Protein AF-A0A3D4X837-F1 (afdb_monomer_lite)

Sequence (620 aa):
MGRTDEKHKMKKEKRIKQGTTLCLLLAAAVFFYFAVIRNVFGGTVWDVGIYGLGCVIFAAVLGIWLWQLPLLDMLEKIKTEDVQRDAVQICCFACICLMTLYYYNSGSEYGHSVGTRVMNCAFGIALLCMCKREELQRRLTGYVQLCLAALFIAGTFLESRDSKETVLYVLSGITVWIYCRLLGSRGALIGWREIRRRITPYGWLVFAFFAGLVIFRNTRTWPFSVVIPFGWLYLYRFDTKKMNRLLKNYCYGCILAFWMMAGSGALFRPYYSFEFIRYPGWFSSVATAGLFWMLVIACTVSCILAKVRKGERISVRSIYFEWITLGAAGTYLFMTLSRTAALSVAVFWFLAFVLAELCYYRDSLKGMLAKIFLVVSPVLFVFPAVYTVTRCVPAIVGRPVWITGAEWFSDRIEKREPVDSTKFMNIAQLGETFLEKWVGLDINLTEIAGSVSGPGNAVTEENGETVYQDNVVGTTEIDGQVYSVKDYTFHNPDEGDVSNGRFELFEIYTSHLNMTGHDSMLVEDVDKNITLYHAHNSYIQTAYDHGIPTGILFILVVVAGVAVSGVYYRRNCREVNFAVYPFVVILSFMISGITEWIFHPSIPIGFAFLVALTPLVAAA

Foldseek 3Di:
DPPVVVVVLVVVLVVVLVVVLVVLVVVLVVQLCCCQVVVQLAFFPVQSVLLNLLSVLVSVLVSLVSVLDPVVVVVVCCVDPLVVLLVLLLQLLLLLQVLLLQLQLVPDPLSVLLSLLSNLLSLLSSLVSLADPVLLPDVVLVVVLVVLVVVLVVVPVPDDDDPSVVSSSVSVSSSVNSLSSLVSSCVFADPPVVLVVWFDPLLVLVVVLLVLCVQLVFQHDQSCSQCRSLVSLLRGDDDLVSLLSNLLSNLSSLLVSVCVQLVVLLAAPFQFLPLPNAPLRSGLALLLSLLSLLSNLLSLLLVQQLQCLVDPDPDCSRSSVSLLSLQLSLLSLLSRLDPLSVLSVVLLLVVLVCCLCLVDVDDDPVSSVVSSCSNVVSNVSNNSNSVSSNHQNNLVSQHHDDRPPSQDDDLDRHRPRRSNDLRGHHPQSSVQSNCCSPVVDRDNSCVVSVHDHAPFDFDQDPVRDTDGDQQQVDWDDDPNDTDRDHPSVVCLVPPPDPLSCLVVLLVQLQVQAAASADNAQWDQDPVVRDIDRHSQAQLSSQCRHSNPVSSVSVVCSLVVQLVLLSVQCNVCVPRRSSSNSLNSLSVSCVSSRGRGRQCGCSRSSNVSNSSSCSPRRTHD

pLDDT: mean 80.14, std 16.04, range [26.59, 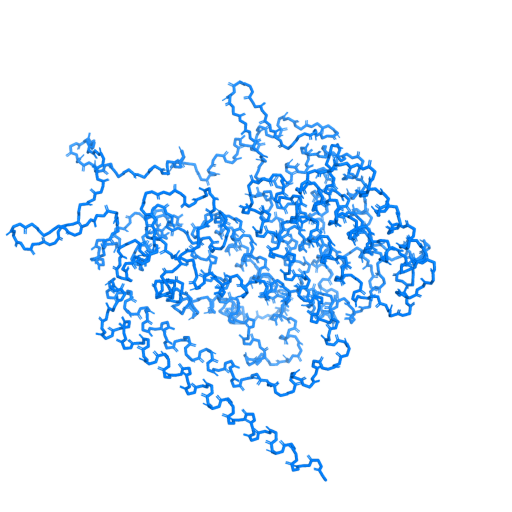97.88]

Secondary structure (DSSP, 8-state):
-HHHHHHHHHHHHHHHHHHHHHHHHHHHHHHHIIIIIS-TT---HHHHHHHHHHHHHHHHHHHHHHHH--HHHHHHHTTSHHHHHHHHHHHHHHHHHHHHHHHHHH-SHHHHHHHHHHHHHHHHHHHHTTS-HHHHT-HHHHHHHHHHHHHHHHHHHHS---HHHHHHHHHHHHHHHHHHHHHH-GGGBPPHHHHHHHB-HHHHHHHHHHHHHHHT-TT--HHHHHHHHHHHHHHB---HHHHHHHHHHHHHHHHHHHHHHHHHHHHH---BSSS--S--TTSSSHHHHHHHHHHHHHHHHHHHHHHHTT-SS--HHHHHHHHHHHHHHHHHHHHT--HHHHHHHHHHHHHHHHHHHHH-TT--HHHHHHHHHHHHHHHHHHHHHHHHHHHHHHHHH----PPTTTT--TT---TT--TT-TTB--HHHHHHHHIIIII-----HHHHHT---SS--EEE-TTS-EEE---EEEEEEETTEEEEEE------S-TT-TTTTHHHHHHHHHHT--SS--S-S-EEETTTTEEE---S-HHHHHHHHHHHHHHHHHHHHHHHHHHHHHHHHHHHTTT-TTTTHHHHHHHHHHHHHHHS---STTSHHHHHHHHHHHHHHB--

Structure (mmCIF, N/CA/C/O backbone):
data_AF-A0A3D4X837-F1
#
_entry.id   AF-A0A3D4X837-F1
#
loop_
_atom_site.group_PDB
_atom_site.id
_atom_site.type_symbol
_atom_site.label_atom_id
_atom_site.label_alt_id
_atom_site.label_comp_id
_atom_site.label_asym_id
_atom_site.label_entity_id
_atom_site.label_seq_id
_atom_site.pdbx_PDB_ins_code
_atom_site.Cartn_x
_atom_site.Cartn_y
_atom_site.Cartn_z
_atom_site.occupancy
_atom_site.B_iso_or_equiv
_atom_site.auth_seq_id
_atom_site.auth_comp_id
_atom_site.auth_asym_id
_atom_site.auth_atom_id
_atom_site.pdbx_PDB_model_num
ATOM 1 N N . MET A 1 1 ? -32.799 -36.020 3.245 1.00 51.03 1 MET A N 1
ATOM 2 C CA . MET A 1 1 ? -32.650 -35.059 2.128 1.00 51.03 1 MET A CA 1
ATOM 3 C C . MET A 1 1 ? -31.263 -34.395 2.047 1.00 51.03 1 MET A C 1
ATOM 5 O O . MET A 1 1 ? -30.768 -34.273 0.942 1.00 51.03 1 MET A O 1
ATOM 9 N N . GLY A 1 2 ? -30.565 -34.063 3.148 1.00 56.75 2 GLY A N 1
ATOM 10 C CA . GLY A 1 2 ? -29.286 -33.312 3.080 1.00 56.75 2 GLY A CA 1
ATOM 11 C C . GLY A 1 2 ? -28.026 -34.024 2.535 1.00 56.75 2 GLY A C 1
ATOM 12 O O . GLY A 1 2 ? -27.125 -33.364 2.033 1.00 56.75 2 GLY A O 1
ATOM 13 N N . ARG A 1 3 ? -27.938 -35.363 2.570 1.00 56.94 3 ARG A N 1
ATOM 14 C CA . ARG A 1 3 ? -26.702 -36.099 2.195 1.00 56.94 3 ARG A CA 1
ATOM 15 C C . ARG A 1 3 ? -26.507 -36.270 0.677 1.00 56.94 3 ARG A C 1
ATOM 17 O O . ARG A 1 3 ? -25.395 -36.516 0.212 1.00 56.94 3 ARG A O 1
ATOM 24 N N . THR A 1 4 ? -27.588 -36.173 -0.094 1.00 61.25 4 THR A N 1
ATOM 25 C CA . THR A 1 4 ? -27.597 -36.246 -1.565 1.00 61.25 4 THR A CA 1
ATOM 26 C C . THR A 1 4 ? -27.205 -34.914 -2.204 1.00 61.25 4 THR A C 1
ATOM 28 O O . THR A 1 4 ? -26.419 -34.917 -3.152 1.00 61.25 4 THR A O 1
ATOM 31 N N . ASP A 1 5 ? -27.647 -33.791 -1.632 1.00 67.75 5 ASP A N 1
ATOM 32 C CA . ASP A 1 5 ? -27.306 -32.445 -2.114 1.00 67.75 5 ASP A CA 1
ATOM 33 C C . ASP A 1 5 ? -25.833 -32.098 -1.877 1.00 67.75 5 ASP A C 1
ATOM 35 O O . ASP A 1 5 ? -25.169 -31.565 -2.766 1.00 67.75 5 ASP A O 1
ATOM 39 N N . GLU A 1 6 ? -25.269 -32.490 -0.733 1.00 71.56 6 GLU A N 1
ATOM 40 C CA . GLU A 1 6 ? -23.853 -32.264 -0.419 1.00 71.56 6 GLU A CA 1
ATOM 41 C C . GLU A 1 6 ? -22.921 -33.046 -1.364 1.00 71.56 6 GLU A C 1
ATOM 43 O O . GLU A 1 6 ? -21.942 -32.510 -1.892 1.00 71.56 6 GLU A O 1
ATOM 48 N N . LYS A 1 7 ? -23.271 -34.301 -1.686 1.00 73.75 7 LYS A N 1
ATOM 49 C CA . LYS A 1 7 ? -22.549 -35.100 -2.692 1.00 73.75 7 LYS A CA 1
ATOM 50 C C . LYS A 1 7 ? -22.654 -34.494 -4.093 1.00 73.75 7 LYS A C 1
ATOM 52 O O . LYS A 1 7 ? -21.671 -34.513 -4.838 1.00 73.75 7 LYS A O 1
ATOM 57 N N . HIS A 1 8 ? -23.819 -33.958 -4.460 1.00 78.81 8 HIS A N 1
ATOM 58 C CA . HIS A 1 8 ? -24.010 -33.291 -5.746 1.00 78.81 8 HIS A CA 1
ATOM 59 C C . HIS A 1 8 ? -23.182 -31.998 -5.837 1.00 78.81 8 HIS A C 1
ATOM 61 O O . HIS A 1 8 ? -22.486 -31.782 -6.833 1.00 78.81 8 HIS A O 1
ATOM 67 N N . LYS A 1 9 ? -23.166 -31.200 -4.761 1.00 80.19 9 LYS A N 1
ATOM 68 C CA . LYS A 1 9 ? -22.358 -29.980 -4.609 1.00 80.19 9 LYS A CA 1
ATOM 69 C C . LYS A 1 9 ? -20.863 -30.273 -4.756 1.00 80.19 9 LYS A C 1
ATOM 71 O O . LYS A 1 9 ? -20.211 -29.679 -5.614 1.00 80.19 9 LYS A O 1
ATOM 76 N N . MET A 1 10 ? -20.342 -31.266 -4.029 1.00 79.69 10 MET A N 1
ATOM 77 C CA . MET A 1 10 ? -18.935 -31.675 -4.139 1.00 79.69 10 MET A CA 1
ATOM 78 C C . MET A 1 10 ? -18.568 -32.169 -5.545 1.00 79.69 10 MET A C 1
ATOM 80 O O . MET A 1 10 ? -17.499 -31.840 -6.064 1.00 79.69 10 MET A O 1
ATOM 84 N N . LYS A 1 11 ? -19.451 -32.937 -6.200 1.00 85.31 11 LYS A N 1
ATOM 85 C CA . LYS A 1 11 ? -19.218 -33.422 -7.571 1.00 85.31 11 LYS A CA 1
ATOM 86 C C . LYS A 1 11 ? -19.198 -32.273 -8.583 1.00 85.31 11 LYS A C 1
ATOM 88 O O . LYS A 1 11 ? -18.360 -32.282 -9.486 1.00 85.31 11 LYS A O 1
ATOM 93 N N . LYS A 1 12 ? -20.086 -31.285 -8.429 1.00 86.94 12 LYS A N 1
ATOM 94 C CA . LYS A 1 12 ? -20.129 -30.075 -9.263 1.00 86.94 12 LYS A CA 1
ATOM 95 C C . LYS A 1 12 ? -18.865 -29.234 -9.087 1.00 86.94 12 LYS A C 1
ATOM 97 O O . LYS A 1 12 ? -18.240 -28.879 -10.081 1.00 86.94 12 LYS A O 1
ATOM 102 N N . GLU A 1 13 ? -18.447 -28.985 -7.848 1.00 87.12 13 GLU A N 1
ATOM 103 C CA . GLU A 1 13 ? -17.225 -28.227 -7.556 1.00 87.12 13 GLU A CA 1
ATOM 104 C C . GLU A 1 13 ? -15.976 -28.913 -8.119 1.00 87.12 13 GLU A C 1
ATOM 106 O O . GLU A 1 13 ? -15.156 -28.265 -8.768 1.00 87.12 13 GLU A O 1
ATOM 111 N N . LYS A 1 14 ? -15.865 -30.239 -7.955 1.00 88.44 14 LYS A N 1
ATOM 112 C CA . LYS A 1 14 ? -14.755 -31.019 -8.517 1.00 88.44 14 LYS A CA 1
ATOM 113 C C . LYS A 1 14 ? -14.687 -30.903 -10.042 1.00 88.44 14 LYS A C 1
ATOM 115 O O . LYS A 1 14 ? -13.598 -30.728 -10.576 1.00 88.44 14 LYS A O 1
ATOM 120 N N . ARG A 1 15 ? -15.830 -30.965 -10.738 1.00 88.88 15 ARG A N 1
ATOM 121 C CA . ARG A 1 15 ? -15.889 -30.807 -12.203 1.00 88.88 15 ARG A CA 1
ATOM 122 C C . ARG A 1 15 ? -15.449 -29.416 -12.654 1.00 88.88 15 ARG A C 1
ATOM 124 O O . ARG A 1 15 ? -14.678 -29.321 -13.601 1.00 88.88 15 ARG A O 1
ATOM 131 N N . ILE A 1 16 ? -15.901 -28.363 -11.966 1.00 88.38 16 ILE A N 1
ATOM 132 C CA . ILE A 1 16 ? -15.486 -26.982 -12.259 1.00 88.38 16 ILE A CA 1
ATOM 133 C C . ILE A 1 16 ? -13.970 -26.856 -12.090 1.00 88.38 16 ILE A C 1
ATOM 135 O O . ILE A 1 16 ? -13.291 -26.434 -13.018 1.00 88.38 16 ILE A O 1
ATOM 139 N N . LYS A 1 17 ? -13.427 -27.312 -10.953 1.00 89.44 17 LYS A N 1
ATOM 140 C CA . LYS A 1 17 ? -11.982 -27.283 -10.681 1.00 89.44 17 LYS A CA 1
ATOM 141 C C . LYS A 1 17 ? -11.179 -28.039 -11.739 1.00 89.44 17 LYS A C 1
ATOM 143 O O . LYS A 1 17 ? -10.210 -27.498 -12.252 1.00 89.44 17 LYS A O 1
ATOM 148 N N . GLN A 1 18 ? -11.607 -29.246 -12.112 1.00 90.44 18 GLN A N 1
ATOM 149 C CA . GLN A 1 18 ? -10.958 -30.033 -13.167 1.00 90.44 18 GLN A CA 1
ATOM 150 C C . GLN A 1 18 ? -10.959 -29.310 -14.518 1.00 90.44 18 GLN A C 1
ATOM 152 O O . GLN A 1 18 ? -9.915 -29.248 -15.162 1.00 90.44 18 GLN A O 1
ATOM 157 N N . GLY A 1 19 ? -12.097 -28.736 -14.922 1.00 90.38 19 GLY A N 1
ATOM 158 C CA . GLY A 1 19 ? -12.202 -27.967 -16.162 1.00 90.38 19 GLY A CA 1
ATOM 159 C C . GLY A 1 19 ? -11.274 -26.752 -16.169 1.00 90.38 19 GLY A C 1
ATOM 160 O O . GLY A 1 19 ? -10.488 -26.585 -17.096 1.00 90.38 19 GLY A O 1
ATOM 161 N N . THR A 1 20 ? -11.292 -25.946 -15.104 1.00 89.06 20 THR A N 1
ATOM 162 C CA . THR A 1 20 ? -10.441 -24.751 -15.002 1.00 89.06 20 THR A CA 1
ATOM 163 C C . THR A 1 20 ? -8.953 -25.104 -14.956 1.00 89.06 20 THR A C 1
ATOM 165 O O . THR A 1 20 ? -8.157 -24.446 -15.621 1.00 89.06 20 THR A O 1
ATOM 168 N N . THR A 1 21 ? -8.557 -26.152 -14.221 1.00 91.38 21 THR A N 1
ATOM 169 C CA . THR A 1 21 ? -7.159 -26.613 -14.195 1.00 91.38 21 THR A CA 1
ATOM 170 C C . THR A 1 21 ? -6.711 -27.139 -15.559 1.00 91.38 21 THR A C 1
ATOM 172 O O . THR A 1 21 ? -5.589 -26.858 -15.963 1.00 91.38 21 THR A O 1
ATOM 175 N N . LEU A 1 22 ? -7.568 -27.851 -16.298 1.00 91.75 22 LEU A N 1
ATOM 176 C CA . LEU A 1 22 ? -7.233 -28.311 -17.647 1.00 91.75 22 LEU A CA 1
ATOM 177 C C . LEU A 1 22 ? -7.016 -27.130 -18.602 1.00 91.75 22 LEU A C 1
ATOM 179 O O . LEU A 1 22 ? -6.011 -27.103 -19.305 1.00 91.75 22 LEU A O 1
ATOM 183 N N . CYS A 1 23 ? -7.903 -26.128 -18.585 1.00 92.00 23 CYS A N 1
ATOM 184 C CA . CYS A 1 23 ? -7.733 -24.913 -19.387 1.00 92.00 23 CYS A CA 1
ATOM 185 C C . CYS A 1 23 ? -6.437 -24.169 -19.040 1.00 92.00 23 CYS A C 1
ATOM 187 O O . CYS A 1 23 ? -5.738 -23.707 -19.938 1.00 92.00 23 CYS A O 1
ATOM 189 N N . LEU A 1 24 ? -6.094 -24.087 -17.751 1.00 93.00 24 LEU A N 1
ATOM 190 C CA . LEU A 1 24 ? -4.838 -23.497 -17.291 1.00 93.00 24 LEU A CA 1
ATOM 191 C C . LEU A 1 24 ? -3.619 -24.254 -17.834 1.00 93.00 24 LEU A C 1
ATOM 193 O O . LEU A 1 24 ? -2.694 -23.628 -18.341 1.00 93.00 24 LEU A O 1
ATOM 197 N N . LEU A 1 25 ? -3.616 -25.586 -17.742 1.00 92.44 25 LEU A N 1
ATOM 198 C CA . LEU A 1 25 ? -2.511 -26.412 -18.235 1.00 92.44 25 LEU A CA 1
ATOM 199 C C . LEU A 1 25 ? -2.366 -26.320 -19.756 1.00 92.44 25 LEU A C 1
ATOM 201 O O . LEU A 1 25 ? -1.246 -26.253 -20.249 1.00 92.44 25 LEU A O 1
ATOM 205 N N . LEU A 1 26 ? -3.479 -26.264 -20.494 1.00 93.25 26 LEU A N 1
ATOM 206 C CA . LEU A 1 26 ? -3.465 -26.049 -21.941 1.00 93.25 26 LEU A CA 1
ATOM 207 C C . LEU A 1 26 ? -2.889 -24.674 -22.296 1.00 93.25 26 LEU A C 1
ATOM 209 O O . LEU A 1 26 ? -2.008 -24.590 -23.146 1.00 93.25 26 LEU A O 1
ATOM 213 N N . ALA A 1 27 ? -3.327 -23.610 -21.618 1.00 91.88 27 ALA A N 1
ATOM 214 C CA . ALA A 1 27 ? -2.790 -22.266 -21.830 1.00 91.88 27 ALA A CA 1
ATOM 215 C C . ALA A 1 27 ? -1.287 -22.194 -21.511 1.00 91.88 27 ALA A C 1
ATOM 217 O O . ALA A 1 27 ? -0.524 -21.612 -22.279 1.00 91.88 27 ALA A O 1
ATOM 218 N N . ALA A 1 28 ? -0.853 -22.834 -20.421 1.00 92.75 28 ALA A N 1
ATOM 219 C CA . ALA A 1 28 ? 0.555 -22.929 -20.055 1.00 92.75 28 ALA A CA 1
ATOM 220 C C . ALA A 1 28 ? 1.365 -23.720 -21.094 1.00 92.75 28 ALA A C 1
ATOM 222 O O . ALA A 1 28 ? 2.423 -23.263 -21.505 1.00 92.75 28 ALA A O 1
ATOM 223 N N . ALA A 1 29 ? 0.860 -24.855 -21.585 1.00 92.94 29 ALA A N 1
ATOM 224 C CA . ALA A 1 29 ? 1.538 -25.647 -22.613 1.00 92.94 29 ALA A CA 1
ATOM 225 C C . ALA A 1 29 ? 1.687 -24.878 -23.936 1.00 92.94 29 ALA A C 1
ATOM 227 O O . ALA A 1 29 ? 2.752 -24.909 -24.552 1.00 92.94 29 ALA A O 1
ATOM 228 N N . VAL A 1 30 ? 0.643 -24.149 -24.348 1.00 93.56 30 VAL A N 1
ATOM 229 C CA . VAL A 1 30 ? 0.687 -23.276 -25.529 1.00 93.56 30 VAL A CA 1
ATOM 230 C C . VAL A 1 30 ? 1.722 -22.170 -25.333 1.00 93.56 30 VAL A C 1
ATOM 232 O O . VAL A 1 30 ? 2.577 -21.979 -26.196 1.00 93.56 30 VAL A O 1
ATOM 235 N N . PHE A 1 31 ? 1.697 -21.481 -24.189 1.00 93.38 31 PHE A N 1
ATOM 236 C CA . PHE A 1 31 ? 2.688 -20.451 -23.879 1.00 93.38 31 PHE A CA 1
ATOM 237 C C . PHE A 1 31 ? 4.111 -21.019 -23.869 1.00 93.38 31 PHE A C 1
ATOM 239 O O . PHE A 1 31 ? 4.991 -20.438 -24.491 1.00 93.38 31 PHE A O 1
ATOM 246 N N . PHE A 1 32 ? 4.335 -22.173 -23.237 1.00 93.69 32 PHE A N 1
ATOM 247 C CA . PHE A 1 32 ? 5.637 -22.838 -23.189 1.00 93.69 32 PHE A CA 1
ATOM 248 C C . PHE A 1 32 ? 6.156 -23.171 -24.591 1.00 93.69 32 PHE A C 1
ATOM 250 O O . PHE A 1 32 ? 7.318 -22.916 -24.894 1.00 93.69 32 PHE A O 1
ATOM 257 N N . TYR A 1 33 ? 5.299 -23.691 -25.475 1.00 93.56 33 TYR A N 1
ATOM 258 C CA . TYR A 1 33 ? 5.679 -23.969 -26.859 1.00 93.56 33 TYR A CA 1
ATOM 259 C C . TYR A 1 33 ? 6.149 -22.700 -27.585 1.00 93.56 33 TYR A C 1
ATOM 261 O O . TYR A 1 33 ? 7.209 -22.700 -28.210 1.00 93.56 33 TYR A O 1
ATOM 269 N N . PHE A 1 34 ? 5.404 -21.598 -27.473 1.00 92.56 34 PHE A N 1
ATOM 270 C CA . PHE A 1 34 ? 5.777 -20.351 -28.144 1.00 92.56 34 PHE A CA 1
ATOM 271 C C . PHE A 1 34 ? 6.991 -19.662 -27.507 1.00 92.56 34 PHE A C 1
ATOM 273 O O . PHE A 1 34 ? 7.869 -19.189 -28.226 1.00 92.56 34 PHE A O 1
ATOM 280 N N . ALA A 1 35 ? 7.068 -19.631 -26.178 1.00 90.81 35 ALA A N 1
ATOM 281 C CA . ALA A 1 35 ? 8.137 -18.955 -25.455 1.00 90.81 35 ALA A CA 1
ATOM 282 C C . ALA A 1 35 ? 9.464 -19.723 -25.503 1.00 90.81 35 ALA A C 1
ATOM 284 O O . ALA A 1 35 ? 10.505 -19.102 -25.664 1.00 90.81 35 ALA A O 1
ATOM 285 N N . VAL A 1 36 ? 9.434 -21.057 -25.385 1.00 91.31 36 VAL A N 1
ATOM 286 C CA . VAL A 1 36 ? 10.645 -21.884 -25.243 1.00 91.31 36 VAL A CA 1
ATOM 287 C C . VAL A 1 36 ? 11.035 -22.566 -26.547 1.00 91.31 36 VAL A C 1
ATOM 289 O O . VAL A 1 36 ? 12.183 -22.480 -26.964 1.00 91.31 36 VAL A O 1
ATOM 292 N N . ILE A 1 37 ? 10.094 -23.243 -27.215 1.00 90.56 37 ILE A N 1
ATOM 293 C CA . ILE A 1 37 ? 10.410 -24.044 -28.413 1.00 90.56 37 ILE A CA 1
ATOM 294 C C . ILE A 1 37 ? 10.543 -23.150 -29.649 1.00 90.56 37 ILE A C 1
ATOM 296 O O . ILE A 1 37 ? 11.426 -23.359 -30.476 1.00 90.56 37 ILE A O 1
ATOM 300 N N . ARG A 1 38 ? 9.660 -22.157 -29.791 1.00 90.31 38 ARG A N 1
ATOM 301 C CA . ARG A 1 38 ? 9.684 -21.207 -30.915 1.00 90.31 38 ARG A CA 1
ATOM 302 C C . ARG A 1 38 ? 10.486 -19.936 -30.630 1.00 90.31 38 ARG A C 1
ATOM 304 O O . ARG A 1 38 ? 10.656 -19.158 -31.559 1.00 90.31 38 ARG A O 1
ATOM 311 N N . ASN A 1 39 ? 10.932 -19.735 -29.388 1.00 88.88 39 ASN A N 1
ATOM 312 C CA . ASN A 1 39 ? 11.662 -18.552 -28.922 1.00 88.88 39 ASN A CA 1
ATOM 313 C C . ASN A 1 39 ? 11.061 -17.214 -29.405 1.00 88.88 39 ASN A C 1
ATOM 315 O O . ASN A 1 39 ? 11.765 -16.331 -29.883 1.00 88.88 39 ASN A O 1
ATOM 319 N N . VAL A 1 40 ? 9.732 -17.073 -29.319 1.00 88.94 40 VAL A N 1
ATOM 320 C CA . VAL A 1 40 ? 9.016 -15.909 -29.878 1.00 88.94 40 VAL A CA 1
ATOM 321 C C . VAL A 1 40 ? 9.375 -14.598 -29.173 1.00 88.94 40 VAL A C 1
ATOM 323 O O . VAL A 1 40 ? 9.282 -13.547 -29.787 1.00 88.94 40 VAL A O 1
ATOM 326 N N . PHE A 1 41 ? 9.766 -14.641 -27.898 1.00 85.88 41 PHE A N 1
ATOM 327 C CA . PHE A 1 41 ? 10.129 -13.442 -27.131 1.00 85.88 41 PHE A CA 1
ATOM 328 C C . PHE A 1 41 ? 11.595 -13.030 -27.293 1.00 85.88 41 PHE A C 1
ATOM 330 O O . PHE A 1 41 ? 11.998 -12.024 -26.706 1.00 85.88 41 PHE A O 1
ATOM 337 N N . GLY A 1 42 ? 12.375 -13.797 -28.062 1.00 83.06 42 GLY A N 1
ATOM 338 C CA . GLY A 1 42 ? 13.812 -13.607 -28.189 1.00 83.06 42 GLY A CA 1
ATOM 339 C C . GLY A 1 42 ? 14.534 -13.698 -26.843 1.00 83.06 42 GLY A C 1
ATOM 340 O O . GLY A 1 42 ? 14.067 -14.329 -25.892 1.00 83.06 42 GLY A O 1
ATOM 341 N N . GLY A 1 43 ? 15.683 -13.033 -26.767 1.00 78.69 43 GLY A N 1
ATOM 342 C CA . GLY A 1 43 ? 16.539 -13.043 -25.586 1.00 78.69 43 GLY A CA 1
ATOM 343 C C . GLY A 1 43 ? 17.514 -14.219 -25.559 1.00 78.69 43 GLY A C 1
ATOM 344 O O . GLY A 1 43 ? 17.652 -14.991 -26.511 1.00 78.69 43 GLY A O 1
ATOM 345 N N . THR A 1 44 ? 18.233 -14.315 -24.450 1.00 82.31 44 THR A N 1
ATOM 346 C CA . THR A 1 44 ? 19.324 -15.275 -24.268 1.00 82.31 44 THR A CA 1
ATOM 347 C C . THR A 1 44 ? 18.810 -16.654 -23.864 1.00 82.31 44 THR A C 1
ATOM 349 O O . THR A 1 44 ? 17.648 -16.842 -23.494 1.00 82.31 44 THR A O 1
ATOM 352 N N . VAL A 1 45 ? 19.710 -17.641 -23.829 1.00 85.62 45 VAL A N 1
ATOM 353 C CA . VAL A 1 45 ? 19.416 -18.966 -23.254 1.00 85.62 45 VAL A CA 1
ATOM 354 C C . VAL A 1 45 ? 18.917 -18.851 -21.805 1.00 85.62 45 VAL A C 1
ATOM 356 O O . VAL A 1 45 ? 18.101 -19.664 -21.363 1.00 85.62 45 VAL A O 1
ATOM 359 N N . TRP A 1 46 ? 19.361 -17.827 -21.066 1.00 87.44 46 TRP A N 1
ATOM 360 C CA . TRP A 1 46 ? 18.936 -17.590 -19.687 1.00 87.44 46 TRP A CA 1
ATOM 361 C C . TRP A 1 46 ? 17.474 -17.136 -19.628 1.00 87.44 46 TRP A C 1
ATOM 363 O O . TRP A 1 46 ? 16.712 -17.648 -18.807 1.00 87.44 46 TRP A O 1
ATOM 373 N N . ASP A 1 47 ? 17.062 -16.244 -20.532 1.00 87.94 47 ASP A N 1
ATOM 374 C CA . ASP A 1 47 ? 15.676 -15.784 -20.660 1.00 87.94 47 ASP A CA 1
ATOM 375 C C . ASP A 1 47 ? 14.737 -16.947 -20.982 1.00 87.94 47 ASP A C 1
ATOM 377 O O . ASP A 1 47 ? 13.769 -17.183 -20.259 1.00 87.94 47 ASP A O 1
ATOM 381 N N . VAL A 1 48 ? 15.083 -17.743 -21.997 1.00 89.94 48 VAL A N 1
ATOM 382 C CA . VAL A 1 48 ? 14.313 -18.927 -22.408 1.00 89.94 48 VAL A CA 1
ATOM 383 C C . VAL A 1 48 ? 14.159 -19.922 -21.251 1.00 89.94 48 VAL A C 1
ATOM 385 O O . VAL A 1 48 ? 13.063 -20.441 -21.009 1.00 89.94 48 VAL A O 1
ATOM 388 N N . GLY A 1 49 ? 15.234 -20.153 -20.491 1.00 92.12 49 GLY A N 1
ATOM 389 C CA . GLY A 1 49 ? 15.210 -20.994 -19.294 1.00 92.12 49 GLY A CA 1
ATOM 390 C C . GLY A 1 49 ? 14.266 -20.461 -18.212 1.00 92.12 49 GLY A C 1
ATOM 391 O O . GLY A 1 49 ? 13.457 -21.219 -17.665 1.00 92.12 49 GLY A O 1
ATOM 392 N N . ILE A 1 50 ? 14.313 -19.154 -17.935 1.00 93.62 50 ILE A N 1
ATOM 393 C CA . ILE A 1 50 ? 13.427 -18.503 -16.961 1.00 93.62 50 ILE A CA 1
ATOM 394 C C . ILE A 1 50 ? 11.972 -18.508 -17.433 1.00 93.62 50 ILE A C 1
ATOM 396 O O . ILE A 1 50 ? 11.094 -18.778 -16.614 1.00 93.62 50 ILE A O 1
ATOM 400 N N . TYR A 1 51 ? 11.695 -18.295 -18.721 1.00 94.12 51 TYR A N 1
ATOM 401 C CA . TYR A 1 51 ? 10.337 -18.360 -19.270 1.00 94.12 51 TYR A CA 1
ATOM 402 C C . TYR A 1 51 ? 9.744 -19.763 -19.134 1.00 94.12 51 TYR A C 1
ATOM 404 O O . TYR A 1 51 ? 8.592 -19.917 -18.714 1.00 94.12 51 TYR A O 1
ATOM 412 N N . GLY A 1 52 ? 10.543 -20.796 -19.419 1.00 92.88 52 GLY A N 1
ATOM 413 C CA . GLY A 1 52 ? 10.143 -22.189 -19.234 1.00 92.88 52 GLY A CA 1
ATOM 414 C C . GLY A 1 52 ? 9.845 -22.519 -17.772 1.00 92.88 52 GLY A C 1
ATOM 415 O O . GLY A 1 52 ? 8.763 -23.022 -17.454 1.00 92.88 52 GLY A O 1
ATOM 416 N N . LEU A 1 53 ? 10.768 -22.180 -16.867 1.00 94.56 53 LEU A N 1
ATOM 417 C CA . LEU A 1 53 ? 10.600 -22.396 -15.429 1.00 94.56 53 LEU A CA 1
ATOM 418 C C . LEU A 1 53 ? 9.406 -21.606 -14.873 1.00 94.56 53 LEU A C 1
ATOM 420 O O . LEU A 1 53 ? 8.580 -22.153 -14.141 1.00 94.56 53 LEU A O 1
ATOM 424 N N . GLY A 1 54 ? 9.281 -20.336 -15.256 1.00 93.25 54 GLY A N 1
ATOM 425 C CA . GLY A 1 54 ? 8.200 -19.445 -14.856 1.00 93.25 54 GLY A CA 1
ATOM 426 C C . GLY A 1 54 ? 6.833 -19.956 -15.294 1.00 93.25 54 GLY A C 1
ATOM 427 O O . GLY A 1 54 ? 5.899 -19.938 -14.494 1.00 93.25 54 GLY A O 1
ATOM 428 N N . CYS A 1 55 ? 6.721 -20.492 -16.512 1.00 94.00 55 CYS A N 1
ATOM 429 C CA . CYS A 1 55 ? 5.492 -21.103 -17.014 1.00 94.00 55 CYS A CA 1
ATOM 430 C C . CYS A 1 55 ? 5.060 -22.318 -16.174 1.00 94.00 55 CYS A C 1
ATOM 432 O O . CYS A 1 55 ? 3.903 -22.402 -15.745 1.00 94.00 55 CYS A O 1
ATOM 434 N N . VAL A 1 56 ? 5.993 -23.232 -15.881 1.00 94.31 56 VAL A N 1
ATOM 435 C CA . VAL A 1 56 ? 5.721 -24.432 -15.071 1.00 94.31 56 VAL A CA 1
ATOM 436 C C . VAL A 1 56 ? 5.326 -24.050 -13.645 1.00 94.31 56 VAL A C 1
ATOM 438 O O . VAL A 1 56 ? 4.323 -24.551 -13.127 1.00 94.31 56 VAL A O 1
ATOM 441 N N . ILE A 1 57 ? 6.069 -23.131 -13.019 1.00 94.19 57 ILE A N 1
ATOM 442 C CA . ILE A 1 57 ? 5.772 -22.645 -11.667 1.00 94.19 57 ILE A CA 1
ATOM 443 C C . ILE A 1 57 ? 4.408 -21.955 -11.639 1.00 94.19 57 ILE A C 1
ATOM 445 O O . ILE A 1 57 ? 3.604 -22.256 -10.759 1.00 94.19 57 ILE A O 1
ATOM 449 N N . PHE A 1 58 ? 4.102 -21.087 -12.606 1.00 92.44 58 PHE A N 1
ATOM 450 C CA . PHE A 1 58 ? 2.813 -20.399 -12.685 1.00 92.44 58 PHE A CA 1
ATOM 451 C C . PHE A 1 58 ? 1.645 -21.391 -12.779 1.00 92.44 58 PHE A C 1
ATOM 453 O O . PHE A 1 58 ? 0.678 -21.291 -12.017 1.00 92.44 58 PHE A O 1
ATOM 460 N N . ALA A 1 59 ? 1.755 -22.392 -13.658 1.00 92.94 59 ALA A N 1
ATOM 461 C CA . ALA A 1 59 ? 0.737 -23.424 -13.827 1.00 92.94 59 ALA A CA 1
ATOM 462 C C . ALA A 1 59 ? 0.552 -24.271 -12.556 1.00 92.94 59 ALA A C 1
ATOM 464 O O . ALA A 1 59 ? -0.582 -24.522 -12.137 1.00 92.94 59 ALA A O 1
ATOM 465 N N . ALA A 1 60 ? 1.651 -24.670 -11.908 1.00 91.62 60 ALA A N 1
ATOM 466 C CA . ALA A 1 60 ? 1.613 -25.427 -10.661 1.00 91.62 60 ALA A CA 1
ATOM 467 C C . ALA A 1 60 ? 0.986 -24.607 -9.524 1.00 91.62 60 ALA A C 1
ATOM 469 O O . ALA A 1 60 ? 0.097 -25.093 -8.824 1.00 91.62 60 ALA A O 1
ATOM 470 N N . VAL A 1 61 ? 1.408 -23.350 -9.369 1.00 90.81 61 VAL A N 1
ATOM 471 C CA . VAL A 1 61 ? 0.952 -22.460 -8.300 1.00 90.81 61 VAL A CA 1
ATOM 472 C C . VAL A 1 61 ? -0.539 -22.166 -8.422 1.00 90.81 61 VAL A C 1
ATOM 474 O O . VAL A 1 61 ? -1.313 -22.385 -7.485 1.00 90.81 61 VAL A O 1
ATOM 477 N N . LEU A 1 62 ? -0.971 -21.722 -9.602 1.00 89.44 62 LEU A N 1
ATOM 478 C CA . LEU A 1 62 ? -2.371 -21.394 -9.828 1.00 89.44 62 LEU A CA 1
ATOM 479 C C . LEU A 1 62 ? -3.244 -22.658 -9.801 1.00 89.44 62 LEU A C 1
ATOM 481 O O . LEU A 1 62 ? -4.342 -22.636 -9.244 1.00 89.44 62 LEU A O 1
ATOM 485 N N . GLY A 1 63 ? -2.737 -23.787 -10.307 1.00 89.38 63 GLY A N 1
ATOM 486 C CA . GLY A 1 63 ? -3.400 -25.087 -10.218 1.00 89.38 63 GLY A CA 1
ATOM 487 C C . GLY A 1 63 ? -3.656 -25.509 -8.770 1.00 89.38 63 GLY A C 1
ATOM 488 O O . GLY A 1 63 ? -4.796 -25.800 -8.404 1.00 89.38 63 GLY A O 1
ATOM 489 N N . ILE A 1 64 ? -2.630 -25.478 -7.916 1.00 89.19 64 ILE A N 1
ATOM 490 C CA . ILE A 1 64 ? -2.760 -25.805 -6.488 1.00 89.19 64 ILE A CA 1
ATOM 491 C C . ILE A 1 64 ? -3.746 -24.850 -5.804 1.00 89.19 64 ILE A C 1
ATOM 493 O O . ILE A 1 64 ? -4.607 -25.308 -5.046 1.00 89.19 64 ILE A O 1
ATOM 497 N N . TRP A 1 65 ? -3.674 -23.547 -6.094 1.00 87.38 65 TRP A N 1
ATOM 498 C CA . TRP A 1 65 ? -4.592 -22.558 -5.526 1.00 87.38 65 TRP A CA 1
ATOM 499 C C . TRP A 1 65 ? -6.058 -22.863 -5.865 1.00 87.38 65 TRP A C 1
ATOM 501 O O . TRP A 1 65 ? -6.898 -22.944 -4.965 1.00 87.38 65 TRP A O 1
ATOM 511 N N . LEU A 1 66 ? -6.359 -23.119 -7.145 1.00 86.88 66 LEU A N 1
ATOM 512 C CA . LEU A 1 66 ? -7.709 -23.433 -7.629 1.00 86.88 66 LEU A CA 1
ATOM 513 C C . LEU A 1 66 ? -8.314 -24.648 -6.914 1.00 86.88 66 LEU A C 1
ATOM 515 O O . LEU A 1 66 ? -9.502 -24.654 -6.585 1.00 86.88 66 LEU A O 1
ATOM 519 N N . TRP A 1 67 ? -7.502 -25.665 -6.616 1.00 85.69 67 TRP A N 1
ATOM 520 C CA . TRP A 1 67 ? -7.959 -26.851 -5.889 1.00 85.69 67 TRP A CA 1
ATOM 521 C C . TRP A 1 67 ? -8.242 -26.589 -4.407 1.00 85.69 67 TRP A C 1
ATOM 523 O O . TRP A 1 67 ? -9.109 -27.249 -3.818 1.00 85.69 67 TRP A O 1
ATOM 533 N N . GLN A 1 68 ? -7.563 -25.614 -3.804 1.00 84.88 68 GLN A N 1
ATOM 534 C CA . GLN A 1 68 ? -7.740 -25.248 -2.400 1.00 84.88 68 GLN A CA 1
ATOM 535 C C . GLN A 1 68 ? -8.964 -24.356 -2.146 1.00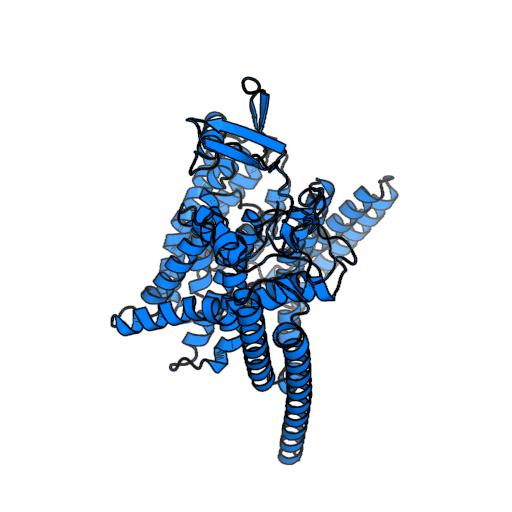 84.88 68 GLN A C 1
ATOM 537 O O . GLN A 1 68 ? -9.495 -24.398 -1.037 1.00 84.88 68 GLN A O 1
ATOM 542 N N . LEU A 1 69 ? -9.433 -23.595 -3.140 1.00 82.00 69 LEU A N 1
ATOM 543 C CA . LEU A 1 69 ? -10.548 -22.652 -2.994 1.00 82.00 69 LEU A CA 1
ATOM 544 C C . LEU A 1 69 ? -11.899 -23.360 -2.773 1.00 82.00 69 LEU A C 1
ATOM 546 O O . LEU A 1 69 ? -12.336 -24.091 -3.663 1.00 82.00 69 LEU A O 1
ATOM 550 N N . PRO A 1 70 ? -12.612 -23.136 -1.653 1.00 82.12 70 PRO A N 1
ATOM 551 C CA . PRO A 1 70 ? -13.960 -23.666 -1.442 1.00 82.12 70 PRO A CA 1
ATOM 552 C C . PRO A 1 70 ? -15.002 -22.767 -2.134 1.00 82.12 70 PRO A C 1
ATOM 554 O O . PRO A 1 70 ? -15.749 -22.030 -1.488 1.00 82.12 70 PRO A O 1
ATOM 557 N N . LEU A 1 71 ? -15.008 -22.785 -3.471 1.00 79.88 71 LEU A N 1
ATOM 558 C CA . LEU A 1 71 ? -15.746 -21.848 -4.335 1.00 79.88 71 LEU A CA 1
ATOM 559 C C . LEU A 1 71 ? -17.237 -21.741 -3.986 1.00 79.88 71 LEU A C 1
ATOM 561 O O . LEU A 1 71 ? -17.763 -20.637 -3.845 1.00 79.88 71 LEU A O 1
ATOM 565 N N . LEU A 1 72 ? -17.920 -22.876 -3.827 1.00 82.62 72 LEU A N 1
ATOM 566 C CA . LEU A 1 72 ? -19.364 -22.881 -3.582 1.00 82.62 72 LEU A CA 1
ATOM 567 C C . LEU A 1 72 ? -19.709 -22.398 -2.167 1.00 82.62 72 LEU A C 1
ATOM 569 O O . LEU A 1 72 ? -20.670 -21.651 -1.993 1.00 82.62 72 LEU A O 1
ATOM 573 N N . ASP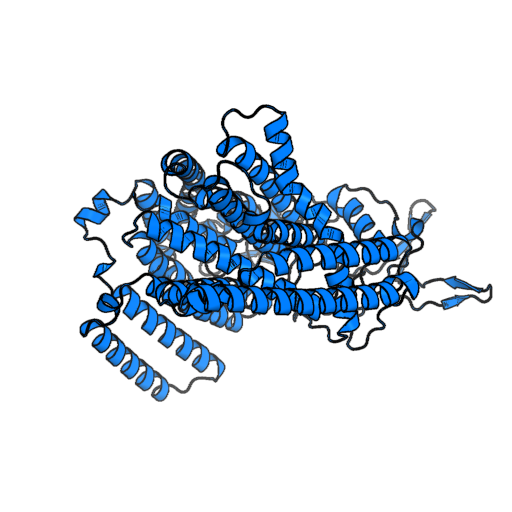 A 1 73 ? -18.892 -22.742 -1.171 1.00 82.69 73 ASP A N 1
ATOM 574 C CA . ASP A 1 73 ? -19.086 -22.269 0.204 1.00 82.69 73 ASP A CA 1
ATOM 575 C C . ASP A 1 73 ? -18.823 -20.766 0.336 1.00 82.69 73 ASP A C 1
ATOM 577 O O . ASP A 1 73 ? -19.480 -20.084 1.123 1.00 82.69 73 ASP A O 1
ATOM 581 N N . MET A 1 74 ? -17.871 -20.223 -0.430 1.00 81.62 74 MET A N 1
ATOM 582 C CA . MET A 1 74 ? -17.621 -18.779 -0.471 1.00 81.62 74 MET A CA 1
ATOM 583 C C . MET A 1 74 ? -18.819 -18.015 -1.046 1.00 81.62 74 MET A C 1
ATOM 585 O O . MET A 1 74 ? -19.227 -17.007 -0.466 1.00 81.62 74 MET A O 1
ATOM 589 N N . LEU A 1 75 ? -19.414 -18.514 -2.135 1.00 81.81 75 LEU A N 1
ATOM 590 C CA . LEU A 1 75 ? -20.601 -17.912 -2.756 1.00 81.81 75 LEU A CA 1
ATOM 591 C C . LEU A 1 75 ? -21.819 -17.927 -1.825 1.00 81.81 75 LEU A C 1
ATOM 593 O O . LEU A 1 75 ? -22.584 -16.964 -1.790 1.00 81.81 75 LEU A O 1
ATOM 597 N N . GLU A 1 76 ? -21.994 -18.992 -1.043 1.00 83.00 76 GLU A N 1
ATOM 598 C CA . GLU A 1 76 ? -23.045 -19.054 -0.024 1.00 83.00 76 GLU A CA 1
ATOM 599 C C . GLU A 1 76 ? -22.781 -18.067 1.118 1.00 83.00 76 GLU A C 1
ATOM 601 O O . GLU A 1 76 ? -23.675 -17.306 1.492 1.00 83.00 76 GLU A O 1
ATOM 606 N N . LYS A 1 77 ? -21.544 -18.008 1.628 1.00 84.31 77 LYS A N 1
ATOM 607 C CA . LYS A 1 77 ? -21.169 -17.107 2.730 1.00 84.31 77 LYS A CA 1
ATOM 608 C C . LYS A 1 77 ? -21.306 -15.629 2.371 1.00 84.31 77 LYS A C 1
ATOM 610 O O . LYS A 1 77 ? -21.684 -14.853 3.247 1.00 84.31 77 LYS A O 1
ATOM 615 N N . ILE A 1 78 ? -21.079 -15.249 1.110 1.00 84.88 78 ILE A N 1
ATOM 616 C CA . ILE A 1 78 ? -21.265 -13.875 0.598 1.00 84.88 78 ILE A CA 1
ATOM 617 C C . ILE A 1 78 ? -22.693 -13.345 0.802 1.00 84.88 78 ILE A C 1
ATOM 619 O O . ILE A 1 78 ? -22.896 -12.134 0.858 1.00 84.88 78 ILE A O 1
ATOM 623 N N . LYS A 1 79 ? -23.695 -14.217 0.965 1.00 83.69 79 LYS A N 1
ATOM 624 C CA . LYS A 1 79 ? -25.076 -13.790 1.247 1.00 83.69 79 LYS A CA 1
ATOM 625 C C . LYS A 1 79 ? -25.275 -13.275 2.676 1.00 83.69 79 LYS A C 1
ATOM 627 O O . LYS A 1 79 ? -26.300 -12.666 2.961 1.00 83.69 79 LYS A O 1
ATOM 632 N N . THR A 1 80 ? -24.319 -13.513 3.572 1.00 88.88 80 THR A N 1
ATOM 633 C CA . THR A 1 80 ? -24.402 -13.092 4.975 1.00 88.88 80 THR A CA 1
ATOM 634 C C . THR A 1 80 ? -24.056 -11.610 5.105 1.00 88.88 80 THR A C 1
ATOM 636 O O . THR A 1 80 ? -23.015 -11.183 4.605 1.00 88.88 80 THR A O 1
ATOM 639 N N . GLU A 1 81 ? -24.868 -10.838 5.834 1.00 85.31 81 GLU A N 1
ATOM 640 C CA . GLU A 1 81 ? -24.665 -9.388 6.014 1.00 85.31 81 GLU A CA 1
ATOM 641 C C . GLU A 1 81 ? -23.268 -9.052 6.565 1.00 85.31 81 GLU A C 1
ATOM 643 O O . GLU A 1 81 ? -22.620 -8.115 6.102 1.00 85.31 81 GLU A O 1
ATOM 648 N N . ASP A 1 82 ? -22.750 -9.851 7.502 1.00 84.88 82 ASP A N 1
ATOM 649 C CA . ASP A 1 82 ? -21.405 -9.654 8.049 1.00 84.88 82 ASP A CA 1
ATOM 650 C C . ASP A 1 82 ? -20.301 -9.789 6.994 1.00 84.88 82 ASP A C 1
ATOM 652 O O . ASP A 1 82 ? -19.372 -8.983 6.971 1.00 84.88 82 ASP A O 1
ATOM 656 N N . VAL A 1 83 ? -20.414 -10.770 6.098 1.00 87.56 83 VAL A N 1
ATOM 657 C CA . VAL A 1 83 ? -19.430 -10.994 5.029 1.00 87.56 83 VAL A CA 1
ATOM 658 C C . VAL A 1 83 ? -19.504 -9.876 3.993 1.00 87.56 83 VAL A C 1
ATOM 660 O O . VAL A 1 83 ? -18.472 -9.441 3.491 1.00 87.56 83 VAL A O 1
ATOM 663 N N . GLN A 1 84 ? -20.702 -9.360 3.713 1.00 88.44 84 GLN A N 1
ATOM 664 C CA . GLN A 1 84 ? -20.882 -8.211 2.823 1.00 88.44 84 GLN A CA 1
ATOM 665 C C . GLN A 1 84 ? -20.247 -6.949 3.404 1.00 88.44 84 GLN A C 1
ATOM 667 O O . GLN A 1 84 ? -19.521 -6.254 2.698 1.00 88.44 84 GLN A O 1
ATOM 672 N N . ARG A 1 85 ? -20.451 -6.683 4.701 1.00 90.19 85 ARG A N 1
ATOM 673 C CA . ARG A 1 85 ? -19.793 -5.562 5.391 1.00 90.19 85 ARG A CA 1
ATOM 674 C C . ARG A 1 85 ? -18.272 -5.690 5.361 1.00 90.19 85 ARG A C 1
ATOM 676 O O . ARG A 1 85 ? -17.596 -4.697 5.115 1.00 90.19 85 ARG A O 1
ATOM 683 N N . ASP A 1 86 ? -17.741 -6.898 5.554 1.00 93.00 86 ASP A N 1
ATOM 684 C CA . ASP A 1 86 ? -16.301 -7.155 5.428 1.00 93.00 86 ASP A CA 1
ATOM 685 C C . ASP A 1 86 ? -15.795 -6.901 4.009 1.00 93.00 86 ASP A C 1
ATOM 687 O O . ASP A 1 86 ? -14.782 -6.231 3.836 1.00 93.00 86 ASP A O 1
ATOM 691 N N . ALA A 1 87 ? -16.510 -7.388 2.994 1.00 93.19 87 ALA A N 1
ATOM 692 C CA . ALA A 1 87 ? -16.140 -7.195 1.597 1.00 93.19 87 ALA A CA 1
ATOM 693 C C . ALA A 1 87 ? -16.137 -5.711 1.207 1.00 93.19 87 ALA A C 1
ATOM 695 O O . ALA A 1 87 ? -15.178 -5.250 0.590 1.00 93.19 87 ALA A O 1
ATOM 696 N N . VAL A 1 88 ? -17.160 -4.949 1.614 1.00 95.12 88 VAL A N 1
ATOM 697 C CA . VAL A 1 88 ? -17.217 -3.496 1.391 1.00 95.12 88 VAL A CA 1
ATOM 698 C C . VAL A 1 88 ? -16.050 -2.807 2.090 1.00 95.12 88 VAL A C 1
ATOM 700 O O . VAL A 1 88 ? -15.353 -2.016 1.461 1.00 95.12 88 VAL A O 1
ATOM 703 N N . GLN A 1 89 ? -15.773 -3.146 3.352 1.00 96.06 89 GLN A N 1
ATOM 704 C CA . GLN A 1 89 ? -14.668 -2.545 4.098 1.00 96.06 89 GLN A CA 1
ATOM 705 C C . GLN A 1 89 ? -13.301 -2.852 3.456 1.00 96.06 89 GLN A C 1
ATOM 707 O O . GLN A 1 89 ? -12.476 -1.950 3.319 1.00 96.06 89 GLN A O 1
ATOM 712 N N . ILE A 1 90 ? -13.080 -4.091 3.001 1.00 97.12 90 ILE A N 1
ATOM 713 C CA . ILE A 1 90 ? -11.880 -4.501 2.250 1.00 97.12 90 ILE A CA 1
ATOM 714 C C . ILE A 1 90 ? -11.758 -3.702 0.945 1.00 97.12 90 ILE A C 1
ATOM 716 O O . ILE A 1 90 ? -10.683 -3.185 0.649 1.00 97.12 90 ILE A O 1
ATOM 720 N N . CYS A 1 91 ? -12.848 -3.551 0.185 1.00 97.12 91 CYS A N 1
ATOM 721 C CA . CYS A 1 91 ? -12.852 -2.771 -1.056 1.00 97.12 91 CYS A CA 1
ATOM 722 C C . CYS A 1 91 ? -12.572 -1.286 -0.802 1.00 97.12 91 CYS A C 1
ATOM 724 O O . CYS A 1 91 ? -11.849 -0.664 -1.574 1.00 97.12 91 CYS A O 1
ATOM 726 N N . CYS A 1 92 ? -13.094 -0.715 0.286 1.00 97.00 92 CYS A N 1
ATOM 727 C CA . CYS A 1 92 ? -12.793 0.657 0.683 1.00 97.00 92 CYS A CA 1
ATOM 728 C C . CYS A 1 92 ? -11.306 0.834 1.014 1.00 97.00 92 CYS A C 1
ATOM 730 O O . CYS A 1 92 ? -10.695 1.776 0.519 1.00 97.00 92 CYS A O 1
ATOM 732 N N . PHE A 1 93 ? -10.701 -0.076 1.782 1.00 96.69 93 PHE A N 1
ATOM 733 C CA . PHE A 1 93 ? -9.261 -0.023 2.058 1.00 96.69 93 PHE A CA 1
ATOM 734 C C . PHE A 1 93 ? -8.413 -0.234 0.798 1.00 96.69 93 PHE A C 1
ATOM 736 O O . PHE A 1 93 ? -7.408 0.449 0.622 1.00 96.69 93 PHE A O 1
ATOM 743 N N . ALA A 1 94 ? -8.844 -1.102 -0.121 1.00 96.69 94 ALA A N 1
ATOM 744 C CA . ALA A 1 94 ? -8.186 -1.243 -1.416 1.00 96.69 94 ALA A CA 1
ATOM 745 C C . ALA A 1 94 ? -8.284 0.049 -2.248 1.00 96.69 94 ALA A C 1
ATOM 747 O O . ALA A 1 94 ? -7.294 0.494 -2.825 1.00 96.69 94 ALA A O 1
ATOM 748 N N . CYS A 1 95 ? -9.459 0.687 -2.260 1.00 95.75 95 CYS A N 1
ATOM 749 C CA . CYS A 1 95 ? -9.692 1.968 -2.926 1.00 95.75 95 CYS A CA 1
ATOM 750 C C . CYS A 1 95 ? -8.775 3.068 -2.380 1.00 95.75 95 CYS A C 1
ATOM 752 O O . CYS A 1 95 ? -8.223 3.828 -3.166 1.00 95.75 95 CYS A O 1
ATOM 754 N N . ILE A 1 96 ? -8.539 3.115 -1.064 1.00 94.44 96 ILE A N 1
ATOM 755 C CA . ILE A 1 96 ? -7.586 4.054 -0.449 1.00 94.44 96 ILE A CA 1
ATOM 756 C C . ILE A 1 96 ? -6.188 3.877 -1.056 1.00 94.44 96 ILE A C 1
ATOM 758 O O . ILE A 1 96 ? -5.624 4.846 -1.557 1.00 94.44 96 ILE A O 1
ATOM 762 N N . CYS A 1 97 ? -5.670 2.645 -1.118 1.00 93.25 97 CYS A N 1
ATOM 763 C CA . CYS A 1 97 ? -4.367 2.374 -1.734 1.00 93.25 97 CYS A CA 1
ATOM 764 C C . CYS A 1 97 ? -4.324 2.720 -3.236 1.00 93.25 97 CYS A C 1
ATOM 766 O O . CYS A 1 97 ? -3.305 3.200 -3.726 1.00 93.25 97 CYS A O 1
ATOM 768 N N . LEU A 1 98 ? -5.415 2.501 -3.976 1.00 92.31 98 LEU A N 1
ATOM 769 C CA . LEU A 1 98 ? -5.501 2.852 -5.401 1.00 92.31 98 LEU A CA 1
ATOM 770 C C . LEU A 1 98 ? -5.616 4.367 -5.630 1.00 92.31 98 LEU A C 1
ATOM 772 O O . LEU A 1 98 ? -5.072 4.890 -6.599 1.00 92.31 98 LEU A O 1
ATOM 776 N N . MET A 1 99 ? -6.294 5.100 -4.749 1.00 90.31 99 MET A N 1
ATOM 777 C CA . MET A 1 99 ? -6.351 6.562 -4.825 1.00 90.31 99 MET A CA 1
ATOM 778 C C . MET A 1 99 ? -5.012 7.198 -4.471 1.00 90.31 99 MET A C 1
ATOM 780 O O . MET A 1 99 ? -4.686 8.248 -5.015 1.00 90.31 99 MET A O 1
ATOM 784 N N . THR A 1 100 ? -4.202 6.551 -3.634 1.00 83.56 100 THR A N 1
ATOM 785 C CA . THR A 1 100 ? -2.807 6.950 -3.439 1.00 83.56 100 THR A CA 1
ATOM 786 C C . THR A 1 100 ? -1.991 6.846 -4.723 1.00 83.56 100 THR A C 1
ATOM 788 O O . THR A 1 100 ? -1.200 7.735 -5.025 1.00 83.56 100 THR A O 1
ATOM 791 N N . LEU A 1 101 ? -2.187 5.785 -5.505 1.00 85.12 101 LEU A N 1
ATOM 792 C CA . LEU A 1 101 ? -1.534 5.663 -6.803 1.00 85.12 101 LEU A CA 1
ATOM 793 C C . LEU A 1 101 ? -1.914 6.834 -7.721 1.00 85.12 101 LEU A C 1
ATOM 795 O O . LEU A 1 101 ? -1.046 7.463 -8.322 1.00 85.12 101 LEU A O 1
ATOM 799 N N . TYR A 1 102 ? -3.209 7.154 -7.789 1.00 86.56 102 TYR A N 1
ATOM 800 C CA . TYR A 1 102 ? -3.687 8.315 -8.537 1.00 86.56 102 TYR A CA 1
ATOM 801 C C . TYR A 1 102 ? -3.083 9.622 -8.009 1.00 86.56 102 TYR A C 1
ATOM 803 O O . TYR A 1 102 ? -2.649 10.448 -8.805 1.00 86.56 102 TYR A O 1
ATOM 811 N N . TYR A 1 103 ? -3.001 9.785 -6.685 1.00 84.75 103 TYR A N 1
ATOM 812 C CA . TYR A 1 103 ? -2.376 10.937 -6.040 1.00 84.75 103 TYR A CA 1
ATOM 813 C C . TYR A 1 103 ? -0.938 11.123 -6.546 1.00 84.75 103 TYR A C 1
ATOM 815 O O . TYR A 1 103 ? -0.654 12.140 -7.172 1.00 84.75 103 TYR A O 1
ATOM 823 N N . TYR A 1 104 ? -0.077 10.112 -6.387 1.00 78.69 104 TYR A N 1
ATOM 824 C CA . TYR A 1 104 ? 1.332 10.173 -6.802 1.00 78.69 104 TYR A CA 1
ATOM 825 C C . TYR A 1 104 ? 1.539 10.398 -8.301 1.00 78.69 104 TYR A C 1
ATOM 827 O O . TYR A 1 104 ? 2.466 11.100 -8.696 1.00 78.69 104 TYR A O 1
ATOM 835 N N . ASN A 1 105 ? 0.694 9.799 -9.138 1.00 80.50 105 ASN A N 1
ATOM 836 C CA . ASN A 1 105 ? 0.853 9.877 -10.588 1.00 80.50 105 ASN A CA 1
ATOM 837 C C . ASN A 1 105 ? 0.231 11.140 -11.192 1.00 80.50 105 ASN A C 1
ATOM 839 O O . ASN A 1 105 ? 0.466 11.430 -12.361 1.00 80.50 105 ASN A O 1
ATOM 843 N N . SER A 1 106 ? -0.600 11.866 -10.440 1.00 76.56 106 SER A N 1
ATOM 844 C CA . SER A 1 106 ? -1.348 12.996 -10.992 1.00 76.56 106 SER A CA 1
ATOM 845 C C . SER A 1 106 ? -0.496 14.229 -11.274 1.00 76.56 106 SER A C 1
ATOM 847 O O . SER A 1 106 ? -0.885 15.024 -12.131 1.00 76.56 106 SER A O 1
ATOM 849 N N . GLY A 1 107 ? 0.604 14.420 -10.531 1.00 68.75 107 GLY A N 1
ATOM 850 C CA . GLY A 1 107 ? 1.524 15.555 -10.673 1.00 68.75 107 GLY A CA 1
ATOM 851 C C . GLY A 1 107 ? 0.864 16.939 -10.601 1.00 68.75 107 GLY A C 1
ATOM 852 O O . GLY A 1 107 ? 1.452 17.917 -11.046 1.00 68.75 107 GLY A O 1
ATOM 853 N N . SER A 1 108 ? -0.377 17.032 -10.109 1.00 77.69 108 SER A N 1
ATOM 854 C CA . SER A 1 108 ? -1.176 18.256 -10.138 1.00 77.69 108 SER A CA 1
ATOM 855 C C . SER A 1 108 ? -1.995 18.417 -8.866 1.00 77.69 108 SER A C 1
ATOM 857 O O . SER A 1 108 ? -2.578 17.460 -8.353 1.00 77.69 108 SER A O 1
ATOM 859 N N . GLU A 1 109 ? -2.133 19.663 -8.412 1.00 79.81 109 GLU A N 1
ATOM 860 C CA . GLU A 1 109 ? -2.929 20.014 -7.228 1.00 79.81 109 GLU A CA 1
ATOM 861 C C . GLU A 1 109 ? -4.388 19.552 -7.328 1.00 79.81 109 GLU A C 1
ATOM 863 O O . GLU A 1 109 ? -4.991 19.106 -6.346 1.00 79.81 109 GLU A O 1
ATOM 868 N N . TYR A 1 110 ? -4.956 19.582 -8.537 1.00 83.31 110 TYR A N 1
ATOM 869 C CA . TYR A 1 110 ? -6.291 19.047 -8.793 1.00 83.31 110 TYR A CA 1
ATOM 870 C C . TYR A 1 110 ? -6.359 17.535 -8.539 1.00 83.31 110 TYR A C 1
ATOM 872 O O . TYR A 1 110 ? -7.259 17.064 -7.839 1.00 83.31 110 TYR A O 1
ATOM 880 N N . GLY A 1 111 ? -5.405 16.768 -9.071 1.00 84.19 111 GLY A N 1
ATOM 881 C CA . GLY A 1 111 ? -5.350 15.323 -8.876 1.00 84.19 111 GLY A CA 1
ATOM 882 C C . GLY A 1 111 ? -5.124 14.936 -7.415 1.00 84.19 111 GLY A C 1
ATOM 883 O O . GLY A 1 111 ? -5.861 14.096 -6.888 1.00 84.19 111 GLY A O 1
ATOM 884 N N . HIS A 1 112 ? -4.211 15.629 -6.728 1.00 85.81 112 HIS A N 1
ATOM 885 C CA . HIS A 1 112 ? -3.989 15.493 -5.285 1.00 85.81 112 HIS A CA 1
ATOM 886 C C . HIS A 1 112 ? -5.280 15.732 -4.487 1.00 85.81 112 HIS A C 1
ATOM 888 O O . HIS A 1 112 ? -5.655 14.948 -3.603 1.00 85.81 112 HIS A O 1
ATOM 894 N N . SER A 1 113 ? -6.012 16.785 -4.852 1.00 86.38 113 SER A N 1
ATOM 895 C CA . SER A 1 113 ? -7.286 17.167 -4.248 1.00 86.38 113 SER A CA 1
ATOM 896 C C . SER A 1 113 ? -8.407 16.150 -4.471 1.00 86.38 113 SER A C 1
ATOM 898 O O . SER A 1 113 ? -9.182 15.893 -3.542 1.00 86.38 113 SER A O 1
ATOM 900 N N . VAL A 1 114 ? -8.514 15.573 -5.671 1.00 89.12 114 VAL A N 1
ATOM 901 C CA . VAL A 1 114 ? -9.499 14.524 -5.986 1.00 89.12 114 VAL A CA 1
ATOM 902 C C . VAL A 1 114 ? -9.168 13.243 -5.222 1.00 89.12 114 VAL A C 1
ATOM 904 O O . VAL A 1 114 ? -10.025 12.735 -4.495 1.00 89.12 114 VAL A O 1
ATOM 907 N N . GLY A 1 115 ? -7.924 12.759 -5.320 1.00 89.12 115 GLY A N 1
ATOM 908 C CA . GLY A 1 115 ? -7.487 11.521 -4.666 1.00 89.12 115 GLY A CA 1
ATOM 909 C C . GLY A 1 115 ? -7.719 11.554 -3.155 1.00 89.12 115 GLY A C 1
ATOM 910 O O . GLY A 1 115 ? -8.303 10.626 -2.593 1.00 89.12 115 GLY A O 1
ATOM 911 N N . THR A 1 116 ? -7.379 12.672 -2.507 1.00 88.94 116 THR A N 1
ATOM 912 C CA . THR A 1 116 ? -7.566 12.855 -1.057 1.00 88.94 116 THR A CA 1
ATOM 913 C C . THR A 1 116 ? -9.043 12.809 -0.643 1.00 88.94 116 THR A C 1
ATOM 915 O O . THR A 1 116 ? -9.390 12.198 0.369 1.00 88.94 116 THR A O 1
ATOM 918 N N . ARG A 1 117 ? -9.954 13.403 -1.427 1.00 90.00 117 ARG A N 1
ATOM 919 C CA . ARG A 1 117 ? -11.397 13.392 -1.116 1.00 90.00 117 ARG A CA 1
ATOM 920 C C . ARG A 1 117 ? -12.027 12.018 -1.333 1.00 90.00 117 ARG A C 1
ATOM 922 O O . ARG A 1 117 ? -12.789 11.565 -0.483 1.00 90.00 117 ARG A O 1
ATOM 929 N N . VAL A 1 118 ? -11.686 11.328 -2.424 1.00 92.31 118 VAL A N 1
ATOM 930 C CA . VAL A 1 118 ? -12.176 9.958 -2.671 1.00 92.31 118 VAL A CA 1
ATOM 931 C C . VAL A 1 118 ? -11.680 9.009 -1.580 1.00 92.31 118 VAL A C 1
ATOM 933 O O . VAL A 1 118 ? -12.460 8.208 -1.062 1.00 92.31 118 VAL A O 1
ATOM 936 N N . MET A 1 119 ? -10.421 9.153 -1.163 1.00 92.81 119 MET A N 1
ATOM 937 C CA . MET A 1 119 ? -9.860 8.420 -0.032 1.00 92.81 119 MET A CA 1
ATOM 938 C C . MET A 1 119 ? -10.635 8.682 1.268 1.00 92.81 119 MET A C 1
ATOM 940 O O . MET A 1 119 ? -11.009 7.728 1.949 1.00 92.81 119 MET A O 1
ATOM 944 N N . ASN A 1 120 ? -10.922 9.944 1.603 1.00 92.31 120 ASN A N 1
ATOM 945 C CA . ASN A 1 120 ? -11.708 10.294 2.791 1.00 92.31 120 ASN A CA 1
ATOM 946 C C . ASN A 1 120 ? -13.122 9.694 2.751 1.00 92.31 120 ASN A C 1
ATOM 948 O O . ASN A 1 120 ? -13.591 9.148 3.751 1.00 92.31 120 ASN A O 1
ATOM 952 N N . CYS A 1 121 ? -13.789 9.726 1.593 1.00 93.38 121 CYS A N 1
ATOM 953 C CA . CYS A 1 121 ? -15.075 9.055 1.397 1.00 93.38 121 CYS A CA 1
ATOM 954 C C . CYS A 1 121 ? -14.965 7.544 1.643 1.00 93.38 121 CYS A C 1
ATOM 956 O O . CYS A 1 121 ? -15.753 6.985 2.408 1.00 93.38 121 CYS A O 1
ATOM 958 N N . ALA A 1 122 ? -13.977 6.884 1.030 1.00 95.38 122 ALA A N 1
ATOM 959 C CA . ALA A 1 122 ? -13.748 5.452 1.194 1.00 95.38 122 ALA A CA 1
ATOM 960 C C . ALA A 1 122 ? -13.453 5.093 2.657 1.00 95.38 122 ALA A C 1
ATOM 962 O O . ALA A 1 122 ? -14.031 4.138 3.179 1.00 95.38 122 ALA A O 1
ATOM 963 N N . PHE A 1 123 ? -12.628 5.883 3.347 1.00 95.00 123 PHE A N 1
ATOM 964 C CA . PHE A 1 123 ? -12.327 5.652 4.755 1.00 95.00 123 PHE A CA 1
ATOM 965 C C . PHE A 1 123 ? -13.551 5.874 5.644 1.00 95.00 123 PHE A C 1
ATOM 967 O O . PHE A 1 123 ? -13.865 5.024 6.474 1.00 95.00 123 PHE A O 1
ATOM 974 N N . GLY A 1 124 ? -14.310 6.948 5.423 1.00 93.12 124 GLY A N 1
ATOM 975 C CA . GLY A 1 124 ? -15.563 7.190 6.133 1.00 93.12 124 GLY A CA 1
ATOM 976 C C . GLY A 1 124 ? -16.555 6.033 5.975 1.00 93.12 124 GLY A C 1
ATOM 977 O O . GLY A 1 124 ? -17.112 5.569 6.968 1.00 93.12 124 GLY A O 1
ATOM 978 N N . ILE A 1 125 ? -16.722 5.494 4.761 1.00 93.44 125 ILE A N 1
ATOM 979 C CA . ILE A 1 125 ? -17.563 4.309 4.508 1.00 93.44 125 ILE A CA 1
ATOM 980 C C . ILE A 1 125 ? -17.008 3.072 5.228 1.00 93.44 125 ILE A C 1
ATOM 982 O O . ILE A 1 125 ? -17.776 2.328 5.847 1.00 93.44 125 ILE A O 1
ATOM 986 N N . ALA A 1 126 ? -15.687 2.868 5.210 1.00 94.94 126 ALA A N 1
ATOM 987 C CA . ALA A 1 126 ? -15.038 1.775 5.933 1.00 94.94 126 ALA A CA 1
ATOM 988 C C . ALA A 1 126 ? -15.305 1.848 7.447 1.00 94.94 126 ALA A C 1
ATOM 990 O O . ALA A 1 126 ? -15.537 0.812 8.073 1.00 94.94 126 ALA A O 1
ATOM 991 N N . LEU A 1 127 ? -15.326 3.051 8.029 1.00 92.44 127 LEU A N 1
ATOM 992 C CA . LEU A 1 127 ? -15.668 3.269 9.437 1.00 92.44 127 LEU A CA 1
ATOM 993 C C . LEU A 1 127 ? -17.165 3.057 9.707 1.00 92.44 127 LEU A C 1
ATOM 995 O O . LEU A 1 127 ? -17.522 2.409 10.690 1.00 92.44 127 LEU A O 1
ATOM 999 N N . LEU A 1 128 ? -18.057 3.501 8.812 1.00 90.06 128 LEU A N 1
ATOM 1000 C CA . LEU A 1 128 ? -19.502 3.253 8.943 1.00 90.06 128 LEU A CA 1
ATOM 1001 C C . LEU A 1 128 ? -19.848 1.755 8.931 1.00 90.06 128 LEU A C 1
ATOM 1003 O O . LEU A 1 128 ? -20.802 1.354 9.599 1.00 90.06 128 LEU A O 1
ATOM 1007 N N . CYS A 1 129 ? -19.062 0.915 8.245 1.00 90.06 129 CYS A N 1
ATOM 1008 C CA . CYS A 1 129 ? -19.225 -0.546 8.273 1.00 90.06 129 CYS A CA 1
ATOM 1009 C C . CYS A 1 129 ? -19.025 -1.153 9.677 1.00 90.06 129 CYS A C 1
ATOM 1011 O O . CYS A 1 129 ? -19.447 -2.286 9.922 1.00 90.06 129 CYS A O 1
ATOM 1013 N N . MET A 1 130 ? -18.410 -0.408 10.603 1.00 87.81 130 MET A N 1
ATOM 1014 C CA . MET A 1 130 ? -18.208 -0.808 11.999 1.00 87.81 130 MET A CA 1
ATOM 1015 C C . MET A 1 130 ? -19.383 -0.425 12.914 1.00 87.81 130 MET A C 1
ATOM 1017 O O . MET A 1 130 ? -19.478 -0.940 14.032 1.00 87.81 130 MET A O 1
ATOM 1021 N N . CYS A 1 131 ? -20.267 0.475 12.478 1.00 84.31 131 CYS A N 1
ATOM 1022 C CA . CYS A 1 131 ? -21.407 0.940 13.269 1.00 84.31 131 CYS A CA 1
ATOM 1023 C C . CYS A 1 131 ? -22.602 -0.016 13.157 1.00 84.31 131 CYS A C 1
ATOM 1025 O O . CYS A 1 131 ? -22.793 -0.711 12.152 1.00 84.31 131 CYS A O 1
ATOM 1027 N N . LYS A 1 132 ? -23.450 -0.050 14.190 1.00 79.25 132 LYS A N 1
ATOM 1028 C CA . LYS A 1 132 ? -24.697 -0.827 14.129 1.00 79.25 132 LYS A CA 1
ATOM 1029 C C . LYS A 1 132 ? -25.728 -0.121 13.247 1.00 79.25 132 LYS A C 1
ATOM 1031 O O . LYS A 1 132 ? -25.777 1.105 13.177 1.00 79.25 132 LYS A O 1
ATOM 1036 N N . ARG A 1 133 ? -26.617 -0.895 12.618 1.00 73.94 133 ARG A N 1
ATOM 1037 C CA . ARG A 1 133 ? -27.675 -0.362 11.741 1.00 73.94 133 ARG A CA 1
ATOM 1038 C C . ARG A 1 133 ? -28.606 0.616 12.467 1.00 73.94 133 ARG A C 1
ATOM 1040 O O . ARG A 1 133 ? -28.952 1.650 11.908 1.00 73.94 133 ARG A O 1
ATOM 1047 N N . GLU A 1 134 ? -28.937 0.317 13.719 1.00 72.06 134 GLU A N 1
ATOM 1048 C CA . GLU A 1 134 ? -29.762 1.165 14.588 1.00 72.06 134 GLU A CA 1
ATOM 1049 C C . GLU A 1 134 ? -29.100 2.524 14.868 1.00 72.06 134 GLU A C 1
ATOM 1051 O O . GLU A 1 134 ? -29.755 3.564 14.831 1.00 72.06 134 GLU A O 1
ATOM 1056 N N . GLU A 1 135 ? -27.779 2.539 15.069 1.00 72.06 135 GLU A N 1
ATOM 1057 C CA . GLU A 1 135 ? -27.006 3.765 15.309 1.00 72.06 135 GLU A CA 1
ATOM 1058 C C . GLU A 1 135 ? -26.956 4.655 14.059 1.00 72.06 135 GLU A C 1
ATOM 1060 O O . GLU A 1 135 ? -26.950 5.882 14.164 1.00 72.06 135 GLU A O 1
ATOM 1065 N N . LEU A 1 136 ? -26.965 4.040 12.873 1.00 71.00 136 LEU A N 1
ATOM 1066 C CA . LEU A 1 136 ? -26.928 4.722 11.579 1.00 71.00 136 LEU A CA 1
ATOM 1067 C C . LEU A 1 136 ? -28.278 5.315 11.149 1.00 71.00 136 LEU A C 1
ATOM 1069 O O . LEU A 1 136 ? -28.299 6.100 10.198 1.00 71.00 136 LEU A O 1
ATOM 1073 N N . GLN A 1 137 ? -29.390 4.936 11.788 1.00 71.69 137 GLN A N 1
ATOM 1074 C CA . GLN A 1 137 ? -30.760 5.331 11.416 1.00 71.69 137 GLN A CA 1
ATOM 1075 C C . GLN A 1 137 ? -31.373 6.384 12.357 1.00 71.69 137 GLN A C 1
ATOM 1077 O O . GLN A 1 137 ? -32.586 6.595 12.377 1.00 71.69 137 GLN A O 1
ATOM 1082 N N . ARG A 1 138 ? -30.548 7.082 13.143 1.00 75.69 138 ARG A N 1
ATOM 1083 C CA . ARG A 1 138 ? -31.027 8.104 14.077 1.00 75.69 138 ARG A CA 1
ATOM 1084 C C . ARG A 1 138 ? -31.665 9.289 13.334 1.00 75.69 138 ARG A C 1
ATOM 1086 O O . ARG A 1 138 ? -31.054 9.899 12.466 1.00 75.69 138 ARG A O 1
ATOM 1093 N N . ARG A 1 139 ? -32.878 9.691 13.734 1.00 74.06 139 ARG A N 1
ATOM 1094 C CA . ARG A 1 139 ? -33.614 10.790 13.069 1.00 74.06 139 ARG A CA 1
ATOM 1095 C C . ARG A 1 139 ? -32.851 12.120 13.063 1.00 74.06 139 ARG A C 1
ATOM 1097 O O . ARG A 1 139 ? -32.839 12.805 12.051 1.00 74.06 139 ARG A O 1
ATOM 1104 N N . LEU A 1 140 ? -32.160 12.449 14.159 1.00 77.94 140 LEU A N 1
ATOM 1105 C CA . LEU A 1 140 ? -31.378 13.687 14.274 1.00 77.94 140 LEU A CA 1
ATOM 1106 C C . LEU A 1 140 ? -30.252 13.775 13.232 1.00 77.94 140 LEU A C 1
ATOM 1108 O O . LEU A 1 140 ? -30.052 14.829 12.640 1.00 77.94 140 LEU A O 1
ATOM 1112 N N . THR A 1 141 ? -29.533 12.675 12.990 1.00 76.88 141 THR A N 1
ATOM 1113 C CA . THR A 1 141 ? -28.462 12.654 11.984 1.00 76.88 141 THR A CA 1
ATOM 1114 C C . THR A 1 141 ? -29.042 12.763 10.580 1.00 76.88 141 THR A C 1
ATOM 1116 O O . THR A 1 141 ? -28.479 13.476 9.757 1.00 76.88 141 THR A O 1
ATOM 1119 N N . GLY A 1 142 ? -30.205 12.149 10.340 1.00 75.75 142 GLY A N 1
ATOM 1120 C CA . GLY A 1 142 ? -30.973 12.329 9.108 1.00 75.75 142 GLY A CA 1
ATOM 1121 C C . GLY A 1 142 ? -31.371 13.787 8.855 1.00 75.75 142 GLY A C 1
ATOM 1122 O O . GLY A 1 142 ? -31.159 14.282 7.754 1.00 75.75 142 GLY A O 1
ATOM 1123 N N . TYR A 1 143 ? -31.868 14.508 9.867 1.00 82.12 143 TYR A N 1
ATOM 1124 C CA . TYR A 1 143 ? -32.209 15.930 9.725 1.00 82.12 143 TYR A CA 1
ATOM 1125 C C . TYR A 1 143 ? -30.987 16.803 9.434 1.00 82.12 143 TYR A C 1
ATOM 1127 O O . TYR A 1 143 ? -31.036 17.625 8.526 1.00 82.12 143 TYR A O 1
ATOM 1135 N N . VAL A 1 144 ? -29.868 16.590 10.135 1.00 81.50 144 VAL A N 1
ATOM 1136 C CA . VAL A 1 144 ? -28.614 17.316 9.856 1.00 81.50 144 VAL A CA 1
ATOM 1137 C C . VAL A 1 144 ? -28.131 17.043 8.430 1.00 81.50 144 VAL A C 1
ATOM 1139 O O . VAL A 1 144 ? -27.753 17.972 7.723 1.00 81.50 144 VAL A O 1
ATOM 1142 N N . GLN A 1 145 ? -28.189 15.789 7.977 1.00 82.19 145 GLN A N 1
ATOM 1143 C CA . GLN A 1 145 ? -27.832 15.420 6.607 1.00 82.19 145 GLN A CA 1
ATOM 1144 C C . GLN A 1 145 ? -28.754 16.056 5.560 1.00 82.19 145 GLN A C 1
ATOM 1146 O O . GLN A 1 145 ? -28.261 16.466 4.513 1.00 82.19 145 GLN A O 1
ATOM 1151 N N . LEU A 1 146 ? -30.056 16.167 5.835 1.00 81.25 146 LEU A N 1
ATOM 1152 C CA . LEU A 1 146 ? -31.012 16.862 4.967 1.00 81.25 146 LEU A CA 1
ATOM 1153 C C . LEU A 1 146 ? -30.720 18.365 4.897 1.00 81.25 146 LEU A C 1
ATOM 1155 O O . LEU A 1 146 ? -30.688 18.917 3.802 1.00 81.25 146 LEU A O 1
ATOM 1159 N N . CYS A 1 147 ? -30.437 19.013 6.032 1.00 84.94 147 CYS A N 1
ATOM 1160 C CA . CYS A 1 147 ? -30.041 20.423 6.057 1.00 84.94 147 CYS A CA 1
ATOM 1161 C C . CYS A 1 147 ? -28.744 20.660 5.273 1.00 84.94 147 CYS A C 1
ATOM 1163 O O . CYS A 1 147 ? -28.668 21.593 4.480 1.00 84.94 147 CYS A O 1
ATOM 1165 N N . LEU A 1 148 ? -27.736 19.800 5.448 1.00 83.44 148 LEU A N 1
ATOM 1166 C CA . LEU A 1 148 ? -26.480 19.884 4.698 1.00 83.44 148 LEU A CA 1
ATOM 1167 C C . LEU A 1 148 ? -26.680 19.625 3.205 1.00 83.44 148 LEU A C 1
ATOM 1169 O O . LEU A 1 148 ? -26.066 20.309 2.397 1.00 83.44 148 LEU A O 1
ATOM 1173 N N . ALA A 1 149 ? -27.548 18.683 2.829 1.00 79.81 149 ALA A N 1
ATOM 1174 C CA . ALA A 1 149 ? -27.894 18.444 1.432 1.00 79.81 149 ALA A CA 1
ATOM 1175 C C . ALA A 1 149 ? -28.610 19.657 0.814 1.00 79.81 149 ALA A C 1
ATOM 1177 O O . ALA A 1 149 ? -28.285 20.045 -0.303 1.00 79.81 149 ALA A O 1
ATOM 1178 N N . ALA A 1 150 ? -29.524 20.298 1.548 1.00 79.44 150 ALA A N 1
ATOM 1179 C CA . ALA A 1 150 ? -30.188 21.522 1.104 1.00 79.44 150 ALA A CA 1
ATOM 1180 C C . ALA A 1 150 ? -29.200 22.694 0.951 1.00 79.44 150 ALA A C 1
ATOM 1182 O O . ALA A 1 150 ? -29.230 23.379 -0.068 1.00 79.44 150 ALA A O 1
ATOM 1183 N N . LEU A 1 151 ? -28.283 22.883 1.911 1.00 82.56 151 LEU A N 1
ATOM 1184 C CA . LEU A 1 151 ? -27.207 23.881 1.825 1.00 82.56 151 LEU A CA 1
ATOM 1185 C C . LEU A 1 151 ? -26.247 23.597 0.666 1.00 82.56 151 LEU A C 1
ATOM 1187 O O . LEU A 1 151 ? -25.834 24.523 -0.023 1.00 82.56 151 LEU A O 1
ATOM 1191 N N . PHE A 1 152 ? -25.916 22.327 0.434 1.00 83.44 152 PHE A N 1
ATOM 1192 C CA . PHE A 1 152 ? -25.079 21.899 -0.682 1.00 83.44 152 PHE A CA 1
ATOM 1193 C C . PHE A 1 152 ? -25.742 22.230 -2.024 1.00 83.44 152 PHE A C 1
ATOM 1195 O O . PHE A 1 152 ? -25.118 22.857 -2.874 1.00 83.44 152 PHE A O 1
ATOM 1202 N N . ILE A 1 153 ? -27.025 21.885 -2.190 1.00 77.12 153 ILE A N 1
ATOM 1203 C CA . ILE A 1 153 ? -27.801 22.207 -3.395 1.00 77.12 153 ILE A CA 1
ATOM 1204 C C . ILE A 1 153 ? -27.878 23.727 -3.586 1.00 77.12 153 ILE A C 1
ATOM 1206 O O . ILE A 1 153 ? -27.549 24.222 -4.661 1.00 77.12 153 ILE A O 1
ATOM 1210 N N . ALA A 1 154 ? -28.226 24.486 -2.545 1.00 77.94 154 ALA A N 1
ATOM 1211 C CA . ALA A 1 154 ? -28.242 25.946 -2.620 1.00 77.94 154 ALA A CA 1
ATOM 1212 C C . ALA A 1 154 ? -26.869 26.505 -3.037 1.00 77.94 154 ALA A C 1
ATOM 1214 O O . ALA A 1 154 ? -26.784 27.312 -3.958 1.00 77.94 154 ALA A O 1
ATOM 1215 N N . GLY A 1 155 ? -25.785 26.003 -2.441 1.00 77.62 155 GLY A N 1
ATOM 1216 C CA . GLY A 1 155 ? -24.415 26.379 -2.779 1.00 77.62 155 GLY A CA 1
ATOM 1217 C C . GLY A 1 155 ? -24.021 26.059 -4.223 1.00 77.62 155 GLY A C 1
ATOM 1218 O O . GLY A 1 155 ? -23.265 26.830 -4.811 1.00 77.62 155 GLY A O 1
ATOM 1219 N N . THR A 1 156 ? -24.545 24.981 -4.824 1.00 76.56 156 THR A N 1
ATOM 1220 C CA . THR A 1 156 ? -24.325 24.678 -6.254 1.00 76.56 156 THR A CA 1
ATOM 1221 C C . THR A 1 156 ? -25.011 25.662 -7.201 1.00 76.56 156 THR A C 1
ATOM 1223 O O . THR A 1 156 ? -24.465 25.927 -8.264 1.00 76.56 156 THR A O 1
ATOM 1226 N N . PHE A 1 157 ? -26.162 26.226 -6.819 1.00 74.81 157 PHE A N 1
ATOM 1227 C CA . PHE A 1 157 ? -26.905 27.185 -7.648 1.00 74.81 157 PHE A CA 1
ATOM 1228 C C . PHE A 1 157 ? -26.486 28.647 -7.432 1.00 74.81 157 PHE A C 1
ATOM 1230 O O . PHE A 1 157 ? -26.712 29.473 -8.311 1.00 74.81 157 PHE A O 1
ATOM 1237 N N . LEU A 1 158 ? -25.893 28.975 -6.280 1.00 77.75 158 LEU A N 1
ATOM 1238 C CA . LEU A 1 158 ? -25.523 30.350 -5.914 1.00 77.75 158 LEU A CA 1
ATOM 1239 C C . LEU A 1 158 ? -24.219 30.848 -6.553 1.00 77.75 158 LEU A C 1
ATOM 1241 O O . LEU A 1 158 ? -24.007 32.054 -6.616 1.00 77.75 158 LEU A O 1
ATOM 1245 N N . GLU A 1 159 ? -23.342 29.954 -7.007 1.00 79.00 159 GLU A N 1
ATOM 1246 C CA . GLU A 1 159 ? -22.012 30.319 -7.500 1.00 79.00 159 GLU A CA 1
ATOM 1247 C C . GLU A 1 159 ? -21.692 29.518 -8.764 1.00 79.00 159 GLU A C 1
ATOM 1249 O O . GLU A 1 159 ? -21.702 28.283 -8.745 1.00 79.00 159 GLU A O 1
ATOM 1254 N N . SER A 1 160 ? -21.417 30.217 -9.870 1.00 77.56 160 SER A N 1
ATOM 1255 C CA . SER A 1 160 ? -20.946 29.590 -11.103 1.00 77.56 160 SER A CA 1
ATOM 1256 C C . SER A 1 160 ? -19.525 29.077 -10.888 1.00 77.56 160 SER A C 1
ATOM 1258 O O . SER A 1 160 ? -18.615 29.872 -10.664 1.00 77.56 160 SER A O 1
ATOM 1260 N N . ARG A 1 161 ? -19.337 27.759 -10.956 1.00 80.88 161 ARG A N 1
ATOM 1261 C CA . ARG A 1 161 ? -18.035 27.104 -10.777 1.00 80.88 161 ARG A CA 1
ATOM 1262 C C . ARG A 1 161 ? -17.575 26.469 -12.074 1.00 80.88 161 ARG A C 1
ATOM 1264 O O . ARG A 1 161 ? -18.398 26.006 -12.865 1.00 80.88 161 ARG A O 1
ATOM 1271 N N . ASP A 1 162 ? -16.262 26.383 -12.255 1.00 85.75 162 ASP A N 1
ATOM 1272 C CA . ASP A 1 162 ? -15.704 25.577 -13.338 1.00 85.75 162 ASP A CA 1
ATOM 1273 C C . ASP A 1 162 ? -16.037 24.081 -13.138 1.00 85.75 162 ASP A C 1
ATOM 1275 O O . ASP A 1 162 ? -16.360 23.615 -12.036 1.00 85.75 162 ASP A O 1
ATOM 1279 N N . SER A 1 163 ? -15.935 23.293 -14.208 1.00 84.06 163 SER A N 1
ATOM 1280 C CA . SER A 1 163 ? -16.162 21.845 -14.192 1.00 84.06 163 SER A CA 1
ATOM 1281 C C . SER A 1 163 ? -15.278 21.142 -13.157 1.00 84.06 163 SER A C 1
ATOM 1283 O O . SER A 1 163 ? -15.756 20.278 -12.415 1.00 84.06 163 SER A O 1
ATOM 1285 N N . LYS A 1 164 ? -13.998 21.531 -13.048 1.00 85.31 164 LYS A N 1
ATOM 1286 C CA . LYS A 1 164 ? -13.063 20.941 -12.075 1.00 85.31 164 LYS A CA 1
ATOM 1287 C C . LYS A 1 164 ? -13.457 21.273 -10.638 1.00 85.31 164 LYS A C 1
ATOM 1289 O O . LYS A 1 164 ? -13.520 20.380 -9.791 1.00 85.31 164 LYS A O 1
ATOM 1294 N N . GLU A 1 165 ? -13.763 22.535 -10.367 1.00 84.31 165 GLU A N 1
ATOM 1295 C CA . GLU A 1 165 ? -14.182 22.999 -9.043 1.00 84.31 165 GLU A CA 1
ATOM 1296 C C . GLU A 1 165 ? -15.503 22.367 -8.608 1.00 84.31 165 GLU A C 1
ATOM 1298 O O . GLU A 1 165 ? -15.643 21.963 -7.454 1.00 84.31 165 GLU A O 1
ATOM 1303 N N . THR A 1 166 ? -16.440 22.189 -9.540 1.00 84.88 166 THR A N 1
ATOM 1304 C CA . THR A 1 166 ? -17.715 21.508 -9.291 1.00 84.88 166 THR A CA 1
ATOM 1305 C C . THR A 1 166 ? -17.492 20.067 -8.833 1.00 84.88 166 THR A C 1
ATOM 1307 O O . THR A 1 166 ? -18.081 19.642 -7.837 1.00 84.88 166 THR A O 1
ATOM 1310 N N . VAL A 1 167 ? -16.590 19.322 -9.485 1.00 86.31 167 VAL A N 1
ATOM 1311 C CA . VAL A 1 167 ? -16.227 17.957 -9.056 1.00 86.31 167 VAL A CA 1
ATOM 1312 C C . VAL A 1 167 ? -15.653 17.959 -7.636 1.00 86.31 167 VAL A C 1
ATOM 1314 O O . VAL A 1 167 ? -16.067 17.149 -6.802 1.00 86.31 167 VAL A O 1
ATOM 1317 N N . LEU A 1 168 ? -14.739 18.884 -7.322 1.00 85.94 168 LEU A N 1
ATOM 1318 C CA . LEU A 1 168 ? -14.164 18.995 -5.976 1.00 85.94 168 LEU A CA 1
ATOM 1319 C C . LEU A 1 168 ? -15.211 19.371 -4.927 1.00 85.94 168 LEU A C 1
ATOM 1321 O O . LEU A 1 168 ? -15.193 18.824 -3.819 1.00 85.94 168 LEU A O 1
ATOM 1325 N N . TYR A 1 169 ? -16.131 20.270 -5.267 1.00 85.44 169 TYR A N 1
ATOM 1326 C CA . TYR A 1 169 ? -17.225 20.681 -4.399 1.00 85.44 169 TYR A CA 1
ATOM 1327 C C . TYR A 1 169 ? -18.147 19.496 -4.088 1.00 85.44 169 TYR A C 1
ATOM 1329 O O . TYR A 1 169 ? -18.377 19.198 -2.916 1.00 85.44 169 TYR A O 1
ATOM 1337 N N . VAL A 1 170 ? -18.567 18.735 -5.107 1.00 87.06 170 VAL A N 1
ATOM 1338 C CA . VAL A 1 170 ? -19.387 17.517 -4.954 1.00 87.06 170 VAL A CA 1
ATOM 1339 C C . VAL A 1 170 ? -18.702 16.477 -4.076 1.00 87.06 170 VAL A C 1
ATOM 1341 O O . VAL A 1 170 ? -19.301 15.996 -3.112 1.00 87.06 170 VAL A O 1
ATOM 1344 N N . LEU A 1 171 ? -17.433 16.165 -4.342 1.00 88.75 171 LEU A N 1
ATOM 1345 C CA . LEU A 1 171 ? -16.677 15.216 -3.522 1.00 88.75 171 LEU A CA 1
ATOM 1346 C C . LEU A 1 171 ? -16.543 15.687 -2.064 1.00 88.75 171 LEU A C 1
ATOM 1348 O O . LEU A 1 171 ? -16.618 14.874 -1.139 1.00 88.75 171 LEU A O 1
ATOM 1352 N N . SER A 1 172 ? -16.391 16.996 -1.842 1.00 87.94 172 SER A N 1
ATOM 1353 C CA . SER A 1 172 ? -16.354 17.578 -0.494 1.00 87.94 172 SER A CA 1
ATOM 1354 C C . SER A 1 172 ? -17.707 17.447 0.208 1.00 87.94 172 SER A C 1
ATOM 1356 O O . SER A 1 172 ? -17.752 17.021 1.360 1.00 87.94 172 SER A O 1
ATOM 1358 N N . GLY A 1 173 ? -18.810 17.727 -0.493 1.00 86.94 173 GLY A N 1
ATOM 1359 C CA . GLY A 1 173 ? -20.171 17.556 0.020 1.00 86.94 173 GLY A CA 1
ATOM 1360 C C . GLY A 1 173 ? -20.463 16.112 0.431 1.00 86.94 173 GLY A C 1
ATOM 1361 O O . GLY A 1 173 ? -20.970 15.873 1.528 1.00 86.94 173 GLY A O 1
ATOM 1362 N N . ILE A 1 174 ? -20.056 15.137 -0.391 1.00 88.75 174 ILE A N 1
ATOM 1363 C CA . ILE A 1 174 ? -20.171 13.706 -0.069 1.00 88.75 174 ILE A CA 1
ATOM 1364 C C . ILE A 1 174 ? -19.328 13.360 1.167 1.00 88.75 174 ILE A C 1
ATOM 1366 O O . ILE A 1 174 ? -19.826 12.693 2.076 1.00 88.75 174 ILE A O 1
ATOM 1370 N N . THR A 1 175 ? -18.083 13.843 1.239 1.00 90.00 175 THR A N 1
ATOM 1371 C CA . THR A 1 175 ? -17.198 13.608 2.394 1.00 90.00 175 THR A CA 1
ATOM 1372 C C . THR A 1 175 ? -17.834 14.123 3.686 1.00 90.00 175 THR A C 1
ATOM 1374 O O . THR A 1 175 ? -17.942 13.384 4.667 1.00 90.00 175 THR A O 1
ATOM 1377 N N . VAL A 1 176 ? -18.318 15.370 3.677 1.00 88.12 176 VAL A N 1
ATOM 1378 C CA . VAL A 1 176 ? -19.002 15.988 4.822 1.00 88.12 176 VAL A CA 1
ATOM 1379 C C . VAL A 1 176 ? -20.252 15.192 5.191 1.00 88.12 176 VAL A C 1
ATOM 1381 O O . VAL A 1 176 ? -20.453 14.881 6.363 1.00 88.12 176 VAL A O 1
ATOM 1384 N N . TRP A 1 177 ? -21.058 14.777 4.211 1.00 87.31 177 TRP A N 1
ATOM 1385 C CA . TRP A 1 177 ? -22.264 13.982 4.451 1.00 87.31 177 TRP A CA 1
ATOM 1386 C C . TRP A 1 177 ? -21.968 12.644 5.146 1.00 87.31 177 TRP A C 1
ATOM 1388 O O . TRP A 1 177 ? -22.686 12.261 6.079 1.00 87.31 177 TRP A O 1
ATOM 1398 N N . ILE A 1 178 ? -20.895 11.954 4.740 1.00 89.50 178 ILE A N 1
ATOM 1399 C CA . ILE A 1 178 ? -20.426 10.706 5.363 1.00 89.50 178 ILE A CA 1
ATOM 1400 C C . ILE A 1 178 ? -19.924 10.978 6.786 1.00 89.50 178 ILE A C 1
ATOM 1402 O O . ILE A 1 178 ? -20.323 10.281 7.722 1.00 89.50 178 ILE A O 1
ATOM 1406 N N . TYR A 1 179 ? -19.088 12.001 6.977 1.00 88.31 179 TYR A N 1
ATOM 1407 C CA . TYR A 1 179 ? -18.489 12.306 8.281 1.00 88.31 179 TYR A CA 1
ATOM 1408 C C . TYR A 1 179 ? -19.525 12.812 9.288 1.00 88.31 179 TYR A C 1
ATOM 1410 O O . TYR A 1 179 ? -19.476 12.428 10.453 1.00 88.31 179 TYR A O 1
ATOM 1418 N N . CYS A 1 180 ? -20.536 13.571 8.862 1.00 85.62 180 CYS A N 1
ATOM 1419 C CA . CYS A 1 180 ? -21.662 13.932 9.724 1.00 85.62 180 CYS A CA 1
ATOM 1420 C C . CYS A 1 180 ? -22.431 12.696 10.205 1.00 85.62 180 CYS A C 1
ATOM 1422 O O . CYS A 1 180 ? -22.826 12.630 11.372 1.00 85.62 180 CYS A O 1
ATOM 1424 N N . ARG A 1 181 ? -22.598 11.683 9.343 1.00 86.44 181 ARG A N 1
ATOM 1425 C CA . ARG A 1 181 ? -23.201 10.406 9.748 1.00 86.44 181 ARG A CA 1
ATOM 1426 C C . ARG A 1 181 ? -22.344 9.672 10.771 1.00 86.44 181 ARG A C 1
ATOM 1428 O O . ARG A 1 181 ? -22.876 9.167 11.757 1.00 86.44 181 ARG A O 1
ATOM 1435 N N . LEU A 1 182 ? -21.035 9.645 10.534 1.00 85.44 182 LEU A N 1
ATOM 1436 C CA . LEU A 1 182 ? -20.048 8.991 11.387 1.00 85.44 182 LEU A CA 1
ATOM 1437 C C . LEU A 1 182 ? -19.979 9.637 12.781 1.00 85.44 182 LEU A C 1
ATOM 1439 O O . LEU A 1 182 ? -20.070 8.957 13.799 1.00 85.44 182 LEU A O 1
ATOM 1443 N N . LEU A 1 183 ? -19.894 10.966 12.850 1.00 82.62 183 LEU A N 1
ATOM 1444 C CA . LEU A 1 183 ? -19.878 11.710 14.115 1.00 82.62 183 LEU A CA 1
ATOM 1445 C C . LEU A 1 183 ? -21.223 11.613 14.858 1.00 82.62 183 LEU A C 1
ATOM 1447 O O . LEU A 1 183 ? -21.279 11.661 16.089 1.00 82.62 183 LEU A O 1
ATOM 1451 N N . GLY A 1 184 ? -22.316 11.439 14.115 1.00 75.81 184 GLY A N 1
ATOM 1452 C CA . GLY A 1 184 ? -23.661 11.270 14.645 1.00 75.81 184 GLY A CA 1
ATOM 1453 C C . GLY A 1 184 ? -23.938 9.919 15.323 1.00 75.81 184 GLY A C 1
ATOM 1454 O O . GLY A 1 184 ? -24.859 9.829 16.147 1.00 75.81 184 GLY A O 1
ATOM 1455 N N . SER A 1 185 ? -23.142 8.878 15.047 1.00 74.12 185 SER A N 1
ATOM 1456 C CA . SER A 1 185 ? -23.318 7.525 15.599 1.00 74.12 185 SER A CA 1
ATOM 1457 C C . SER A 1 185 ? -22.765 7.391 17.029 1.00 74.12 185 SER A C 1
ATOM 1459 O O . SER A 1 185 ? -21.910 6.554 17.315 1.00 74.12 185 SER A O 1
ATOM 1461 N N . ARG A 1 186 ? -23.267 8.219 17.959 1.00 58.91 186 ARG A N 1
ATOM 1462 C CA . ARG A 1 186 ? -22.792 8.322 19.357 1.00 58.91 186 ARG A CA 1
ATOM 1463 C C . ARG A 1 186 ? -22.799 7.016 20.167 1.00 58.91 186 ARG A C 1
ATOM 1465 O O . ARG A 1 186 ? -22.070 6.954 21.144 1.00 58.91 186 ARG A O 1
ATOM 1472 N N . GLY A 1 187 ? -23.556 5.984 19.775 1.00 53.91 187 GLY A N 1
ATOM 1473 C CA . GLY A 1 187 ? -23.509 4.656 20.423 1.00 53.91 187 GLY A CA 1
ATOM 1474 C C . GLY A 1 187 ? -22.126 3.985 20.371 1.00 53.91 187 GLY A C 1
ATOM 1475 O O . GLY A 1 187 ? -21.829 3.108 21.181 1.00 53.91 187 GLY A O 1
ATOM 1476 N N . ALA A 1 188 ? -21.261 4.461 19.471 1.00 54.06 188 ALA A N 1
ATOM 1477 C CA . ALA A 1 188 ? -19.887 4.017 19.299 1.00 54.06 188 ALA A CA 1
ATOM 1478 C C . ALA A 1 188 ? -18.844 4.804 20.122 1.00 54.06 188 ALA A C 1
ATOM 1480 O O . ALA A 1 188 ? -17.740 4.295 20.326 1.00 54.06 188 ALA A O 1
ATOM 1481 N N . LEU A 1 189 ? -19.179 6.023 20.578 1.00 62.53 189 LEU A N 1
ATOM 1482 C CA . LEU A 1 189 ? -18.257 6.950 21.241 1.00 62.53 189 LEU A CA 1
ATOM 1483 C C . LEU A 1 189 ? -18.397 6.878 22.762 1.00 62.53 189 LEU A C 1
ATOM 1485 O O . LEU A 1 189 ? -19.489 6.880 23.329 1.00 62.53 189 LEU A O 1
ATOM 1489 N N . ILE A 1 190 ? -17.249 6.824 23.418 1.00 66.25 190 ILE A N 1
ATOM 1490 C CA . ILE A 1 190 ? -17.119 6.617 24.854 1.00 66.25 190 ILE A CA 1
ATOM 1491 C C . ILE A 1 190 ? -17.429 7.930 25.599 1.00 66.25 190 ILE A C 1
ATOM 1493 O O . ILE A 1 190 ? -17.047 9.012 25.156 1.00 66.25 190 ILE A O 1
ATOM 1497 N N . GLY A 1 191 ? -18.128 7.867 26.739 1.00 69.31 191 GLY A N 1
ATOM 1498 C CA . GLY A 1 191 ? -18.378 9.058 27.564 1.00 69.31 191 GLY A CA 1
ATOM 1499 C C . GLY A 1 191 ? -17.082 9.618 28.169 1.00 69.31 191 GLY A C 1
ATOM 1500 O O . GLY A 1 191 ? -16.157 8.860 28.445 1.00 69.31 191 GLY A O 1
ATOM 1501 N N . TRP A 1 192 ? -17.010 10.925 28.450 1.00 68.19 192 TRP A N 1
ATOM 1502 C CA . TRP A 1 192 ? -15.784 11.601 28.931 1.00 68.19 192 TRP A CA 1
ATOM 1503 C C . TRP A 1 192 ? -15.092 10.915 30.127 1.00 68.19 192 TRP A C 1
ATOM 1505 O O . TRP A 1 192 ? -13.868 10.796 30.171 1.00 68.19 192 TRP A O 1
ATOM 1515 N N . ARG A 1 193 ? -15.872 10.389 31.083 1.00 71.19 193 ARG A N 1
ATOM 1516 C CA . ARG A 1 193 ? -15.334 9.631 32.231 1.00 71.19 193 ARG A CA 1
ATOM 1517 C C . ARG A 1 193 ? -14.649 8.327 31.816 1.00 71.19 193 ARG A C 1
ATOM 1519 O O . ARG A 1 193 ? -13.660 7.932 32.421 1.00 71.19 193 ARG A O 1
ATOM 1526 N N . GLU A 1 194 ? -15.168 7.660 30.795 1.00 75.25 194 GLU A N 1
ATOM 1527 C CA . GLU A 1 194 ? -14.632 6.395 30.302 1.00 75.25 194 GLU A CA 1
ATOM 1528 C C . GLU A 1 194 ? -13.482 6.621 29.300 1.00 75.25 194 GLU A C 1
ATOM 1530 O O . GLU A 1 194 ? -12.544 5.827 29.289 1.00 75.25 194 GLU A O 1
ATOM 1535 N N . ILE A 1 195 ? -13.462 7.756 28.586 1.00 78.19 195 ILE A N 1
ATOM 1536 C CA . ILE A 1 195 ? -12.314 8.243 27.797 1.00 78.19 195 ILE A CA 1
ATOM 1537 C C . ILE A 1 195 ? -11.074 8.358 28.691 1.00 78.19 195 ILE A C 1
ATOM 1539 O O . ILE A 1 195 ? -10.048 7.744 28.409 1.00 78.19 195 ILE A O 1
ATOM 1543 N N . ARG A 1 196 ? -11.189 9.060 29.829 1.00 76.69 196 ARG A N 1
ATOM 1544 C CA . ARG A 1 196 ? -10.071 9.240 30.773 1.00 76.69 196 ARG A CA 1
ATOM 1545 C C . ARG A 1 196 ? -9.563 7.922 31.369 1.00 76.69 196 ARG A C 1
ATOM 1547 O O . ARG A 1 196 ? -8.403 7.845 31.755 1.00 76.69 196 ARG A O 1
ATOM 1554 N N . ARG A 1 197 ? -10.421 6.899 31.451 1.00 78.50 197 ARG A N 1
ATOM 1555 C CA . ARG A 1 197 ? -10.066 5.578 31.993 1.00 78.50 197 ARG A CA 1
ATOM 1556 C C . ARG A 1 197 ? -9.440 4.648 30.949 1.00 78.50 197 ARG A C 1
ATOM 1558 O O . ARG A 1 197 ? -8.629 3.809 31.316 1.00 78.50 197 ARG A O 1
ATOM 1565 N N . ARG A 1 198 ? -9.853 4.749 29.680 1.00 81.31 198 ARG A N 1
ATOM 1566 C CA . ARG A 1 198 ? -9.433 3.831 28.605 1.00 81.31 198 ARG A CA 1
ATOM 1567 C C . ARG A 1 198 ? -8.254 4.330 27.782 1.00 81.31 198 ARG A C 1
ATOM 1569 O O . ARG A 1 198 ? -7.507 3.499 27.273 1.00 81.31 198 ARG A O 1
ATOM 1576 N N . ILE A 1 199 ? -8.102 5.643 27.606 1.00 86.56 199 ILE A N 1
ATOM 1577 C CA . ILE A 1 199 ? -6.983 6.188 26.832 1.00 86.56 199 ILE A CA 1
ATOM 1578 C C . ILE A 1 199 ? -5.684 5.918 27.590 1.00 86.56 199 ILE A C 1
ATOM 1580 O O . ILE A 1 199 ? -5.532 6.298 28.753 1.00 86.56 199 ILE A O 1
ATOM 1584 N N . THR A 1 200 ? -4.750 5.249 26.921 1.00 89.94 200 THR A N 1
ATOM 1585 C CA . THR A 1 200 ? -3.427 4.961 27.480 1.00 89.94 200 THR A CA 1
ATOM 1586 C C . THR A 1 200 ? -2.591 6.248 27.545 1.00 89.94 200 THR A C 1
ATOM 1588 O O . THR A 1 200 ? -2.881 7.208 26.829 1.00 89.94 200 THR A O 1
ATOM 1591 N N . PRO A 1 201 ? -1.509 6.306 28.343 1.00 92.12 201 PRO A N 1
ATOM 1592 C CA . PRO A 1 201 ? -0.579 7.439 28.292 1.00 92.12 201 PRO A CA 1
ATOM 1593 C C . PRO A 1 201 ? -0.062 7.718 26.870 1.00 92.12 201 PRO A C 1
ATOM 1595 O O . PRO A 1 201 ? 0.052 8.870 26.463 1.00 92.12 201 PRO A O 1
ATOM 1598 N N . TYR A 1 202 ? 0.160 6.658 26.086 1.00 94.75 202 TYR A N 1
ATOM 1599 C CA . TYR A 1 202 ? 0.506 6.761 24.669 1.00 94.75 202 TYR A CA 1
ATOM 1600 C C . TYR A 1 202 ? -0.620 7.387 23.832 1.00 94.75 202 TYR A C 1
ATOM 1602 O O . TYR A 1 202 ? -0.365 8.221 22.971 1.00 94.75 202 TYR A O 1
ATOM 1610 N N . GLY A 1 203 ? -1.879 7.052 24.115 1.00 94.00 203 GLY A N 1
ATOM 1611 C CA . GLY A 1 203 ? -3.023 7.681 23.467 1.00 94.00 203 GLY A CA 1
ATOM 1612 C C . GLY A 1 203 ? -3.095 9.192 23.693 1.00 94.00 203 GLY A C 1
ATOM 1613 O O . GLY A 1 203 ? -3.343 9.935 22.747 1.00 94.00 203 GLY A O 1
ATOM 1614 N N . TRP A 1 204 ? -2.803 9.672 24.907 1.00 94.44 204 TRP A N 1
ATOM 1615 C CA . TRP A 1 204 ? -2.722 11.115 25.178 1.00 94.44 204 TRP A CA 1
ATOM 1616 C C . TRP A 1 204 ? -1.594 11.799 24.404 1.00 94.44 204 TRP A C 1
ATOM 1618 O O . TRP A 1 204 ? -1.799 12.903 23.904 1.00 94.44 204 TRP A O 1
ATOM 1628 N N . LEU A 1 205 ? -0.447 11.133 24.240 1.00 96.69 205 LEU A N 1
ATOM 1629 C CA . LEU A 1 205 ? 0.642 11.617 23.387 1.00 96.69 205 LEU A CA 1
ATOM 1630 C C . LEU A 1 205 ? 0.192 11.752 21.919 1.00 96.69 205 LEU A C 1
ATOM 1632 O O . LEU A 1 205 ? 0.450 12.777 21.293 1.00 96.69 205 LEU A O 1
ATOM 1636 N N . VAL A 1 206 ? -0.542 10.767 21.388 1.00 96.56 206 VAL A N 1
ATOM 1637 C CA . VAL A 1 206 ? -1.107 10.826 20.025 1.00 96.56 206 VAL A CA 1
ATOM 1638 C C . VAL A 1 206 ? -2.114 11.973 19.884 1.00 96.56 206 VAL A C 1
ATOM 1640 O O . VAL A 1 206 ? -2.080 12.696 18.890 1.00 96.56 206 VAL A O 1
ATOM 1643 N N . PHE A 1 207 ? -2.983 12.193 20.876 1.00 95.75 207 PHE A N 1
ATOM 1644 C CA . PHE A 1 207 ? -3.923 13.320 20.847 1.00 95.75 207 PHE A CA 1
ATOM 1645 C C . PHE A 1 207 ? -3.228 14.680 20.974 1.00 95.75 207 PHE A C 1
ATOM 1647 O O . PHE A 1 207 ? -3.656 15.631 20.322 1.00 95.75 207 PHE A O 1
ATOM 1654 N N . ALA A 1 208 ? -2.147 14.779 21.752 1.00 97.19 208 ALA A N 1
ATOM 1655 C CA . ALA A 1 208 ? -1.323 15.985 21.814 1.00 97.19 208 ALA A CA 1
ATOM 1656 C C . ALA A 1 208 ? -0.668 16.280 20.455 1.00 97.19 208 ALA A C 1
ATOM 1658 O O . ALA A 1 208 ? -0.702 17.416 19.987 1.00 97.19 208 ALA A O 1
ATOM 1659 N N . PHE A 1 209 ? -0.157 15.249 19.778 1.00 97.31 209 PHE A N 1
ATOM 1660 C CA . PHE A 1 209 ? 0.350 15.373 18.413 1.00 97.31 209 PHE A CA 1
ATOM 1661 C C . PHE A 1 209 ? -0.740 15.823 17.425 1.00 97.31 209 PHE A C 1
ATOM 1663 O O . PHE A 1 209 ? -0.523 16.755 16.655 1.00 97.31 209 PHE A O 1
ATOM 1670 N N . PHE A 1 210 ? -1.941 15.237 17.487 1.00 96.62 210 PHE A N 1
ATOM 1671 C CA . PHE A 1 210 ? -3.081 15.661 16.662 1.00 96.62 210 PHE A CA 1
ATOM 1672 C C . PHE A 1 210 ? -3.477 17.120 16.914 1.00 96.62 210 PHE A C 1
ATOM 1674 O O . PHE A 1 210 ? -3.807 17.832 15.967 1.00 96.62 210 PHE A O 1
ATOM 1681 N N . ALA A 1 211 ? -3.425 17.580 18.167 1.00 96.69 211 ALA A N 1
ATOM 1682 C CA . ALA A 1 211 ? -3.646 18.985 18.492 1.00 96.69 211 ALA A CA 1
ATOM 1683 C C . ALA A 1 211 ? -2.566 19.878 17.860 1.00 96.69 211 ALA A C 1
ATOM 1685 O O . ALA A 1 211 ? -2.913 20.887 17.252 1.00 96.69 211 ALA A O 1
ATOM 1686 N N . GLY A 1 212 ? -1.291 19.474 17.921 1.00 96.38 212 GLY A N 1
ATOM 1687 C CA . GLY A 1 212 ? -0.181 20.166 17.255 1.00 96.38 212 GLY A CA 1
ATOM 1688 C C . GLY A 1 212 ? -0.397 20.325 15.748 1.00 96.38 212 GLY A C 1
ATOM 1689 O O . GLY A 1 212 ? -0.313 21.440 15.240 1.00 96.38 212 GLY A O 1
ATOM 1690 N N . LEU A 1 213 ? -0.802 19.252 15.054 1.00 95.62 213 LEU A N 1
ATOM 1691 C CA . LEU A 1 213 ? -1.107 19.290 13.614 1.00 95.62 213 LEU A CA 1
ATOM 1692 C C . LEU A 1 213 ? -2.219 20.285 13.249 1.00 95.62 213 LEU A C 1
ATOM 1694 O O . LEU A 1 213 ? -2.203 20.843 12.155 1.00 95.62 213 LEU A O 1
ATOM 1698 N N . VAL A 1 214 ? -3.210 20.478 14.126 1.00 95.44 214 VAL A N 1
ATOM 1699 C CA . VAL A 1 214 ? -4.349 21.380 13.874 1.00 95.44 214 VAL A CA 1
ATOM 1700 C C . VAL A 1 214 ? -4.016 22.820 14.245 1.00 95.44 214 VAL A C 1
ATOM 1702 O O . VAL A 1 214 ? -4.377 23.729 13.500 1.00 95.44 214 VAL A O 1
ATOM 1705 N N . ILE A 1 215 ? -3.342 23.032 15.379 1.00 95.06 215 ILE A N 1
ATOM 1706 C CA . ILE A 1 215 ? -2.945 24.363 15.857 1.00 95.06 215 ILE A CA 1
ATOM 1707 C C . ILE A 1 215 ? -1.935 24.979 14.887 1.00 95.06 215 ILE A C 1
ATOM 1709 O O . ILE A 1 215 ? -2.135 26.100 14.430 1.00 95.06 215 ILE A O 1
ATOM 1713 N N . PHE A 1 216 ? -0.911 24.215 14.504 1.00 94.50 216 PHE A N 1
ATOM 1714 C CA . PHE A 1 216 ? 0.139 24.636 13.576 1.00 94.50 216 PHE A CA 1
ATOM 1715 C C . PHE A 1 216 ? -0.131 24.143 12.150 1.00 94.50 216 PHE A C 1
ATOM 1717 O O . PHE A 1 216 ? 0.779 23.752 11.425 1.00 94.50 216 PHE A O 1
ATOM 1724 N N . ARG A 1 217 ? -1.403 24.102 11.729 1.00 90.81 217 ARG A N 1
ATOM 1725 C CA . ARG A 1 217 ? -1.769 23.635 10.378 1.00 90.81 217 ARG A CA 1
ATOM 1726 C C . ARG A 1 217 ? -1.331 24.588 9.264 1.00 90.81 217 ARG A C 1
ATOM 1728 O O . ARG A 1 217 ? -1.246 24.164 8.111 1.00 90.81 217 ARG A O 1
ATOM 1735 N N . ASN A 1 218 ? -1.129 25.865 9.601 1.00 88.81 218 ASN A N 1
ATOM 1736 C CA . ASN A 1 218 ? -0.881 26.939 8.645 1.00 88.81 218 ASN A CA 1
ATOM 1737 C C . ASN A 1 218 ? -1.982 26.961 7.556 1.00 88.81 218 ASN A C 1
ATOM 1739 O O . ASN A 1 218 ? -3.176 26.961 7.877 1.00 88.81 218 ASN A O 1
ATOM 1743 N N . THR A 1 219 ? -1.628 26.916 6.277 1.00 85.88 219 THR A N 1
ATOM 1744 C CA . THR A 1 219 ? -2.583 26.892 5.148 1.00 85.88 219 THR A CA 1
ATOM 1745 C C . THR A 1 219 ? -3.133 25.493 4.817 1.00 85.88 219 THR A C 1
ATOM 1747 O O . THR A 1 219 ? -4.057 25.355 4.009 1.00 85.88 219 THR A O 1
ATOM 1750 N N . ARG A 1 220 ? -2.610 24.425 5.437 1.00 85.38 220 ARG A N 1
ATOM 1751 C CA . ARG A 1 220 ? -2.891 23.034 5.039 1.00 85.38 220 ARG A CA 1
ATOM 1752 C C . ARG A 1 220 ? -4.257 22.554 5.541 1.00 85.38 220 ARG A C 1
ATOM 1754 O O . ARG A 1 220 ? -4.670 22.784 6.679 1.00 85.38 220 ARG A O 1
ATOM 1761 N N . THR A 1 221 ? -4.958 21.802 4.693 1.00 84.75 221 THR A N 1
ATOM 1762 C CA . THR A 1 221 ? -6.285 21.229 5.004 1.00 84.75 221 THR A CA 1
ATOM 1763 C C . THR A 1 221 ? -6.247 19.733 5.315 1.00 84.75 221 THR A C 1
ATOM 1765 O O . THR A 1 221 ? -7.129 19.226 6.014 1.00 84.75 221 THR A O 1
ATOM 1768 N N . TRP A 1 222 ? -5.209 19.020 4.869 1.00 87.44 222 TRP A N 1
ATOM 1769 C CA . TRP A 1 222 ? -5.052 17.586 5.113 1.00 87.44 222 TRP A CA 1
ATOM 1770 C C . TRP A 1 222 ? -4.995 17.187 6.604 1.00 87.44 222 TRP A C 1
ATOM 1772 O O . TRP A 1 222 ? -5.481 16.089 6.895 1.00 87.44 222 TRP A O 1
ATOM 1782 N N . PRO A 1 223 ? -4.545 18.023 7.577 1.00 92.38 223 PRO A N 1
ATOM 1783 C CA . PRO A 1 223 ? -4.596 17.648 8.993 1.00 92.38 223 PRO A CA 1
ATOM 1784 C C . PRO A 1 223 ? -5.999 17.251 9.472 1.00 92.38 223 PRO A C 1
ATOM 1786 O O . PRO A 1 223 ? -6.145 16.298 10.236 1.00 92.38 223 PRO A O 1
ATOM 1789 N N . PHE A 1 224 ? -7.065 17.879 8.958 1.00 90.06 224 PHE A N 1
ATOM 1790 C CA . PHE A 1 224 ? -8.443 17.480 9.288 1.00 90.06 224 PHE A CA 1
ATOM 1791 C C . PHE A 1 224 ? -8.827 16.114 8.718 1.00 90.06 224 PHE A C 1
ATOM 1793 O O . PHE A 1 224 ? -9.610 15.391 9.336 1.00 90.06 224 PHE A O 1
ATOM 1800 N N . SER A 1 225 ? -8.248 15.740 7.574 1.00 88.56 225 SER A N 1
ATOM 1801 C CA . SER A 1 225 ? -8.423 14.412 6.973 1.00 88.56 225 SER A CA 1
ATOM 1802 C C . SER A 1 225 ? -7.788 13.311 7.825 1.00 88.56 225 SER A C 1
ATOM 1804 O O . SER A 1 225 ? -8.192 12.158 7.725 1.00 88.56 225 SER A O 1
ATOM 1806 N N . VAL A 1 226 ? -6.842 13.661 8.704 1.00 92.06 226 VAL A N 1
ATOM 1807 C CA . VAL A 1 226 ? -6.292 12.753 9.716 1.00 92.06 226 VAL A CA 1
ATOM 1808 C C . VAL A 1 226 ? -7.102 12.828 11.009 1.00 92.06 226 VAL A C 1
ATOM 1810 O O . VAL A 1 226 ? -7.698 11.842 11.440 1.00 92.06 226 VAL A O 1
ATOM 1813 N N . VAL A 1 227 ? -7.160 14.004 11.632 1.00 93.69 227 VAL A N 1
ATOM 1814 C CA . VAL A 1 227 ? -7.625 14.140 13.019 1.00 93.69 227 VAL A CA 1
ATOM 1815 C C . VAL A 1 227 ? -9.090 13.744 13.192 1.00 93.69 227 VAL A C 1
ATOM 1817 O O . VAL A 1 227 ? -9.423 13.104 14.187 1.00 93.69 227 VAL A O 1
ATOM 1820 N N . ILE A 1 228 ? -9.969 14.057 12.233 1.00 90.75 228 ILE A N 1
ATOM 1821 C CA . ILE A 1 228 ? -11.403 13.753 12.353 1.00 90.75 228 ILE A CA 1
ATOM 1822 C C . ILE A 1 228 ? -11.670 12.238 12.294 1.00 90.75 228 ILE A C 1
ATOM 1824 O O . ILE A 1 228 ? -12.191 11.693 13.273 1.00 90.75 228 ILE A O 1
ATOM 1828 N N . PRO A 1 229 ? -11.343 11.521 11.198 1.00 91.56 229 PRO A N 1
ATOM 1829 C CA . PRO A 1 229 ? -11.702 10.112 11.094 1.00 91.56 229 PRO A CA 1
ATOM 1830 C C . PRO A 1 229 ? -10.839 9.215 11.993 1.00 91.56 229 PRO A C 1
ATOM 1832 O O . PRO A 1 229 ? -11.373 8.277 12.585 1.00 91.56 229 PRO A O 1
ATOM 1835 N N . PHE A 1 230 ? -9.544 9.510 12.177 1.00 93.25 230 PHE A N 1
ATOM 1836 C CA . PHE A 1 230 ? -8.704 8.730 13.094 1.00 93.25 230 PHE A CA 1
ATOM 1837 C C . PHE A 1 230 ? -8.992 9.057 14.560 1.00 93.25 230 PHE A C 1
ATOM 1839 O O . PHE A 1 230 ? -9.001 8.150 15.385 1.00 93.25 230 PHE A O 1
ATOM 1846 N N . GLY A 1 231 ? -9.328 10.307 14.895 1.00 91.25 231 GLY A N 1
ATOM 1847 C CA . GLY A 1 231 ? -9.813 10.654 16.231 1.00 91.25 231 GLY A CA 1
ATOM 1848 C C . GLY A 1 231 ? -11.098 9.900 16.580 1.00 91.25 231 GLY A C 1
ATOM 1849 O O . GLY A 1 231 ? -11.204 9.339 17.670 1.00 91.25 231 GLY A O 1
ATOM 1850 N N . TRP A 1 232 ? -12.041 9.795 15.635 1.00 90.38 232 TRP A N 1
ATOM 1851 C CA . TRP A 1 232 ? -13.225 8.948 15.807 1.00 90.38 232 TRP A CA 1
ATOM 1852 C C . TRP A 1 232 ? -12.852 7.471 15.973 1.00 90.38 232 TRP A C 1
ATOM 1854 O O . TRP A 1 232 ? -13.338 6.824 16.900 1.00 90.38 232 TRP A O 1
ATOM 1864 N N . LEU A 1 233 ? -11.964 6.948 15.119 1.00 91.31 233 LEU A N 1
ATOM 1865 C CA . LEU A 1 233 ? -11.511 5.557 15.170 1.00 91.31 233 LEU A CA 1
ATOM 1866 C C . LEU A 1 233 ? -10.878 5.221 16.525 1.00 91.31 233 LEU A C 1
ATOM 1868 O O . LEU A 1 233 ? -11.185 4.183 17.098 1.00 91.31 233 LEU A O 1
ATOM 1872 N N . TYR A 1 234 ? -10.038 6.096 17.070 1.00 91.00 234 TYR A N 1
ATOM 1873 C CA . TYR A 1 234 ? -9.358 5.866 18.346 1.00 91.00 234 TYR A CA 1
ATOM 1874 C C . TYR A 1 234 ? -10.289 5.968 19.558 1.00 91.00 234 TYR A C 1
ATOM 1876 O O . TYR A 1 234 ? -10.032 5.348 20.589 1.00 91.00 234 TYR A O 1
ATOM 1884 N N . LEU A 1 235 ? -11.378 6.729 19.441 1.00 87.56 235 LEU A N 1
ATOM 1885 C CA . LEU A 1 235 ? -12.414 6.838 20.470 1.00 87.56 235 LEU A CA 1
ATOM 1886 C C . LEU A 1 235 ? -13.511 5.767 20.333 1.00 87.56 235 LEU A C 1
ATOM 1888 O O . LEU A 1 235 ? -14.398 5.691 21.189 1.00 87.56 235 LEU A O 1
ATOM 1892 N N . TYR A 1 236 ? -13.463 4.943 19.281 1.00 86.44 236 TYR A N 1
ATOM 1893 C CA . TYR A 1 236 ? -14.411 3.859 19.044 1.00 86.44 236 TYR A CA 1
ATOM 1894 C C . TYR A 1 236 ? -14.238 2.724 20.063 1.00 86.44 236 TYR A C 1
ATOM 1896 O O . TYR A 1 236 ? -13.129 2.273 20.360 1.00 86.44 236 TYR A O 1
ATOM 1904 N N . ARG A 1 237 ? -15.353 2.188 20.574 1.00 82.44 237 ARG A N 1
ATOM 1905 C CA . ARG A 1 237 ? -15.328 1.059 21.517 1.00 82.44 237 ARG A CA 1
ATOM 1906 C C . ARG A 1 237 ? -15.005 -0.276 20.828 1.00 82.44 237 ARG A C 1
ATOM 1908 O O . ARG A 1 237 ? -15.890 -0.953 20.285 1.00 82.44 237 ARG A O 1
ATOM 1915 N N . PHE A 1 238 ? -13.744 -0.693 20.933 1.00 83.31 238 PHE A N 1
ATOM 1916 C CA . PHE A 1 238 ? -13.266 -1.987 20.447 1.00 83.31 238 PHE A CA 1
ATOM 1917 C C . PHE A 1 238 ? -13.420 -3.124 21.456 1.00 83.31 238 PHE A C 1
ATOM 1919 O O . PHE A 1 238 ? -13.099 -2.983 22.629 1.00 83.31 238 PHE A O 1
ATOM 1926 N N . ASP A 1 239 ? -13.823 -4.280 20.928 1.00 83.75 239 ASP A N 1
ATOM 1927 C CA . ASP A 1 239 ? -13.633 -5.585 21.560 1.00 83.75 239 ASP A CA 1
ATOM 1928 C C . ASP A 1 239 ? -12.576 -6.363 20.755 1.00 83.75 239 ASP A C 1
ATOM 1930 O O . ASP A 1 239 ? -12.389 -6.098 19.560 1.00 83.75 239 ASP A O 1
ATOM 1934 N N . THR A 1 240 ? -11.964 -7.399 21.337 1.00 83.88 240 THR A N 1
ATOM 1935 C CA . THR A 1 240 ? -10.955 -8.254 20.672 1.00 83.88 240 THR A CA 1
ATOM 1936 C C . THR A 1 240 ? -11.406 -8.766 19.299 1.00 83.88 240 THR A C 1
ATOM 1938 O O . THR A 1 240 ? -10.624 -8.804 18.346 1.00 83.88 240 THR A O 1
ATOM 1941 N N . LYS A 1 241 ? -12.690 -9.122 19.146 1.00 87.38 241 LYS A N 1
ATOM 1942 C CA . LYS A 1 241 ? -13.254 -9.559 17.855 1.00 87.38 241 LYS A CA 1
ATOM 1943 C C . LYS A 1 241 ? -13.304 -8.425 16.827 1.00 87.38 241 LYS A C 1
ATOM 1945 O O . LYS A 1 241 ? -12.931 -8.645 15.678 1.00 87.38 241 LYS A O 1
ATOM 1950 N N . LYS A 1 242 ? -13.734 -7.226 17.232 1.00 88.75 242 LYS A N 1
ATOM 1951 C CA . LYS A 1 242 ? -13.840 -6.058 16.344 1.00 88.75 242 LYS A CA 1
ATOM 1952 C C . LYS A 1 242 ? -12.465 -5.556 15.910 1.00 88.75 242 LYS A C 1
ATOM 1954 O O . LYS A 1 242 ? -12.287 -5.266 14.734 1.00 88.75 242 LYS A O 1
ATOM 1959 N N . MET A 1 243 ? -11.494 -5.530 16.826 1.00 89.12 243 MET A N 1
ATOM 1960 C CA . MET A 1 243 ? -10.113 -5.152 16.513 1.00 89.12 243 MET A CA 1
ATOM 1961 C C . MET A 1 243 ? -9.507 -6.111 15.484 1.00 89.12 243 MET A C 1
ATOM 1963 O O . MET A 1 243 ? -9.004 -5.688 14.448 1.00 89.12 243 MET A O 1
ATOM 1967 N N . ASN A 1 244 ? -9.641 -7.423 15.716 1.00 90.00 244 ASN A N 1
ATOM 1968 C CA . ASN A 1 244 ? -9.188 -8.428 14.756 1.00 90.00 244 ASN A CA 1
ATOM 1969 C C . ASN A 1 244 ? -9.884 -8.291 13.397 1.00 90.00 244 ASN A C 1
ATOM 1971 O O . ASN A 1 244 ? -9.236 -8.479 12.375 1.00 90.00 244 ASN A O 1
ATOM 1975 N N . ARG A 1 245 ? -11.188 -7.989 13.377 1.00 91.81 245 ARG A N 1
ATOM 1976 C CA . ARG A 1 245 ? -11.959 -7.788 12.143 1.00 91.81 245 ARG A CA 1
ATOM 1977 C C . ARG A 1 245 ? -11.453 -6.572 11.361 1.00 91.81 245 ARG A C 1
ATOM 1979 O O . ARG A 1 245 ? -11.169 -6.718 10.179 1.00 91.81 245 ARG A O 1
ATOM 1986 N N . LEU A 1 246 ? -11.254 -5.430 12.024 1.00 93.25 246 LEU A N 1
ATOM 1987 C CA . LEU A 1 246 ? -10.713 -4.212 11.411 1.00 93.25 246 LEU A CA 1
ATOM 1988 C C . LEU A 1 246 ? -9.323 -4.450 10.807 1.00 93.25 246 LEU A C 1
ATOM 1990 O O . LEU A 1 246 ? -9.130 -4.216 9.618 1.00 93.25 246 LEU A O 1
ATOM 1994 N N . LEU A 1 247 ? -8.373 -4.951 11.606 1.00 93.62 247 LEU A N 1
ATOM 1995 C CA . LEU A 1 247 ? -6.992 -5.161 11.156 1.00 93.62 247 LEU A CA 1
ATOM 1996 C C . LEU A 1 247 ? -6.910 -6.208 10.041 1.00 93.62 247 LEU A C 1
ATOM 1998 O O . LEU A 1 247 ? -6.167 -6.028 9.077 1.00 93.62 247 LEU A O 1
ATOM 2002 N N . LYS A 1 248 ? -7.721 -7.272 10.129 1.00 94.19 248 LYS A N 1
ATOM 2003 C CA . LYS A 1 248 ? -7.858 -8.266 9.061 1.00 94.19 248 LYS A CA 1
ATOM 2004 C C . LYS A 1 248 ? -8.335 -7.613 7.764 1.00 94.19 248 LYS A C 1
ATOM 2006 O O . LYS A 1 248 ? -7.713 -7.818 6.726 1.00 94.19 248 LYS A O 1
ATOM 2011 N N . ASN A 1 249 ? -9.435 -6.864 7.818 1.00 96.31 249 ASN A N 1
ATOM 2012 C CA . ASN A 1 249 ? -10.031 -6.247 6.635 1.00 96.31 249 ASN A CA 1
ATOM 2013 C C . ASN A 1 249 ? -9.099 -5.192 6.025 1.00 96.31 249 ASN A C 1
ATOM 2015 O O . ASN A 1 249 ? -9.002 -5.112 4.804 1.00 96.31 249 ASN A O 1
ATOM 2019 N N . TYR A 1 250 ? -8.354 -4.458 6.854 1.00 96.25 250 TYR A N 1
ATOM 2020 C CA . TYR A 1 250 ? -7.308 -3.547 6.396 1.00 96.25 250 TYR A CA 1
ATOM 2021 C C . TYR A 1 250 ? -6.198 -4.283 5.635 1.00 96.25 250 TYR A C 1
ATOM 2023 O O . TYR A 1 250 ? -5.938 -3.965 4.477 1.00 96.25 250 TYR A O 1
ATOM 2031 N N . CYS A 1 251 ? -5.609 -5.328 6.232 1.00 95.88 251 CYS A N 1
ATOM 2032 C CA . CYS A 1 251 ? -4.533 -6.092 5.593 1.00 95.88 251 CYS A CA 1
ATOM 2033 C C . CYS A 1 251 ? -4.980 -6.711 4.260 1.00 95.88 251 CYS A C 1
ATOM 2035 O O . CYS A 1 251 ? -4.270 -6.604 3.262 1.00 95.88 251 CYS A O 1
ATOM 2037 N N . TYR A 1 252 ? -6.170 -7.324 4.216 1.00 96.50 252 TYR A N 1
ATOM 2038 C CA . TYR A 1 252 ? -6.705 -7.871 2.965 1.00 96.50 252 TYR A CA 1
ATOM 2039 C C . TYR A 1 252 ? -7.097 -6.785 1.955 1.00 96.50 252 TYR A C 1
ATOM 2041 O O . TYR A 1 252 ? -7.044 -7.055 0.761 1.00 96.50 252 TYR A O 1
ATOM 2049 N N . GLY A 1 253 ? -7.440 -5.571 2.395 1.00 97.19 253 GLY A N 1
ATOM 2050 C CA . GLY A 1 253 ? -7.632 -4.415 1.517 1.00 97.19 253 GLY A CA 1
ATOM 2051 C C . GLY A 1 253 ? -6.342 -4.010 0.806 1.00 97.19 253 GLY A C 1
ATOM 2052 O O . GLY A 1 253 ? -6.333 -3.882 -0.417 1.00 97.19 253 GLY A O 1
ATOM 2053 N N . CYS A 1 254 ? -5.229 -3.909 1.539 1.00 96.69 254 CYS A N 1
ATOM 2054 C CA . CYS A 1 254 ? -3.913 -3.641 0.949 1.00 96.69 254 CYS A CA 1
ATOM 2055 C C . CYS A 1 254 ? -3.472 -4.762 -0.009 1.00 96.69 254 CYS A C 1
ATOM 2057 O O . CYS A 1 254 ? -2.985 -4.480 -1.102 1.00 96.69 254 CYS A O 1
ATOM 2059 N N . ILE A 1 255 ? -3.693 -6.031 0.360 1.00 97.12 255 ILE A N 1
ATOM 2060 C CA . ILE A 1 255 ? -3.398 -7.191 -0.502 1.00 97.12 255 ILE A CA 1
ATOM 2061 C C . ILE A 1 255 ? -4.286 -7.198 -1.758 1.00 97.12 255 ILE A C 1
ATOM 2063 O O . ILE A 1 255 ? -3.821 -7.536 -2.845 1.00 97.12 255 ILE A O 1
ATOM 2067 N N . LEU A 1 256 ? -5.559 -6.815 -1.646 1.00 97.25 256 LEU A N 1
ATOM 2068 C CA . LEU A 1 256 ? -6.447 -6.699 -2.801 1.00 97.25 256 LEU A CA 1
ATOM 2069 C C . LEU A 1 256 ? -5.957 -5.605 -3.758 1.00 97.25 256 LEU A C 1
ATOM 2071 O O . LEU A 1 256 ? -5.851 -5.857 -4.956 1.00 97.25 256 LEU A O 1
ATOM 2075 N N . ALA A 1 257 ? -5.600 -4.427 -3.238 1.00 96.44 257 ALA A N 1
ATOM 2076 C CA . ALA A 1 257 ? -5.028 -3.350 -4.045 1.00 96.44 257 ALA A CA 1
ATOM 2077 C C . ALA A 1 257 ? -3.728 -3.782 -4.738 1.00 96.44 257 ALA A C 1
ATOM 2079 O O . ALA A 1 257 ? -3.556 -3.505 -5.924 1.00 96.44 257 ALA A O 1
ATOM 2080 N N . PHE A 1 258 ? -2.858 -4.514 -4.030 1.00 96.12 258 PHE A N 1
ATOM 2081 C CA . PHE A 1 258 ? -1.660 -5.130 -4.602 1.00 96.12 258 PHE A CA 1
ATOM 2082 C C . PHE A 1 258 ? -1.993 -5.985 -5.821 1.00 96.12 258 PHE A C 1
ATOM 2084 O O . PHE A 1 258 ? -1.463 -5.734 -6.896 1.00 96.12 258 PHE A O 1
ATOM 2091 N N . TRP A 1 259 ? -2.897 -6.958 -5.684 1.00 95.75 259 TRP A N 1
ATOM 2092 C CA . TRP A 1 259 ? -3.226 -7.865 -6.784 1.00 95.75 259 TRP A CA 1
ATOM 2093 C C . TRP A 1 259 ? -3.947 -7.164 -7.938 1.00 95.75 259 TRP A C 1
ATOM 2095 O O . TRP A 1 259 ? -3.736 -7.535 -9.090 1.00 95.75 259 TRP A O 1
ATOM 2105 N N . MET A 1 260 ? -4.745 -6.127 -7.661 1.00 95.75 260 MET A N 1
ATOM 2106 C CA . MET A 1 260 ? -5.342 -5.290 -8.707 1.00 95.75 260 MET A CA 1
ATOM 2107 C C . MET A 1 260 ? -4.269 -4.542 -9.507 1.00 95.75 260 MET A C 1
ATOM 2109 O O . MET A 1 260 ? -4.316 -4.564 -10.735 1.00 95.75 260 MET A O 1
ATOM 2113 N N . MET A 1 261 ? -3.291 -3.932 -8.830 1.00 93.25 261 MET A N 1
ATOM 2114 C CA . MET A 1 261 ? -2.178 -3.225 -9.476 1.00 93.25 261 MET A CA 1
ATOM 2115 C C . MET A 1 261 ? -1.210 -4.173 -10.184 1.00 93.25 261 MET A C 1
ATOM 2117 O O . MET A 1 261 ? -0.791 -3.892 -11.301 1.00 93.25 261 MET A O 1
ATOM 2121 N N . ALA A 1 262 ? -0.865 -5.302 -9.567 1.00 93.50 262 ALA A N 1
ATOM 2122 C CA . ALA A 1 262 ? 0.004 -6.307 -10.166 1.00 93.50 262 ALA A CA 1
ATOM 2123 C C . ALA A 1 262 ? -0.658 -6.935 -11.398 1.00 93.50 262 ALA A C 1
ATOM 2125 O O . ALA A 1 262 ? -0.014 -7.074 -12.431 1.00 93.50 262 ALA A O 1
ATOM 2126 N N . GLY A 1 263 ? -1.956 -7.246 -11.324 1.00 92.69 263 GLY A N 1
ATOM 2127 C CA . GLY A 1 263 ? -2.719 -7.801 -12.440 1.00 92.69 263 GLY A CA 1
ATOM 2128 C C . GLY A 1 263 ? -2.862 -6.828 -13.610 1.00 92.69 263 GLY A C 1
ATOM 2129 O O . GLY A 1 263 ? -2.618 -7.210 -14.750 1.00 92.69 263 GLY A O 1
ATOM 2130 N N . SER A 1 264 ? -3.207 -5.562 -13.357 1.00 93.44 264 SER A N 1
ATOM 2131 C CA . SER A 1 264 ? -3.252 -4.556 -14.428 1.00 93.44 264 SER A CA 1
ATOM 2132 C C . SER A 1 264 ? -1.856 -4.206 -14.952 1.00 93.44 264 SER A C 1
ATOM 2134 O O . SER A 1 264 ? -1.699 -3.961 -16.145 1.00 93.44 264 SER A O 1
ATOM 2136 N N . GLY A 1 265 ? -0.836 -4.224 -14.090 1.00 91.75 265 GLY A N 1
ATOM 2137 C CA . GLY A 1 265 ? 0.562 -4.009 -14.464 1.00 91.75 265 GLY A CA 1
ATOM 2138 C C . GLY A 1 265 ? 1.060 -5.104 -15.399 1.00 91.75 265 GLY A C 1
ATOM 2139 O O . GLY A 1 265 ? 1.524 -4.813 -16.491 1.00 91.75 265 GLY A O 1
ATOM 2140 N N . ALA A 1 266 ? 0.825 -6.365 -15.041 1.00 91.12 266 ALA A N 1
ATOM 2141 C CA . ALA A 1 266 ? 1.135 -7.521 -15.875 1.00 91.12 266 ALA A CA 1
ATOM 2142 C C . ALA A 1 266 ? 0.470 -7.483 -17.262 1.00 91.12 266 ALA A C 1
ATOM 2144 O O . ALA A 1 266 ? 0.963 -8.119 -18.182 1.00 91.12 266 ALA A O 1
ATOM 2145 N N . LEU A 1 267 ? -0.643 -6.766 -17.435 1.00 92.44 267 LEU A N 1
ATOM 2146 C CA . LEU A 1 267 ? -1.317 -6.644 -18.731 1.00 92.44 267 LEU A CA 1
ATOM 2147 C C . LEU A 1 267 ? -0.812 -5.463 -19.566 1.00 92.44 267 LEU A C 1
ATOM 2149 O O . LEU A 1 267 ? -0.765 -5.567 -20.788 1.00 92.44 267 LEU A O 1
ATOM 2153 N N . PHE A 1 268 ? -0.485 -4.337 -18.930 1.00 91.81 268 PHE A N 1
ATOM 2154 C CA . PHE A 1 268 ? -0.328 -3.057 -19.631 1.00 91.81 268 PHE A CA 1
ATOM 2155 C C . PHE A 1 268 ? 0.997 -2.337 -19.367 1.00 91.81 268 PHE A C 1
ATOM 2157 O O . PHE A 1 268 ? 1.272 -1.337 -20.027 1.00 91.81 268 PHE A O 1
ATOM 2164 N N . ARG A 1 269 ? 1.811 -2.794 -18.412 1.00 90.06 269 ARG A N 1
ATOM 2165 C CA . ARG A 1 269 ? 3.068 -2.145 -18.021 1.00 90.06 269 ARG A CA 1
ATOM 2166 C C . ARG A 1 269 ? 4.257 -2.984 -18.471 1.00 90.06 269 ARG A C 1
ATOM 2168 O O . ARG A 1 269 ? 4.585 -3.958 -17.797 1.00 90.06 269 ARG A O 1
ATOM 2175 N N . PRO A 1 270 ? 4.878 -2.647 -19.615 1.00 88.75 270 PRO A N 1
ATOM 2176 C CA . PRO A 1 270 ? 6.049 -3.372 -20.075 1.00 88.75 270 PRO A CA 1
ATOM 2177 C C . PRO A 1 270 ? 7.245 -3.115 -19.153 1.00 88.75 270 PRO A C 1
ATOM 2179 O O . PRO A 1 270 ? 7.339 -2.067 -18.512 1.00 88.75 270 PRO A O 1
ATOM 2182 N N . TYR A 1 271 ? 8.160 -4.081 -19.099 1.00 88.75 271 TYR A N 1
ATOM 2183 C CA . TYR A 1 271 ? 9.426 -3.931 -18.396 1.00 88.75 271 TYR A CA 1
ATOM 2184 C C . TYR A 1 271 ? 10.519 -3.523 -19.391 1.00 88.75 271 TYR A C 1
ATOM 2186 O O . TYR A 1 271 ? 10.885 -4.324 -20.248 1.00 88.75 271 TYR A O 1
ATOM 2194 N N . TYR A 1 272 ? 11.001 -2.284 -19.287 1.00 83.38 272 TYR A N 1
ATOM 2195 C CA . TYR A 1 272 ? 12.036 -1.708 -20.147 1.00 83.38 272 TYR A CA 1
ATOM 2196 C C . TYR A 1 272 ? 13.429 -2.267 -19.851 1.00 83.38 272 TYR A C 1
ATOM 2198 O O . TYR A 1 272 ? 13.758 -2.496 -18.689 1.00 83.38 272 TYR A O 1
ATOM 2206 N N . SER A 1 273 ? 14.248 -2.441 -20.888 1.00 78.06 273 SER A N 1
ATOM 2207 C CA . SER A 1 273 ? 15.673 -2.794 -20.793 1.00 78.06 273 SER A CA 1
ATOM 2208 C C . SER A 1 273 ? 16.609 -1.584 -20.748 1.00 78.06 273 SER A C 1
ATOM 2210 O O . SER A 1 273 ? 17.710 -1.713 -20.223 1.00 78.06 273 SER A O 1
ATOM 2212 N N . PHE A 1 274 ? 16.180 -0.430 -21.273 1.00 68.19 274 PHE A N 1
ATOM 2213 C CA . PHE A 1 274 ? 16.986 0.782 -21.445 1.00 68.19 274 PHE A CA 1
ATOM 2214 C C . PHE A 1 274 ? 16.278 2.008 -20.850 1.00 68.19 274 PHE A C 1
ATOM 2216 O O . PHE A 1 274 ? 15.047 2.018 -20.792 1.00 68.19 274 PHE A O 1
ATOM 2223 N N . GLU A 1 275 ? 17.056 2.997 -20.378 1.00 64.19 275 GLU A N 1
ATOM 2224 C CA . GLU A 1 275 ? 16.669 4.245 -19.671 1.00 64.19 275 GLU A CA 1
ATOM 2225 C C . GLU A 1 275 ? 15.853 4.076 -18.376 1.00 64.19 275 GLU A C 1
ATOM 2227 O O . GLU A 1 275 ? 16.180 4.643 -17.332 1.00 64.19 275 GLU A O 1
ATOM 2232 N N . PHE A 1 276 ? 14.828 3.229 -18.395 1.00 70.25 276 PHE A N 1
ATOM 2233 C CA . PHE A 1 276 ? 13.919 2.959 -17.290 1.00 70.25 276 PHE A CA 1
ATOM 2234 C C . PHE A 1 276 ? 14.017 1.501 -16.806 1.00 70.25 276 PHE A C 1
ATOM 2236 O O . PHE A 1 276 ? 13.027 0.797 -16.615 1.00 70.25 276 PHE A O 1
ATOM 2243 N N . ILE A 1 277 ? 15.258 1.057 -16.574 1.00 75.38 277 ILE A N 1
ATOM 2244 C CA . ILE A 1 277 ? 15.687 -0.327 -16.255 1.00 75.38 277 ILE A CA 1
ATOM 2245 C C . ILE A 1 277 ? 15.077 -0.876 -14.945 1.00 75.38 277 ILE A C 1
ATOM 2247 O O . ILE A 1 277 ? 15.071 -2.075 -14.660 1.00 75.38 277 ILE A O 1
ATOM 2251 N N . ARG A 1 278 ? 14.548 0.003 -14.095 1.00 84.06 278 ARG A N 1
ATOM 2252 C CA . ARG A 1 278 ? 13.926 -0.360 -12.818 1.00 84.06 278 ARG A CA 1
ATOM 2253 C C . ARG A 1 278 ? 12.422 -0.463 -13.005 1.00 84.06 278 ARG A C 1
ATOM 2255 O O . ARG A 1 278 ? 11.839 0.439 -13.586 1.00 84.06 278 ARG A O 1
ATOM 2262 N N . TYR A 1 279 ? 11.776 -1.499 -12.471 1.00 87.31 279 TYR A N 1
ATOM 2263 C CA . TYR A 1 279 ? 10.329 -1.671 -12.634 1.00 87.31 279 TYR A CA 1
ATOM 2264 C C . TYR A 1 279 ? 9.541 -1.014 -11.484 1.00 87.31 279 TYR A C 1
ATOM 2266 O O . TYR A 1 279 ? 9.474 -1.593 -10.397 1.00 87.31 279 TYR A O 1
ATOM 2274 N N . PRO A 1 280 ? 8.889 0.155 -11.667 1.00 83.56 280 PRO A N 1
ATOM 2275 C CA . PRO A 1 280 ? 8.085 0.772 -10.610 1.00 83.56 280 PRO A CA 1
ATOM 2276 C C . PRO A 1 280 ? 6.629 0.273 -10.592 1.00 83.56 280 PRO A C 1
ATOM 2278 O O . PRO A 1 280 ? 5.821 0.744 -9.792 1.00 83.56 280 PRO A O 1
ATOM 2281 N N . GLY A 1 281 ? 6.248 -0.658 -11.473 1.00 89.12 281 GLY A N 1
ATOM 2282 C CA . GLY A 1 281 ? 4.854 -1.068 -11.633 1.00 89.12 281 GLY A CA 1
ATOM 2283 C C . GLY A 1 281 ? 3.990 0.101 -12.092 1.00 89.12 281 GLY A C 1
ATOM 2284 O O . GLY A 1 281 ? 4.242 0.677 -13.141 1.00 89.12 281 GLY A O 1
ATOM 2285 N N . TRP A 1 282 ? 2.965 0.460 -11.316 1.00 88.50 282 TRP A N 1
ATOM 2286 C CA . TRP A 1 282 ? 2.103 1.593 -11.658 1.00 88.50 282 TRP A CA 1
ATOM 2287 C C . TRP A 1 282 ? 2.585 2.945 -11.148 1.00 88.50 282 TRP A C 1
ATOM 2289 O O . TRP A 1 282 ? 1.987 3.949 -11.519 1.00 88.50 282 TRP A O 1
ATOM 2299 N N . PHE A 1 283 ? 3.616 2.996 -10.313 1.00 86.06 283 PHE A N 1
ATOM 2300 C CA . PHE A 1 283 ? 4.057 4.233 -9.678 1.00 86.06 283 PHE A CA 1
ATOM 2301 C C . PHE A 1 283 ? 4.974 5.042 -10.597 1.00 86.06 283 PHE A C 1
ATOM 2303 O O . PHE A 1 283 ? 5.735 4.475 -11.377 1.00 86.06 283 PHE A O 1
ATOM 2310 N N . SER A 1 284 ? 4.930 6.368 -10.476 1.00 77.88 284 SER A N 1
ATOM 2311 C CA . SER A 1 284 ? 5.834 7.286 -11.183 1.00 77.88 284 SER A CA 1
ATOM 2312 C C . SER A 1 284 ? 7.298 7.161 -10.744 1.00 77.88 284 SER A C 1
ATOM 2314 O O . SER A 1 284 ? 8.191 7.575 -11.474 1.00 77.88 284 SER A O 1
ATOM 2316 N N . SER A 1 285 ? 7.558 6.580 -9.567 1.00 78.94 285 SER A N 1
ATOM 2317 C CA . SER A 1 285 ? 8.898 6.395 -9.009 1.00 78.94 285 SER A CA 1
AT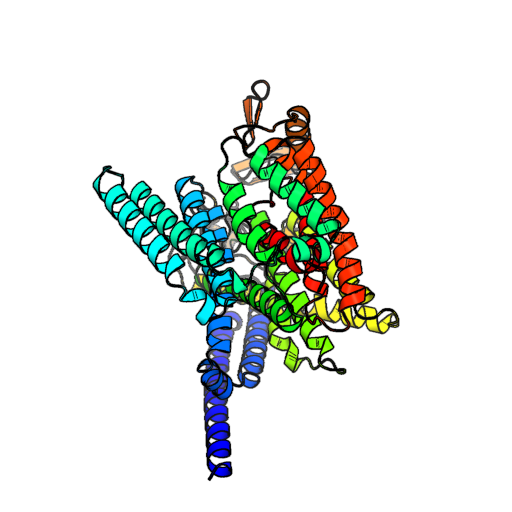OM 2318 C C . SER A 1 285 ? 9.063 5.020 -8.365 1.00 78.94 285 SER A C 1
ATOM 2320 O O . SER A 1 285 ? 8.146 4.452 -7.770 1.00 78.94 285 SER A O 1
ATOM 2322 N N . VAL A 1 286 ? 10.285 4.495 -8.433 1.00 79.44 286 VAL A N 1
ATOM 2323 C CA . VAL A 1 286 ? 10.682 3.231 -7.795 1.00 79.44 286 VAL A CA 1
ATOM 2324 C C . VAL A 1 286 ? 10.678 3.316 -6.268 1.00 79.44 286 VAL A C 1
ATOM 2326 O O . VAL A 1 286 ? 10.463 2.305 -5.600 1.00 79.44 286 VAL A O 1
ATOM 2329 N N . ALA A 1 287 ? 10.878 4.512 -5.703 1.00 78.38 287 ALA A N 1
ATOM 2330 C CA . ALA A 1 287 ? 10.857 4.721 -4.257 1.00 78.38 287 ALA A CA 1
ATOM 2331 C C . ALA A 1 287 ? 9.434 4.559 -3.701 1.00 78.38 287 ALA A C 1
ATOM 2333 O O . ALA A 1 287 ? 9.217 3.804 -2.752 1.00 78.38 287 ALA A O 1
ATOM 2334 N N . THR A 1 288 ? 8.445 5.190 -4.342 1.00 81.38 288 THR A N 1
ATOM 2335 C CA . THR A 1 288 ? 7.031 5.086 -3.947 1.00 81.38 288 THR A CA 1
ATOM 2336 C C . THR A 1 288 ? 6.478 3.682 -4.186 1.00 81.38 288 THR A C 1
ATOM 2338 O O . THR A 1 288 ? 5.757 3.160 -3.331 1.00 81.38 288 THR A O 1
ATOM 2341 N N . ALA A 1 289 ? 6.895 3.022 -5.274 1.00 86.94 289 ALA A N 1
ATOM 2342 C CA . ALA A 1 289 ? 6.622 1.603 -5.498 1.00 86.94 289 ALA A CA 1
ATOM 2343 C C . ALA A 1 289 ? 7.160 0.735 -4.351 1.00 86.94 289 ALA A C 1
ATOM 2345 O O . ALA A 1 289 ? 6.413 -0.048 -3.762 1.00 86.94 289 ALA A O 1
ATOM 2346 N N . GLY A 1 290 ? 8.436 0.915 -3.986 1.00 84.88 290 GLY A N 1
ATOM 2347 C CA . GLY A 1 290 ? 9.087 0.169 -2.909 1.00 84.88 290 GLY A CA 1
ATOM 2348 C C . GLY A 1 290 ? 8.362 0.296 -1.567 1.00 84.88 290 GLY A C 1
ATOM 2349 O O . GLY A 1 290 ? 8.113 -0.712 -0.904 1.00 84.88 290 GLY A O 1
ATOM 2350 N N . LEU A 1 291 ? 7.928 1.508 -1.206 1.00 85.00 291 LEU A N 1
ATOM 2351 C CA . LEU A 1 291 ? 7.147 1.758 0.011 1.00 85.00 291 LEU A CA 1
ATOM 2352 C C . LEU A 1 291 ? 5.803 1.024 0.018 1.00 85.00 291 LEU A C 1
ATOM 2354 O O . LEU A 1 291 ? 5.401 0.466 1.044 1.00 85.00 291 LEU A O 1
ATOM 2358 N N . PHE A 1 292 ? 5.095 1.010 -1.113 1.00 89.38 292 PHE A N 1
ATOM 2359 C CA . PHE A 1 292 ? 3.833 0.285 -1.209 1.00 89.38 292 PHE A CA 1
ATOM 2360 C C . PHE A 1 292 ? 4.044 -1.232 -1.120 1.00 89.38 292 PHE A C 1
ATOM 2362 O O . PHE A 1 292 ? 3.341 -1.905 -0.362 1.00 89.38 292 PHE A O 1
ATOM 2369 N N . TRP A 1 293 ? 5.039 -1.782 -1.821 1.00 88.94 293 TRP A N 1
ATOM 2370 C CA . TRP A 1 293 ? 5.363 -3.208 -1.732 1.00 88.94 293 TRP A CA 1
ATOM 2371 C C . TRP A 1 293 ? 5.798 -3.612 -0.316 1.00 88.94 293 TRP A C 1
ATOM 2373 O O . TRP A 1 293 ? 5.373 -4.662 0.169 1.00 88.94 293 TRP A O 1
ATOM 2383 N N . MET A 1 294 ? 6.539 -2.757 0.398 1.00 87.06 294 MET A N 1
ATOM 2384 C CA . MET A 1 294 ? 6.872 -2.962 1.813 1.00 87.06 294 MET A CA 1
ATOM 2385 C C . MET A 1 294 ? 5.617 -3.048 2.691 1.00 87.06 294 MET A C 1
ATOM 2387 O O . MET A 1 294 ? 5.504 -3.959 3.515 1.00 87.06 294 MET A O 1
ATOM 2391 N N . LEU A 1 295 ? 4.647 -2.146 2.506 1.00 90.12 295 LEU A N 1
ATOM 2392 C CA . LEU A 1 295 ? 3.373 -2.209 3.228 1.00 90.12 295 LEU A CA 1
ATOM 2393 C C . LEU A 1 295 ? 2.649 -3.538 2.967 1.00 90.12 295 LEU A C 1
ATOM 2395 O O . LEU A 1 295 ? 2.142 -4.166 3.898 1.00 90.12 295 LEU A O 1
ATOM 2399 N N . VAL A 1 296 ? 2.613 -3.991 1.714 1.00 92.62 296 VAL A N 1
ATOM 2400 C CA . VAL A 1 296 ? 1.969 -5.261 1.346 1.00 92.62 296 VAL A CA 1
ATOM 2401 C C . VAL A 1 296 ? 2.665 -6.438 2.024 1.00 92.62 296 VAL A C 1
ATOM 2403 O O . VAL A 1 296 ? 1.987 -7.312 2.569 1.00 92.62 296 VAL A O 1
ATOM 2406 N N . ILE A 1 297 ? 3.998 -6.445 2.057 1.00 89.00 297 ILE A N 1
ATOM 2407 C CA . ILE A 1 297 ? 4.800 -7.435 2.783 1.00 89.00 297 ILE A CA 1
ATOM 2408 C C . ILE A 1 297 ? 4.445 -7.418 4.278 1.00 89.00 297 ILE A C 1
ATOM 2410 O O . ILE A 1 297 ? 4.110 -8.465 4.834 1.00 89.00 297 ILE A O 1
ATOM 2414 N N . ALA A 1 298 ? 4.422 -6.244 4.915 1.00 87.06 298 ALA A N 1
ATOM 2415 C CA . ALA A 1 298 ? 4.051 -6.065 6.322 1.00 87.06 298 ALA A CA 1
ATOM 2416 C C . ALA A 1 298 ? 2.639 -6.602 6.645 1.00 87.06 298 ALA A C 1
ATOM 2418 O O . ALA A 1 298 ? 2.443 -7.345 7.619 1.00 87.06 298 ALA A O 1
ATOM 2419 N N . CYS A 1 299 ? 1.649 -6.279 5.808 1.00 91.50 299 CYS A N 1
ATOM 2420 C CA . CYS A 1 299 ? 0.281 -6.788 5.926 1.00 91.50 299 CYS A CA 1
ATOM 2421 C C . CYS A 1 299 ? 0.217 -8.310 5.732 1.00 91.50 299 CYS A C 1
ATOM 2423 O O . CYS A 1 299 ? -0.434 -9.010 6.509 1.00 91.50 299 CYS A O 1
ATOM 2425 N N . THR A 1 300 ? 0.923 -8.834 4.732 1.00 90.69 300 THR A N 1
ATOM 2426 C CA . THR A 1 300 ? 0.925 -10.263 4.390 1.00 90.69 300 THR A CA 1
ATOM 2427 C C . THR A 1 300 ? 1.567 -11.098 5.491 1.00 90.69 300 THR A C 1
ATOM 2429 O O . THR A 1 300 ? 0.996 -12.099 5.925 1.00 90.69 300 THR A O 1
ATOM 2432 N N . VAL A 1 301 ? 2.699 -10.643 6.023 1.00 84.81 301 VAL A N 1
ATOM 2433 C CA . VAL A 1 301 ? 3.358 -11.227 7.194 1.00 84.81 301 VAL A CA 1
ATOM 2434 C C . VAL A 1 301 ? 2.412 -11.261 8.399 1.00 84.81 301 VAL A C 1
ATOM 2436 O O . VAL A 1 301 ? 2.264 -12.300 9.048 1.00 84.81 301 VAL A O 1
ATOM 2439 N N . SER A 1 302 ? 1.702 -10.159 8.658 1.00 85.81 302 SER A N 1
ATOM 2440 C CA . SER A 1 302 ? 0.709 -10.086 9.737 1.00 85.81 302 SER A CA 1
ATOM 2441 C C . SER A 1 302 ? -0.422 -11.109 9.547 1.00 85.81 302 SER A C 1
ATOM 2443 O O . SER A 1 302 ? -0.839 -11.759 10.510 1.00 85.81 302 SER A O 1
ATOM 2445 N N . CYS A 1 303 ? -0.886 -11.314 8.309 1.00 88.56 303 CYS A N 1
ATOM 2446 C CA . CYS A 1 303 ? -1.877 -12.338 7.969 1.00 88.56 303 CYS A CA 1
ATOM 2447 C C . CYS A 1 303 ? -1.349 -13.770 8.159 1.00 88.56 303 CYS A C 1
ATOM 2449 O O . CYS A 1 303 ? -2.071 -14.607 8.710 1.00 88.56 303 CYS A O 1
ATOM 2451 N N . ILE A 1 304 ? -0.110 -14.057 7.739 1.00 83.06 304 ILE A N 1
ATOM 2452 C CA . ILE A 1 304 ? 0.527 -15.375 7.916 1.00 83.06 304 ILE A CA 1
ATOM 2453 C C . ILE A 1 304 ? 0.588 -15.715 9.403 1.00 83.06 304 ILE A C 1
ATOM 2455 O O . ILE A 1 304 ? 0.106 -16.773 9.808 1.00 83.06 304 ILE A O 1
ATOM 2459 N N . LEU A 1 305 ? 1.086 -14.800 10.237 1.00 78.00 305 LEU A N 1
ATOM 2460 C CA . LEU A 1 305 ? 1.174 -15.031 11.678 1.00 78.00 305 LEU A CA 1
ATOM 2461 C C . LEU A 1 305 ? -0.184 -15.230 12.343 1.00 78.00 305 LEU A C 1
ATOM 2463 O O . LEU A 1 305 ? -0.348 -16.141 13.160 1.00 78.00 305 LEU A O 1
ATOM 2467 N N . ALA A 1 306 ? -1.171 -14.417 11.968 1.00 80.31 306 ALA A N 1
ATOM 2468 C CA . ALA A 1 306 ? -2.529 -14.540 12.482 1.00 80.31 306 ALA A CA 1
ATOM 2469 C C . ALA A 1 306 ? -3.149 -15.918 12.173 1.00 80.31 306 ALA A C 1
ATOM 2471 O O . ALA A 1 306 ? -3.998 -16.395 12.933 1.00 80.31 306 ALA A O 1
ATOM 2472 N N . LYS A 1 307 ? -2.740 -16.563 11.070 1.00 79.38 307 LYS A N 1
ATOM 2473 C CA . LYS A 1 307 ? -3.189 -17.904 10.665 1.00 79.38 307 LYS A CA 1
ATOM 2474 C C . LYS A 1 307 ? -2.372 -19.031 11.290 1.00 79.38 307 LYS A C 1
ATOM 2476 O O . LYS A 1 307 ? -2.975 -19.986 11.773 1.00 79.38 307 LYS A O 1
ATOM 2481 N N . VAL A 1 308 ? -1.041 -18.918 11.309 1.00 70.88 308 VAL A N 1
ATOM 2482 C CA . VAL A 1 308 ? -0.136 -19.911 11.919 1.00 70.88 308 VAL A CA 1
ATOM 2483 C C . VAL A 1 308 ? -0.517 -20.144 13.374 1.00 70.88 308 VAL A C 1
ATOM 2485 O O . VAL A 1 308 ? -0.600 -21.275 13.827 1.00 70.88 308 VAL A O 1
ATOM 2488 N N . ARG A 1 309 ? -0.874 -19.083 14.090 1.00 61.91 309 ARG A N 1
ATOM 2489 C CA . ARG A 1 309 ? -1.242 -19.166 15.499 1.00 61.91 309 ARG A CA 1
ATOM 2490 C C . ARG A 1 309 ? -2.537 -19.937 15.794 1.00 61.91 309 ARG A C 1
ATOM 2492 O O . ARG A 1 309 ? -2.735 -20.382 16.919 1.00 61.91 309 ARG A O 1
ATOM 2499 N N . LYS A 1 310 ? -3.429 -20.103 14.811 1.00 57.94 310 LYS A N 1
ATOM 2500 C CA . LYS A 1 310 ? -4.677 -20.868 14.978 1.00 57.94 310 LYS A CA 1
ATOM 2501 C C . LYS A 1 310 ? -4.494 -22.382 14.842 1.00 57.94 310 LYS A C 1
ATOM 2503 O O . LYS A 1 310 ? -5.439 -23.108 15.134 1.00 57.94 310 LYS A O 1
ATOM 2508 N N . GLY A 1 311 ? -3.335 -22.855 14.386 1.00 51.47 311 GLY A N 1
ATOM 2509 C CA . GLY A 1 311 ? -3.048 -24.276 14.227 1.00 51.47 311 GLY A CA 1
ATOM 2510 C C . GLY A 1 311 ? -1.662 -24.609 14.758 1.00 51.47 311 GLY A C 1
ATOM 2511 O O . GLY A 1 311 ? -0.670 -24.130 14.229 1.00 51.47 311 GLY A O 1
ATOM 2512 N N . GLU A 1 312 ? -1.582 -25.487 15.757 1.00 52.91 312 GLU A N 1
ATOM 2513 C CA . GLU A 1 312 ? -0.315 -25.966 16.341 1.00 52.91 312 GLU A CA 1
ATOM 2514 C C . GLU A 1 312 ? 0.609 -26.662 15.313 1.00 52.91 312 GLU A C 1
ATOM 2516 O O . GLU A 1 312 ? 1.790 -26.877 15.569 1.00 52.91 312 GLU A O 1
ATOM 2521 N N . ARG A 1 313 ? 0.098 -26.962 14.108 1.00 55.62 313 ARG A N 1
ATOM 2522 C CA . ARG A 1 313 ? 0.875 -27.361 12.928 1.00 55.62 313 ARG A CA 1
ATOM 2523 C C . ARG A 1 313 ? 0.701 -26.348 11.799 1.00 55.62 313 ARG A C 1
ATOM 2525 O O . ARG A 1 313 ? -0.418 -26.108 11.342 1.00 55.62 313 ARG A O 1
ATOM 2532 N N . ILE A 1 314 ? 1.823 -25.832 11.290 1.00 58.00 314 ILE A N 1
ATOM 2533 C CA . ILE A 1 314 ? 1.883 -25.005 10.078 1.00 58.00 314 ILE A CA 1
ATOM 2534 C C . ILE A 1 314 ? 1.391 -25.852 8.899 1.00 58.00 314 ILE A C 1
ATOM 2536 O O . ILE A 1 314 ? 2.137 -26.629 8.308 1.00 58.00 314 ILE A O 1
ATOM 2540 N N . SER A 1 315 ? 0.112 -25.728 8.553 1.00 63.50 315 SER A N 1
ATOM 2541 C CA . SER A 1 315 ? -0.388 -26.268 7.295 1.00 63.50 315 SER A CA 1
ATOM 2542 C C . SER A 1 315 ? -0.100 -25.247 6.203 1.00 63.50 315 SER A C 1
ATOM 2544 O O . SER A 1 315 ? -0.759 -24.214 6.135 1.00 63.50 315 SER A O 1
ATOM 2546 N N . VAL A 1 316 ? 0.853 -25.544 5.317 1.00 67.56 316 VAL A N 1
ATOM 2547 C CA . VAL A 1 316 ? 1.171 -24.704 4.142 1.00 67.56 316 VAL A CA 1
ATOM 2548 C C . VAL A 1 316 ? -0.089 -24.392 3.320 1.00 67.56 316 VAL A C 1
ATOM 2550 O O . VAL A 1 316 ? -0.223 -23.311 2.759 1.00 67.56 316 VAL A O 1
ATOM 2553 N N . ARG A 1 317 ? -1.080 -25.294 3.342 1.00 73.56 317 ARG A N 1
ATOM 2554 C CA . ARG A 1 317 ? -2.386 -25.117 2.697 1.00 73.56 317 ARG A CA 1
ATOM 2555 C C . ARG A 1 317 ? -3.190 -23.926 3.237 1.00 73.56 317 ARG A C 1
ATOM 2557 O O . ARG A 1 317 ? -3.953 -23.331 2.488 1.00 73.56 317 ARG A O 1
ATOM 2564 N N . SER A 1 318 ? -3.071 -23.573 4.519 1.00 76.44 318 SER A N 1
ATOM 2565 C CA . SER A 1 318 ? -3.878 -22.490 5.108 1.00 76.44 318 SER A CA 1
ATOM 2566 C C . SER A 1 318 ? -3.312 -21.094 4.827 1.00 76.44 318 SER A C 1
ATOM 2568 O O . SER A 1 318 ? -4.079 -20.127 4.763 1.00 76.44 318 SER A O 1
ATOM 2570 N N . ILE A 1 319 ? -1.993 -21.002 4.641 1.00 83.50 319 ILE A N 1
ATOM 2571 C CA . ILE A 1 319 ? -1.238 -19.763 4.388 1.00 83.50 319 ILE A CA 1
ATOM 2572 C C . ILE A 1 319 ? -0.842 -19.588 2.918 1.00 83.50 319 ILE A C 1
ATOM 2574 O O . ILE A 1 319 ? -0.146 -18.640 2.584 1.00 83.50 319 ILE A O 1
ATOM 2578 N N . TYR A 1 320 ? -1.263 -20.501 2.043 1.00 87.44 320 TYR A N 1
ATOM 2579 C CA . TYR A 1 320 ? -0.791 -20.591 0.664 1.00 87.44 320 TYR A CA 1
ATOM 2580 C C . TYR A 1 320 ? -0.947 -19.281 -0.126 1.00 87.44 320 TYR A C 1
ATOM 2582 O O . TYR A 1 320 ? -0.008 -18.825 -0.771 1.00 87.44 320 TYR A O 1
ATOM 2590 N N . PHE A 1 321 ? -2.116 -18.642 -0.026 1.00 90.00 321 PHE A N 1
ATOM 2591 C CA . PHE A 1 321 ? -2.394 -17.374 -0.705 1.00 90.00 321 PHE A CA 1
ATOM 2592 C C . PHE A 1 321 ? -1.496 -16.235 -0.204 1.00 90.00 321 PHE A C 1
ATOM 2594 O O . PHE A 1 321 ? -0.932 -15.487 -1.003 1.00 90.00 321 PHE A O 1
ATOM 2601 N N . GLU A 1 322 ? -1.336 -16.108 1.113 1.00 90.62 322 GLU A N 1
ATOM 2602 C CA . GLU A 1 322 ? -0.451 -15.102 1.696 1.00 90.62 322 GLU A CA 1
ATOM 2603 C C . GLU A 1 322 ? 1.014 -15.387 1.359 1.00 90.62 322 GLU A C 1
ATOM 2605 O O . GLU A 1 322 ? 1.763 -14.466 1.072 1.00 90.62 322 GLU A O 1
ATOM 2610 N N . TRP A 1 323 ? 1.421 -16.654 1.320 1.00 88.50 323 TRP A N 1
ATOM 2611 C CA . TRP A 1 323 ? 2.781 -17.047 0.964 1.00 88.50 323 TRP A CA 1
ATOM 2612 C C . TRP A 1 323 ? 3.128 -16.675 -0.487 1.00 88.50 323 TRP A C 1
ATOM 2614 O O . TRP A 1 323 ? 4.185 -16.099 -0.734 1.00 88.50 323 TRP A O 1
ATOM 2624 N N . ILE A 1 324 ? 2.209 -16.892 -1.436 1.00 92.12 324 ILE A N 1
ATOM 2625 C CA . ILE A 1 324 ? 2.375 -16.426 -2.826 1.00 92.12 324 ILE A CA 1
ATOM 2626 C C . ILE A 1 324 ? 2.383 -14.902 -2.900 1.00 92.12 324 ILE A C 1
ATOM 2628 O O . ILE A 1 324 ? 3.197 -14.332 -3.620 1.00 92.12 324 ILE A O 1
ATOM 2632 N N . THR A 1 325 ? 1.493 -14.237 -2.158 1.00 93.69 325 THR A N 1
ATOM 2633 C CA . THR A 1 325 ? 1.442 -12.767 -2.114 1.00 93.69 325 THR A CA 1
ATOM 2634 C C . THR A 1 325 ? 2.766 -12.196 -1.604 1.00 93.69 325 THR A C 1
ATOM 2636 O O . THR A 1 325 ? 3.270 -11.233 -2.172 1.00 93.69 325 THR A O 1
ATOM 2639 N N . LEU A 1 326 ? 3.363 -12.824 -0.585 1.00 90.19 326 LEU A N 1
ATOM 2640 C CA . LEU A 1 326 ? 4.672 -12.454 -0.051 1.00 90.19 326 LEU A CA 1
ATOM 2641 C C . LEU A 1 326 ? 5.769 -12.612 -1.110 1.00 90.19 326 LEU A C 1
ATOM 2643 O O . LEU A 1 326 ? 6.579 -11.706 -1.281 1.00 90.19 326 LEU A O 1
ATOM 2647 N N . GLY A 1 327 ? 5.757 -13.730 -1.843 1.00 91.12 327 GLY A N 1
ATOM 2648 C CA . GLY A 1 327 ? 6.690 -13.981 -2.941 1.00 91.12 327 GLY A CA 1
ATOM 2649 C C . GLY A 1 327 ? 6.566 -12.950 -4.055 1.00 91.12 327 GLY A C 1
ATOM 2650 O O . GLY A 1 327 ? 7.555 -12.325 -4.416 1.00 91.12 327 GLY A O 1
ATOM 2651 N N . ALA A 1 328 ? 5.346 -12.699 -4.533 1.00 93.94 328 ALA A N 1
ATOM 2652 C CA . ALA A 1 328 ? 5.091 -11.741 -5.603 1.00 93.94 328 ALA A CA 1
ATOM 2653 C C . ALA A 1 328 ? 5.446 -10.301 -5.201 1.00 93.94 328 ALA A C 1
ATOM 2655 O O . ALA A 1 328 ? 6.122 -9.607 -5.958 1.00 93.94 328 ALA A O 1
ATOM 2656 N N . ALA A 1 329 ? 5.043 -9.852 -4.007 1.00 92.25 329 ALA A N 1
ATOM 2657 C CA . ALA A 1 329 ? 5.390 -8.521 -3.509 1.00 92.25 329 ALA A CA 1
ATOM 2658 C C . ALA A 1 329 ? 6.905 -8.365 -3.305 1.00 92.25 329 ALA A C 1
ATOM 2660 O O . ALA A 1 329 ? 7.461 -7.326 -3.653 1.00 92.25 329 ALA A O 1
ATOM 2661 N N . GLY A 1 330 ? 7.581 -9.405 -2.804 1.00 89.31 330 GLY A N 1
ATOM 2662 C CA . GLY A 1 330 ? 9.038 -9.430 -2.681 1.00 89.31 330 GLY A CA 1
ATOM 2663 C C . GLY A 1 330 ? 9.756 -9.409 -4.032 1.00 89.31 330 GLY A C 1
ATOM 2664 O O . GLY A 1 330 ? 10.736 -8.686 -4.179 1.00 89.31 330 GLY A O 1
ATOM 2665 N N . THR A 1 331 ? 9.250 -10.126 -5.041 1.00 91.06 331 THR A N 1
ATOM 2666 C CA . THR A 1 331 ? 9.799 -10.083 -6.405 1.00 91.06 331 THR A CA 1
ATOM 2667 C C . THR A 1 331 ? 9.638 -8.699 -7.028 1.00 91.06 331 THR A C 1
ATOM 2669 O O . THR A 1 331 ? 10.606 -8.169 -7.563 1.00 91.06 331 THR A O 1
ATOM 2672 N N . TYR A 1 332 ? 8.459 -8.077 -6.929 1.00 91.44 332 TYR A N 1
ATOM 2673 C CA . TYR A 1 332 ? 8.275 -6.716 -7.441 1.00 91.44 332 TYR A CA 1
ATOM 2674 C C . TYR A 1 332 ? 9.147 -5.702 -6.706 1.00 91.44 332 TYR A C 1
ATOM 2676 O O . TYR A 1 332 ? 9.720 -4.831 -7.352 1.00 91.44 332 TYR A O 1
ATOM 2684 N N . LEU A 1 333 ? 9.308 -5.843 -5.384 1.00 88.38 333 LEU A N 1
ATOM 2685 C CA . LEU A 1 333 ? 10.246 -5.031 -4.613 1.00 88.38 333 LEU A CA 1
ATOM 2686 C C . LEU A 1 333 ? 11.686 -5.212 -5.116 1.00 88.38 333 LEU A C 1
ATOM 2688 O O . LEU A 1 333 ? 12.379 -4.218 -5.318 1.00 88.38 333 LEU A O 1
ATOM 2692 N N . PHE A 1 334 ? 12.116 -6.449 -5.372 1.00 86.12 334 PHE A N 1
ATOM 2693 C CA . PHE A 1 334 ? 13.433 -6.750 -5.936 1.00 86.12 334 PHE A CA 1
ATOM 2694 C C . PHE A 1 334 ? 13.634 -6.099 -7.315 1.00 86.12 334 PHE A C 1
ATOM 2696 O O . PHE A 1 334 ? 14.632 -5.417 -7.526 1.00 86.12 334 PHE A O 1
ATOM 2703 N N . MET A 1 335 ? 12.651 -6.205 -8.215 1.00 87.81 335 MET A N 1
ATOM 2704 C CA . MET A 1 335 ? 12.705 -5.624 -9.568 1.00 87.81 335 MET A CA 1
ATOM 2705 C C . MET A 1 335 ? 12.733 -4.085 -9.589 1.00 87.81 335 MET A C 1
ATOM 2707 O O . MET A 1 335 ? 13.052 -3.487 -10.617 1.00 87.81 335 MET A O 1
ATOM 2711 N N . THR A 1 336 ? 12.431 -3.412 -8.470 1.00 84.56 336 THR A N 1
ATOM 2712 C CA . THR A 1 336 ? 12.634 -1.957 -8.377 1.00 84.56 336 THR A CA 1
ATOM 2713 C C . THR A 1 336 ? 14.115 -1.569 -8.363 1.00 84.56 336 THR A C 1
ATOM 2715 O O . THR A 1 336 ? 14.426 -0.422 -8.679 1.00 84.56 336 THR A O 1
ATOM 2718 N N . LEU A 1 337 ? 15.017 -2.480 -7.955 1.00 76.38 337 LEU A N 1
ATOM 2719 C CA . LEU A 1 337 ? 16.468 -2.271 -7.808 1.00 76.38 337 LEU A CA 1
ATOM 2720 C C . LEU A 1 337 ? 16.851 -0.928 -7.148 1.00 76.38 337 LEU A C 1
ATOM 2722 O O . LEU A 1 337 ? 17.903 -0.354 -7.425 1.00 76.38 337 LEU A O 1
ATOM 2726 N N . SER A 1 338 ? 15.988 -0.385 -6.286 1.00 72.25 338 SER A N 1
ATOM 2727 C CA . SER A 1 338 ? 16.236 0.898 -5.633 1.00 72.25 338 SER A CA 1
ATOM 2728 C C . SER A 1 338 ? 17.080 0.707 -4.373 1.00 72.25 338 SER A C 1
ATOM 2730 O O . SER A 1 338 ? 16.807 -0.193 -3.582 1.00 72.25 338 SER A O 1
ATOM 2732 N N . ARG A 1 339 ? 18.044 1.595 -4.103 1.00 69.81 339 ARG A N 1
ATOM 2733 C CA . ARG A 1 339 ? 18.782 1.606 -2.822 1.00 69.81 339 ARG A CA 1
ATOM 2734 C C . ARG A 1 339 ? 17.847 1.884 -1.631 1.00 69.81 339 ARG A C 1
ATOM 2736 O O . ARG A 1 339 ? 17.980 1.276 -0.576 1.00 69.81 339 ARG A O 1
ATOM 2743 N N . THR A 1 340 ? 16.797 2.690 -1.817 1.00 62.78 340 THR A N 1
ATOM 2744 C CA . THR A 1 340 ? 15.704 2.815 -0.827 1.00 62.78 340 THR A CA 1
ATOM 2745 C C . THR A 1 340 ? 14.842 1.551 -0.725 1.00 62.78 340 THR A C 1
ATOM 2747 O O . THR A 1 340 ? 14.311 1.239 0.341 1.00 62.78 340 THR A O 1
ATOM 2750 N N . ALA A 1 341 ? 14.745 0.752 -1.790 1.00 61.72 341 ALA A N 1
ATOM 2751 C CA . ALA A 1 341 ? 14.177 -0.592 -1.700 1.00 61.72 341 ALA A CA 1
ATOM 2752 C C . ALA A 1 341 ? 15.131 -1.574 -0.995 1.00 61.72 341 ALA A C 1
ATOM 2754 O O . ALA A 1 341 ? 14.653 -2.493 -0.340 1.00 61.72 341 ALA A O 1
ATOM 2755 N N . ALA A 1 342 ? 16.451 -1.358 -1.005 1.00 62.94 342 ALA A N 1
ATOM 2756 C CA . ALA A 1 342 ? 17.384 -2.124 -0.173 1.00 62.94 342 ALA A CA 1
ATOM 2757 C C . ALA A 1 342 ? 17.126 -1.891 1.326 1.00 62.94 342 ALA A C 1
ATOM 2759 O O . ALA A 1 342 ? 17.132 -2.848 2.098 1.00 62.94 342 ALA A O 1
ATOM 2760 N N . LEU A 1 343 ? 16.757 -0.668 1.732 1.00 64.81 343 LEU A N 1
ATOM 2761 C CA . LEU A 1 343 ? 16.221 -0.410 3.077 1.00 64.81 343 LEU A CA 1
ATOM 2762 C C . LEU A 1 343 ? 14.942 -1.220 3.329 1.00 64.81 343 LEU A C 1
ATOM 2764 O O . LEU A 1 343 ? 14.771 -1.795 4.398 1.00 64.81 343 LEU A O 1
ATOM 2768 N N . SER A 1 344 ? 14.070 -1.334 2.326 1.00 64.62 344 SER A N 1
ATOM 2769 C CA . SER A 1 344 ? 12.862 -2.166 2.410 1.00 64.62 344 SER A CA 1
ATOM 2770 C C . SER A 1 344 ? 13.181 -3.656 2.558 1.00 64.62 344 SER A C 1
ATOM 2772 O O . SER A 1 344 ? 12.483 -4.370 3.277 1.00 64.62 344 SER A O 1
ATOM 2774 N N . VAL A 1 345 ? 14.262 -4.123 1.934 1.00 66.00 345 VAL A N 1
ATOM 2775 C CA . VAL A 1 345 ? 14.783 -5.482 2.089 1.00 66.00 345 VAL A CA 1
ATOM 2776 C C . VAL A 1 345 ? 15.427 -5.666 3.464 1.00 66.00 345 VAL A C 1
ATOM 2778 O O . VAL A 1 345 ? 15.164 -6.675 4.109 1.00 66.00 345 VAL A O 1
ATOM 2781 N N . ALA A 1 346 ? 16.177 -4.693 3.985 1.00 66.94 346 ALA A N 1
ATOM 2782 C CA . ALA A 1 346 ? 16.691 -4.719 5.357 1.00 66.94 346 ALA A CA 1
ATOM 2783 C C . ALA A 1 346 ? 15.551 -4.771 6.387 1.00 66.94 346 ALA A C 1
ATOM 2785 O O . ALA A 1 346 ? 15.584 -5.584 7.310 1.00 66.94 346 ALA A O 1
ATOM 2786 N N . VAL A 1 347 ? 14.495 -3.976 6.181 1.00 68.88 347 VAL A N 1
ATOM 2787 C CA . VAL A 1 347 ? 13.255 -4.041 6.965 1.00 68.88 347 VAL A CA 1
ATOM 2788 C C . VAL A 1 347 ? 12.620 -5.418 6.829 1.00 68.88 347 VAL A C 1
ATOM 2790 O O . VAL A 1 347 ? 12.228 -5.989 7.834 1.00 68.88 347 VAL A O 1
ATOM 2793 N N . PHE A 1 348 ? 12.552 -5.997 5.633 1.00 67.75 348 PHE A N 1
ATOM 2794 C CA . PHE A 1 348 ? 12.027 -7.347 5.430 1.00 67.75 348 PHE A CA 1
ATOM 2795 C C . PHE A 1 348 ? 12.833 -8.421 6.172 1.00 67.75 348 PHE A C 1
ATOM 2797 O O . PHE A 1 348 ? 12.236 -9.249 6.857 1.00 67.75 348 PHE A O 1
ATOM 2804 N N . TRP A 1 349 ? 14.165 -8.393 6.098 1.00 67.88 349 TRP A N 1
ATOM 2805 C CA . TRP A 1 349 ? 15.042 -9.287 6.861 1.00 67.88 349 TRP A CA 1
ATOM 2806 C C . TRP A 1 349 ? 14.860 -9.097 8.365 1.00 67.88 349 TRP A C 1
ATOM 2808 O O . TRP A 1 349 ? 14.773 -10.074 9.108 1.00 67.88 349 TRP A O 1
ATOM 2818 N N . PHE A 1 350 ? 14.725 -7.850 8.815 1.00 69.75 350 PHE A N 1
ATOM 2819 C CA . PHE A 1 350 ? 14.459 -7.541 10.212 1.00 69.75 350 PHE A CA 1
ATOM 2820 C C . PHE A 1 350 ? 13.062 -7.996 10.641 1.00 69.75 350 PHE A C 1
ATOM 2822 O O . PHE A 1 350 ? 12.902 -8.545 11.723 1.00 69.75 350 PHE A O 1
ATOM 2829 N N . LEU A 1 351 ? 12.046 -7.850 9.793 1.00 68.19 351 LEU A N 1
ATOM 2830 C CA . LEU A 1 351 ? 10.720 -8.401 10.031 1.00 68.19 351 LEU A CA 1
ATOM 2831 C C . LEU A 1 351 ? 10.799 -9.923 10.104 1.00 68.19 351 LEU A C 1
ATOM 2833 O O . LEU A 1 351 ? 10.267 -10.487 11.046 1.00 68.19 351 LEU A O 1
ATOM 2837 N N . ALA A 1 352 ? 11.521 -10.592 9.205 1.00 63.22 352 ALA A N 1
ATOM 2838 C CA . ALA A 1 352 ? 11.757 -12.034 9.270 1.00 63.22 352 ALA A CA 1
ATOM 2839 C C . ALA A 1 352 ? 12.429 -12.452 10.591 1.00 63.22 352 ALA A C 1
ATOM 2841 O O . ALA A 1 352 ? 12.024 -13.442 11.202 1.00 63.22 352 ALA A O 1
ATOM 2842 N N . PHE A 1 353 ? 13.395 -11.665 11.067 1.00 65.69 353 PHE A N 1
ATOM 2843 C CA . PHE A 1 353 ? 14.034 -11.840 12.370 1.00 65.69 353 PHE A CA 1
ATOM 2844 C C . PHE A 1 353 ? 13.049 -11.630 13.531 1.00 65.69 353 PHE A C 1
ATOM 2846 O O . PHE A 1 353 ? 12.947 -12.466 14.423 1.00 65.69 353 PHE A O 1
ATOM 2853 N N . VAL A 1 354 ? 12.236 -10.577 13.483 1.00 65.56 354 VAL A N 1
ATOM 2854 C CA . VAL A 1 354 ? 11.160 -10.302 14.444 1.00 65.56 354 VAL A CA 1
ATOM 2855 C C . VAL A 1 354 ? 10.148 -11.448 14.469 1.00 65.56 354 VAL A C 1
ATOM 2857 O O . VAL A 1 354 ? 9.751 -11.874 15.547 1.00 65.56 354 VAL A O 1
ATOM 2860 N N . LEU A 1 355 ? 9.747 -11.998 13.319 1.00 61.47 355 LEU A N 1
ATOM 2861 C CA . LEU A 1 355 ? 8.904 -13.197 13.246 1.00 61.47 355 LEU A CA 1
ATOM 2862 C C . LEU A 1 355 ? 9.583 -14.402 13.897 1.00 61.47 355 LEU A C 1
ATOM 2864 O O . LEU A 1 355 ? 8.912 -15.226 14.520 1.00 61.47 355 LEU A O 1
ATOM 2868 N N . ALA A 1 356 ? 10.900 -14.524 13.755 1.00 57.22 356 ALA A N 1
ATOM 2869 C CA . ALA A 1 356 ? 11.655 -15.614 14.346 1.00 57.22 356 ALA A CA 1
ATOM 2870 C C . ALA A 1 356 ? 11.726 -15.506 15.879 1.00 57.22 356 ALA A C 1
ATOM 2872 O O . ALA A 1 356 ? 11.424 -16.500 16.548 1.00 57.22 356 ALA A O 1
ATOM 2873 N N . GLU A 1 357 ? 12.025 -14.314 16.404 1.00 60.38 357 GLU A N 1
ATOM 2874 C CA . GLU A 1 357 ? 12.224 -14.021 17.832 1.00 60.38 357 GLU A CA 1
ATOM 2875 C C . GLU A 1 357 ? 10.912 -13.814 18.609 1.00 60.38 357 GLU A C 1
ATOM 2877 O O . GLU A 1 357 ? 10.697 -14.399 19.673 1.00 60.38 357 GLU A O 1
ATOM 2882 N N . LEU A 1 358 ? 9.981 -13.010 18.082 1.00 55.88 358 LEU A N 1
ATOM 2883 C CA . LEU A 1 358 ? 8.737 -12.655 18.776 1.00 55.88 358 LEU A CA 1
ATOM 2884 C C . LEU A 1 358 ? 7.672 -13.756 18.719 1.00 55.88 358 LEU A C 1
ATOM 2886 O O . LEU A 1 358 ? 6.800 -13.800 19.592 1.00 55.88 358 LEU A O 1
ATOM 2890 N N . CYS A 1 359 ? 7.673 -14.629 17.708 1.00 51.62 359 CYS A N 1
ATOM 2891 C CA . CYS A 1 359 ? 6.697 -15.723 17.653 1.00 51.62 359 CYS A CA 1
ATOM 2892 C C . CYS A 1 359 ? 7.117 -16.943 18.476 1.00 51.62 359 CYS A C 1
ATOM 2894 O O . CYS A 1 359 ? 6.239 -17.695 18.892 1.00 51.62 359 CYS A O 1
ATOM 2896 N N . TYR A 1 360 ? 8.413 -17.134 18.744 1.00 52.41 360 TYR A N 1
ATOM 2897 C CA . TYR A 1 360 ? 8.915 -18.314 19.450 1.00 52.41 360 TYR A CA 1
ATOM 2898 C C . TYR A 1 360 ? 10.169 -17.979 20.254 1.00 52.41 360 TYR A C 1
ATOM 2900 O O . TYR A 1 360 ? 11.296 -18.268 19.858 1.00 52.41 360 TYR A O 1
ATOM 2908 N N . TYR A 1 361 ? 9.944 -17.413 21.435 1.00 47.81 361 TYR A N 1
ATOM 2909 C CA . TYR A 1 361 ? 10.964 -17.221 22.459 1.00 47.81 361 TYR A CA 1
ATOM 2910 C C . TYR A 1 361 ? 11.375 -18.597 23.016 1.00 47.81 361 TYR A C 1
ATOM 2912 O O . TYR A 1 361 ? 10.855 -18.983 24.064 1.00 47.81 361 TYR A O 1
ATOM 2920 N N . ARG A 1 362 ? 12.181 -19.371 22.257 1.00 51.03 362 ARG A N 1
ATOM 2921 C CA . ARG A 1 362 ? 12.913 -20.622 22.617 1.00 51.03 362 ARG A CA 1
ATOM 2922 C C . ARG A 1 362 ? 13.233 -21.569 21.447 1.00 51.03 362 ARG A C 1
ATOM 2924 O O . ARG A 1 362 ? 13.596 -22.717 21.699 1.00 51.03 362 ARG A O 1
ATOM 2931 N N . ASP A 1 363 ? 13.114 -21.163 20.186 1.00 51.47 363 ASP A N 1
ATOM 2932 C CA . ASP A 1 363 ? 13.449 -22.107 19.114 1.00 51.47 363 ASP A CA 1
ATOM 2933 C C . ASP A 1 363 ? 14.959 -22.334 18.979 1.00 51.47 363 ASP A C 1
ATOM 2935 O O . ASP A 1 363 ? 15.760 -21.404 18.976 1.00 51.47 363 ASP A O 1
ATOM 2939 N N . SER A 1 364 ? 15.343 -23.606 18.836 1.00 62.00 364 SER A N 1
ATOM 2940 C CA . SER A 1 364 ? 16.693 -23.996 18.417 1.00 62.00 364 SER A CA 1
ATOM 2941 C C . SER A 1 364 ? 17.090 -23.281 17.115 1.00 62.00 364 SER A C 1
ATOM 2943 O O . SER A 1 364 ? 16.220 -22.956 16.305 1.00 62.00 364 SER A O 1
ATOM 2945 N N . LEU A 1 365 ? 18.392 -23.111 16.849 1.00 62.44 365 LEU A N 1
ATOM 2946 C CA . LEU A 1 365 ? 18.918 -22.534 15.593 1.00 62.44 365 LEU A CA 1
ATOM 2947 C C . LEU A 1 365 ? 18.231 -23.092 14.326 1.00 62.44 365 LEU A C 1
ATOM 2949 O O . LEU A 1 365 ? 17.989 -22.360 13.368 1.00 62.44 365 LEU A O 1
ATOM 2953 N N . LYS A 1 366 ? 17.837 -24.375 14.343 1.00 65.00 366 LYS A N 1
ATOM 2954 C CA . LYS A 1 366 ? 17.088 -25.031 13.257 1.00 65.00 366 LYS A CA 1
ATOM 2955 C C . LYS A 1 366 ? 15.700 -24.419 13.022 1.00 65.00 366 LYS A C 1
ATOM 2957 O O . LYS A 1 366 ? 15.289 -24.268 11.875 1.00 65.00 366 LYS A O 1
ATOM 2962 N N . GLY A 1 367 ? 14.983 -24.051 14.083 1.00 63.81 367 GLY A N 1
ATOM 2963 C CA . GLY A 1 367 ? 13.673 -23.399 14.001 1.00 63.81 367 GLY A CA 1
ATOM 2964 C C . GLY A 1 367 ? 13.760 -21.961 13.489 1.00 63.81 367 GLY A C 1
ATOM 2965 O O . GLY A 1 367 ? 12.897 -21.533 12.729 1.00 63.81 367 GLY A O 1
ATOM 2966 N N . MET A 1 368 ? 14.827 -21.233 13.832 1.00 60.53 368 MET A N 1
ATOM 2967 C CA . MET A 1 368 ? 15.095 -19.898 13.282 1.00 60.53 368 MET A CA 1
ATOM 2968 C C . MET A 1 368 ? 15.379 -19.958 11.773 1.00 60.53 368 MET A C 1
ATOM 2970 O O . MET A 1 368 ? 14.732 -19.254 10.997 1.00 60.53 368 MET A O 1
ATOM 2974 N N . LEU A 1 369 ? 16.267 -20.863 11.340 1.00 66.44 369 LEU A N 1
ATOM 2975 C CA . LEU A 1 369 ? 16.586 -21.064 9.921 1.00 66.44 369 LEU A CA 1
ATOM 2976 C C . LEU A 1 369 ? 15.361 -21.485 9.098 1.00 66.44 369 LEU A C 1
ATOM 2978 O O . LEU A 1 369 ? 15.139 -20.945 8.017 1.00 66.44 369 LEU A O 1
ATOM 2982 N N . ALA A 1 370 ? 14.518 -22.381 9.620 1.00 66.31 370 ALA A N 1
ATOM 2983 C CA . ALA A 1 370 ? 13.291 -22.801 8.940 1.00 66.31 370 ALA A CA 1
ATOM 2984 C C . ALA A 1 370 ? 12.305 -21.639 8.696 1.00 66.31 370 ALA A C 1
ATOM 2986 O O . ALA A 1 370 ? 11.578 -21.639 7.702 1.00 66.31 370 ALA A O 1
ATOM 2987 N N . LYS A 1 371 ? 12.281 -20.628 9.574 1.00 66.69 371 LYS A N 1
ATOM 2988 C CA . LYS A 1 371 ? 11.395 -19.457 9.447 1.00 66.69 371 LYS A CA 1
ATOM 2989 C C . LYS A 1 371 ? 11.942 -18.403 8.497 1.00 66.69 371 LYS A C 1
ATOM 2991 O O . LYS A 1 371 ? 11.178 -17.878 7.694 1.00 66.69 371 LYS A O 1
ATOM 2996 N N . ILE A 1 372 ? 13.246 -18.129 8.555 1.00 67.75 372 ILE A N 1
ATOM 2997 C CA . ILE A 1 372 ? 13.912 -17.284 7.553 1.00 67.75 372 ILE A CA 1
ATOM 2998 C C . ILE A 1 372 ? 13.688 -17.897 6.171 1.00 67.75 372 ILE A C 1
ATOM 3000 O O . ILE A 1 372 ? 13.251 -17.210 5.250 1.00 67.75 372 ILE A O 1
ATOM 3004 N N . PHE A 1 373 ? 13.867 -19.215 6.058 1.00 72.12 373 PHE A N 1
ATOM 3005 C CA . PHE A 1 373 ? 13.543 -19.944 4.843 1.00 72.12 373 PHE A CA 1
ATOM 3006 C C . PHE A 1 373 ? 12.075 -19.758 4.440 1.00 72.12 373 PHE A C 1
ATOM 3008 O O . PHE A 1 373 ? 11.812 -19.450 3.286 1.00 72.12 373 PHE A O 1
ATOM 3015 N N . LEU A 1 374 ? 11.107 -19.852 5.359 1.00 70.62 374 LEU A N 1
ATOM 3016 C CA . LEU A 1 374 ? 9.683 -19.648 5.048 1.00 70.62 374 LEU A CA 1
ATOM 3017 C C . LEU A 1 374 ? 9.367 -18.253 4.479 1.00 70.62 374 LEU A C 1
ATOM 3019 O O . LEU A 1 374 ? 8.443 -18.128 3.675 1.00 70.62 374 LEU A O 1
ATOM 3023 N N . VAL A 1 375 ? 10.123 -17.232 4.881 1.00 69.06 375 VAL A N 1
ATOM 3024 C CA . VAL A 1 375 ? 9.939 -15.839 4.453 1.00 69.06 375 VAL A CA 1
ATOM 3025 C C . VAL A 1 375 ? 10.664 -15.545 3.135 1.00 69.06 375 VAL A C 1
ATOM 3027 O O . VAL A 1 375 ? 10.081 -14.921 2.255 1.00 69.06 375 VAL A O 1
ATOM 3030 N N . VAL A 1 376 ? 11.892 -16.042 2.957 1.00 74.38 376 VAL A N 1
ATOM 3031 C CA . VAL A 1 376 ? 12.722 -15.785 1.762 1.00 74.38 376 VAL A CA 1
ATOM 3032 C C . VAL A 1 376 ? 12.387 -16.727 0.598 1.00 74.38 376 VAL A C 1
ATOM 3034 O O . VAL A 1 376 ? 12.351 -16.300 -0.555 1.00 74.38 376 VAL A O 1
ATOM 3037 N N . SER A 1 377 ? 12.087 -18.000 0.881 1.00 81.69 377 SER A N 1
ATOM 3038 C CA . SER A 1 377 ? 11.771 -19.008 -0.146 1.00 81.69 377 SER A CA 1
ATOM 3039 C C . SER A 1 377 ? 10.647 -18.627 -1.117 1.00 81.69 377 SER A C 1
ATOM 3041 O O . SER A 1 377 ? 10.825 -18.912 -2.302 1.00 81.69 377 SER A O 1
ATOM 3043 N N . PRO A 1 378 ? 9.530 -17.973 -0.722 1.00 87.38 378 PRO A N 1
ATOM 3044 C CA . PRO A 1 378 ? 8.503 -17.596 -1.688 1.00 87.38 378 PRO A CA 1
ATOM 3045 C C . PRO A 1 378 ? 9.001 -16.596 -2.727 1.00 87.38 378 PRO A C 1
ATOM 3047 O O . PRO A 1 378 ? 8.555 -16.671 -3.865 1.00 87.38 378 PRO A O 1
ATOM 3050 N N . VAL A 1 379 ? 9.925 -15.693 -2.382 1.00 86.56 379 VAL A N 1
ATOM 3051 C CA . VAL A 1 379 ? 10.458 -14.708 -3.338 1.00 86.56 379 VAL A CA 1
ATOM 3052 C C . VAL A 1 379 ? 11.259 -15.417 -4.423 1.00 86.56 379 VAL A C 1
ATOM 3054 O O . VAL A 1 379 ? 10.991 -15.224 -5.602 1.00 86.56 379 VAL A O 1
ATOM 3057 N N . LEU A 1 380 ? 12.176 -16.306 -4.031 1.00 87.81 380 LEU A N 1
ATOM 3058 C CA . LEU A 1 380 ? 12.984 -17.088 -4.973 1.00 87.81 380 LEU A CA 1
ATOM 3059 C C . LEU A 1 380 ? 12.126 -18.040 -5.814 1.00 87.81 380 LEU A C 1
ATOM 3061 O O . LEU A 1 380 ? 12.352 -18.194 -7.009 1.00 87.81 380 LEU A O 1
ATOM 3065 N N . PHE A 1 381 ? 11.121 -18.662 -5.194 1.00 91.50 381 PHE A N 1
ATOM 3066 C CA . PHE A 1 381 ? 10.240 -19.607 -5.871 1.00 91.50 381 PHE A CA 1
ATOM 3067 C C . PHE A 1 381 ? 9.297 -18.922 -6.867 1.00 91.50 381 PHE A C 1
ATOM 3069 O O . PHE A 1 381 ? 9.083 -19.430 -7.962 1.00 91.50 381 PHE A O 1
ATOM 3076 N N . VAL A 1 382 ? 8.720 -17.774 -6.508 1.00 92.69 382 VAL A N 1
ATOM 3077 C CA . VAL A 1 382 ? 7.747 -17.055 -7.347 1.00 92.69 382 VAL A CA 1
ATOM 3078 C C . VAL A 1 382 ? 8.437 -16.155 -8.381 1.00 92.69 382 VAL A C 1
ATOM 3080 O O . VAL A 1 382 ? 7.821 -15.843 -9.403 1.00 92.69 382 VAL A O 1
ATOM 3083 N N . PHE A 1 383 ? 9.712 -15.799 -8.175 1.00 93.50 383 PHE A N 1
ATOM 3084 C CA . PHE A 1 383 ? 10.473 -14.907 -9.054 1.00 93.50 383 PHE A CA 1
ATOM 3085 C C . PHE A 1 383 ? 10.380 -15.269 -10.546 1.00 93.50 383 PHE A C 1
ATOM 3087 O O . PHE A 1 383 ? 9.948 -14.403 -11.311 1.00 93.50 383 PHE A O 1
ATOM 3094 N N . PRO A 1 384 ? 10.667 -16.515 -10.987 1.00 95.31 384 PRO A N 1
ATOM 3095 C CA . PRO A 1 384 ? 10.616 -16.849 -12.411 1.00 95.31 384 PRO A CA 1
ATOM 3096 C C . PRO A 1 384 ? 9.227 -16.628 -13.016 1.00 95.31 384 PRO A C 1
ATOM 3098 O O . PRO A 1 384 ? 9.103 -16.142 -14.138 1.00 95.31 384 PRO A O 1
ATOM 3101 N N . ALA A 1 385 ? 8.166 -16.938 -12.265 1.00 95.00 385 ALA A N 1
ATOM 3102 C CA . ALA A 1 385 ? 6.793 -16.766 -12.727 1.00 95.00 385 ALA A CA 1
ATOM 3103 C C . ALA A 1 385 ? 6.411 -15.282 -12.844 1.00 95.00 385 ALA A C 1
ATOM 3105 O O . ALA A 1 385 ? 5.863 -14.869 -13.865 1.00 95.00 385 ALA A O 1
ATOM 3106 N N . VAL A 1 386 ? 6.722 -14.468 -11.829 1.00 94.88 386 VAL A N 1
ATOM 3107 C CA . VAL A 1 386 ? 6.396 -13.030 -11.832 1.00 94.88 386 VAL A CA 1
ATOM 3108 C C . VAL A 1 386 ? 7.211 -12.271 -12.872 1.00 94.88 386 VAL A C 1
ATOM 3110 O O . VAL A 1 386 ? 6.639 -11.446 -13.585 1.00 94.88 386 VAL A O 1
ATOM 3113 N N . TYR A 1 387 ? 8.502 -12.579 -13.015 1.00 94.31 387 TYR A N 1
ATOM 3114 C CA . TYR A 1 387 ? 9.337 -11.993 -14.062 1.00 94.31 387 TYR A CA 1
ATOM 3115 C C . TYR A 1 387 ? 8.788 -12.332 -15.452 1.00 94.31 387 TYR A C 1
ATOM 3117 O O . TYR A 1 387 ? 8.520 -11.427 -16.238 1.00 94.31 387 TYR A O 1
ATOM 3125 N N . THR A 1 388 ? 8.516 -13.617 -15.721 1.00 94.56 388 THR A N 1
ATOM 3126 C CA . THR A 1 388 ? 7.982 -14.073 -17.017 1.00 94.56 388 THR A CA 1
ATOM 3127 C C . THR A 1 388 ? 6.665 -13.385 -17.355 1.00 94.56 388 THR A C 1
ATOM 3129 O O . THR A 1 388 ? 6.500 -12.883 -18.465 1.00 94.56 388 THR A O 1
ATOM 3132 N N . VAL A 1 389 ? 5.737 -13.301 -16.396 1.00 93.75 389 VAL A N 1
ATOM 3133 C CA . VAL A 1 389 ? 4.459 -12.601 -16.589 1.00 93.75 389 VAL A CA 1
ATOM 3134 C C . VAL A 1 389 ? 4.686 -11.118 -16.883 1.00 93.75 389 VAL A C 1
ATOM 3136 O O . VAL A 1 389 ? 4.128 -10.600 -17.845 1.00 93.75 389 VAL A O 1
ATOM 3139 N N . THR A 1 390 ? 5.534 -10.447 -16.104 1.00 93.38 390 THR A N 1
ATOM 3140 C CA . THR A 1 390 ? 5.783 -9.001 -16.231 1.00 93.38 390 THR A CA 1
ATOM 3141 C C . THR A 1 390 ? 6.516 -8.644 -17.530 1.00 93.38 390 THR A C 1
ATOM 3143 O O . THR A 1 390 ? 6.284 -7.584 -18.100 1.00 93.38 390 THR A O 1
ATOM 3146 N N . ARG A 1 391 ? 7.364 -9.541 -18.041 1.00 91.69 391 ARG A N 1
ATOM 3147 C CA . ARG A 1 391 ? 8.109 -9.356 -19.293 1.00 91.69 391 ARG A CA 1
ATOM 3148 C C . ARG A 1 391 ? 7.301 -9.738 -20.538 1.00 91.69 391 ARG A C 1
ATOM 3150 O O . ARG A 1 391 ? 7.326 -9.012 -21.529 1.00 91.69 391 ARG A O 1
ATOM 3157 N N . CYS A 1 392 ? 6.608 -10.876 -20.513 1.00 92.88 392 CYS A N 1
ATOM 3158 C CA . CYS A 1 392 ? 6.011 -11.461 -21.718 1.00 92.88 392 CYS A CA 1
ATOM 3159 C C . CYS A 1 392 ? 4.565 -11.009 -21.953 1.00 92.88 392 CYS A C 1
ATOM 3161 O O . CYS A 1 392 ? 4.164 -10.796 -23.095 1.00 92.88 392 CYS A O 1
ATOM 3163 N N . VAL A 1 393 ? 3.754 -10.862 -20.898 1.00 93.12 393 VAL A N 1
ATOM 3164 C CA . VAL A 1 393 ? 2.316 -10.582 -21.060 1.00 93.12 393 VAL A CA 1
ATOM 3165 C C . VAL A 1 393 ? 2.054 -9.181 -21.629 1.00 93.12 393 VAL A C 1
ATOM 3167 O O . VAL A 1 393 ? 1.284 -9.102 -22.590 1.00 93.12 393 VAL A O 1
ATOM 3170 N N . PRO A 1 394 ? 2.708 -8.093 -21.168 1.00 91.81 394 PRO A N 1
ATOM 3171 C CA . PRO A 1 394 ? 2.531 -6.778 -21.786 1.00 91.81 394 PRO A CA 1
ATOM 3172 C C . PRO A 1 394 ? 2.952 -6.756 -23.262 1.00 91.81 394 PRO A C 1
ATOM 3174 O O . PRO A 1 394 ? 2.301 -6.090 -24.069 1.00 91.81 394 PRO A O 1
ATOM 3177 N N . ALA A 1 395 ? 3.987 -7.527 -23.624 1.00 90.12 395 ALA A N 1
ATOM 3178 C CA . ALA A 1 395 ? 4.441 -7.677 -25.006 1.00 90.12 395 ALA A CA 1
ATOM 3179 C C . ALA A 1 395 ? 3.365 -8.343 -25.883 1.00 90.12 395 ALA A C 1
ATOM 3181 O O . ALA A 1 395 ? 3.046 -7.831 -26.953 1.00 90.12 395 ALA A O 1
ATOM 3182 N N . ILE A 1 396 ? 2.724 -9.419 -25.400 1.00 91.50 396 ILE A N 1
ATOM 3183 C CA . ILE A 1 396 ? 1.603 -10.074 -26.104 1.00 91.50 396 ILE A CA 1
ATOM 3184 C C . ILE A 1 396 ? 0.403 -9.127 -26.250 1.00 91.50 396 ILE A C 1
ATOM 3186 O O . ILE A 1 396 ? -0.242 -9.091 -27.298 1.00 91.50 396 ILE A O 1
ATOM 3190 N N . VAL A 1 397 ? 0.063 -8.384 -25.191 1.00 91.81 397 VAL A N 1
ATOM 3191 C CA . VAL A 1 397 ? -1.092 -7.472 -25.197 1.00 91.81 397 VAL A CA 1
ATOM 3192 C C . VAL A 1 397 ? -0.866 -6.304 -26.165 1.00 91.81 397 VAL A C 1
ATOM 3194 O O . VAL A 1 397 ? -1.826 -5.827 -26.777 1.00 91.81 397 VAL A O 1
ATOM 3197 N N . GLY A 1 398 ? 0.380 -5.836 -26.315 1.00 86.94 398 GLY A N 1
ATOM 3198 C CA . GLY A 1 398 ? 0.776 -4.839 -27.317 1.00 86.94 398 GLY A CA 1
ATOM 3199 C C . GLY A 1 398 ? 0.112 -3.468 -27.141 1.00 86.94 398 GLY A C 1
ATOM 3200 O O . GLY A 1 398 ? 0.022 -2.685 -28.092 1.00 86.94 398 GLY A O 1
ATOM 3201 N N . ARG A 1 399 ? -0.406 -3.180 -25.939 1.00 89.62 399 ARG A N 1
ATOM 3202 C CA . ARG A 1 399 ? -1.090 -1.926 -25.577 1.00 89.62 399 ARG A CA 1
ATOM 3203 C C . ARG A 1 399 ? -0.481 -1.335 -24.299 1.00 89.62 399 ARG A C 1
ATOM 3205 O O . ARG A 1 399 ? -1.157 -1.339 -23.268 1.00 89.62 399 ARG A O 1
ATOM 3212 N N . PRO A 1 400 ? 0.774 -0.858 -24.351 1.00 87.50 400 PRO A N 1
ATOM 3213 C CA . PRO A 1 400 ? 1.416 -0.252 -23.193 1.00 87.50 400 PRO A CA 1
ATOM 3214 C C . PRO A 1 400 ? 0.635 0.979 -22.711 1.00 87.50 400 PRO A C 1
ATOM 3216 O O . PRO A 1 400 ? 0.089 1.742 -23.516 1.00 87.50 400 PRO A O 1
ATOM 3219 N N . VAL A 1 401 ? 0.560 1.146 -21.391 1.00 86.44 401 VAL A N 1
ATOM 3220 C CA . VAL A 1 401 ? 0.017 2.339 -20.730 1.00 86.44 401 VAL A CA 1
ATOM 3221 C C . VAL A 1 401 ? 1.154 3.050 -20.018 1.00 86.44 401 VAL A C 1
ATOM 3223 O O . VAL A 1 401 ? 1.786 2.470 -19.139 1.00 86.44 401 VAL A O 1
ATOM 3226 N N . TRP A 1 402 ? 1.371 4.310 -20.377 1.00 79.19 402 TRP A N 1
ATOM 3227 C CA . TRP A 1 402 ? 2.447 5.129 -19.829 1.00 79.19 402 TRP A CA 1
ATOM 3228 C C . TRP A 1 402 ? 1.950 6.023 -18.695 1.00 79.19 402 TRP A C 1
ATOM 3230 O O . TRP A 1 402 ? 0.804 6.488 -18.708 1.00 79.19 402 TRP A O 1
ATOM 3240 N N . ILE A 1 403 ? 2.820 6.289 -17.726 1.00 74.38 403 ILE A N 1
ATOM 3241 C CA . ILE A 1 403 ? 2.606 7.331 -16.722 1.00 74.38 403 ILE A CA 1
ATOM 3242 C C . ILE A 1 403 ? 3.068 8.659 -17.310 1.00 74.38 403 ILE A C 1
ATOM 3244 O O . ILE A 1 403 ? 4.224 8.824 -17.700 1.00 74.38 403 ILE A O 1
ATOM 3248 N N . THR A 1 404 ? 2.156 9.625 -17.352 1.00 58.94 404 THR A N 1
ATOM 3249 C CA . THR A 1 404 ? 2.439 10.982 -17.818 1.00 58.94 404 THR A CA 1
ATOM 3250 C C . THR A 1 404 ? 3.599 11.607 -17.030 1.00 58.94 404 THR A C 1
ATOM 3252 O O . THR A 1 404 ? 3.661 11.483 -15.809 1.00 58.94 404 THR A O 1
ATOM 3255 N N . GLY A 1 405 ? 4.518 12.284 -17.723 1.00 60.91 405 GLY A N 1
ATOM 3256 C CA . GLY A 1 405 ? 5.728 12.871 -17.137 1.00 60.91 405 GLY A CA 1
ATOM 3257 C C . GLY A 1 405 ? 6.907 11.896 -17.087 1.00 60.91 405 GLY A C 1
ATOM 3258 O O . GLY A 1 405 ? 7.834 12.039 -17.871 1.00 60.91 405 GLY A O 1
ATOM 3259 N N . ALA A 1 406 ? 6.855 10.894 -16.204 1.00 59.81 406 ALA A N 1
ATOM 3260 C CA . ALA A 1 406 ? 8.014 10.052 -15.872 1.00 59.81 406 ALA A CA 1
ATOM 3261 C C . ALA A 1 406 ? 8.516 9.134 -17.008 1.00 59.81 406 ALA A C 1
ATOM 3263 O O . ALA A 1 406 ? 9.678 8.750 -16.997 1.00 59.81 406 ALA A O 1
ATOM 3264 N N . GLU A 1 407 ? 7.660 8.769 -17.969 1.00 62.62 407 GLU A N 1
ATOM 3265 C CA . GLU A 1 407 ? 7.978 7.793 -19.031 1.00 62.62 407 GLU A CA 1
ATOM 3266 C C . GLU A 1 407 ? 7.970 8.418 -20.444 1.00 62.62 407 GLU A C 1
ATOM 3268 O O . GLU A 1 407 ? 7.575 7.776 -21.420 1.00 62.62 407 GLU A O 1
ATOM 3273 N N . TRP A 1 408 ? 8.364 9.692 -20.568 1.00 64.75 408 TRP A N 1
ATOM 3274 C CA . TRP A 1 408 ? 8.474 10.392 -21.857 1.00 64.75 408 TRP A CA 1
ATOM 3275 C C . TRP A 1 408 ? 9.923 10.456 -22.346 1.00 64.75 408 TRP A C 1
ATOM 3277 O O . TRP A 1 408 ? 10.586 11.474 -22.188 1.00 64.75 408 TRP A O 1
ATOM 3287 N N . PHE A 1 409 ? 10.375 9.370 -22.973 1.00 69.88 409 PHE A N 1
ATOM 3288 C CA . PHE A 1 409 ? 11.683 9.259 -23.622 1.00 69.88 409 PHE A CA 1
ATOM 3289 C C . PHE A 1 409 ? 11.580 8.674 -25.041 1.00 69.88 409 PHE A C 1
ATOM 3291 O O . PHE A 1 409 ? 10.529 8.132 -25.413 1.00 69.88 409 PHE A O 1
ATOM 3298 N N . SER A 1 410 ? 12.640 8.828 -25.845 1.00 62.50 410 SER A N 1
ATOM 3299 C CA . SER A 1 410 ? 12.687 8.454 -27.271 1.00 62.50 410 SER A CA 1
ATOM 3300 C C . SER A 1 410 ? 12.459 6.963 -27.497 1.00 62.50 410 SER A C 1
ATOM 3302 O O . SER A 1 410 ? 11.658 6.588 -28.352 1.00 62.50 410 SER A O 1
ATOM 3304 N N . ASP A 1 411 ? 13.083 6.117 -26.679 1.00 66.12 411 ASP A N 1
ATOM 3305 C CA . ASP A 1 411 ? 13.156 4.668 -26.906 1.00 66.12 411 ASP A CA 1
ATOM 3306 C C . ASP A 1 411 ? 12.115 3.858 -26.132 1.00 66.12 411 ASP A C 1
ATOM 3308 O O . ASP A 1 411 ? 12.287 2.677 -25.816 1.00 66.12 411 ASP A O 1
ATOM 3312 N N . ARG A 1 412 ? 10.968 4.480 -25.852 1.00 74.75 412 ARG A N 1
ATOM 3313 C CA . ARG A 1 412 ? 9.851 3.799 -25.200 1.00 74.75 412 ARG A CA 1
ATOM 3314 C C . ARG A 1 412 ? 9.289 2.659 -26.062 1.00 74.75 412 ARG A C 1
ATOM 3316 O O . ARG A 1 412 ? 9.360 2.638 -27.293 1.00 74.75 412 ARG A O 1
ATOM 3323 N N . ILE A 1 413 ? 8.646 1.719 -25.382 1.00 81.12 413 ILE A N 1
ATOM 3324 C CA . ILE A 1 413 ? 7.917 0.601 -25.968 1.00 81.12 413 ILE A CA 1
ATOM 3325 C C . ILE A 1 413 ? 6.576 1.158 -26.427 1.00 81.12 413 ILE A C 1
ATOM 3327 O O . ILE A 1 413 ? 5.750 1.594 -25.613 1.00 81.12 413 ILE A O 1
ATOM 3331 N N . GLU A 1 414 ? 6.377 1.169 -27.741 1.00 83.94 414 GLU A N 1
ATOM 3332 C CA . GLU A 1 414 ? 5.174 1.707 -28.355 1.00 83.94 414 GLU A CA 1
ATOM 3333 C C . GLU A 1 414 ? 4.118 0.627 -28.615 1.00 83.94 414 GLU A C 1
ATOM 3335 O O . GLU A 1 414 ? 4.313 -0.577 -28.423 1.00 83.94 414 GLU A O 1
ATOM 3340 N N . LYS A 1 415 ? 2.924 1.062 -29.026 1.00 84.38 415 LYS A N 1
ATOM 3341 C CA . LYS A 1 415 ? 1.875 0.125 -29.437 1.00 84.38 415 LYS A CA 1
ATOM 3342 C C . LYS A 1 415 ? 2.359 -0.652 -30.659 1.00 84.38 415 LYS A C 1
ATOM 3344 O O . LYS A 1 415 ? 2.722 -0.039 -31.655 1.00 84.38 415 LYS A O 1
ATOM 3349 N N . ARG A 1 416 ? 2.226 -1.983 -30.608 1.00 79.06 416 ARG A N 1
ATOM 3350 C CA . ARG A 1 416 ? 2.687 -2.928 -31.648 1.00 79.06 416 ARG A CA 1
ATOM 3351 C C . ARG A 1 416 ? 4.211 -3.057 -31.778 1.00 79.06 416 ARG A C 1
ATOM 3353 O O . ARG A 1 416 ? 4.670 -3.521 -32.817 1.00 79.06 416 ARG A O 1
ATOM 3360 N N . GLU A 1 417 ? 4.969 -2.697 -30.744 1.00 83.81 417 GLU A N 1
ATOM 3361 C CA . GLU A 1 417 ? 6.380 -3.084 -30.646 1.00 83.81 417 GLU A CA 1
ATOM 3362 C C . GLU A 1 417 ? 6.519 -4.615 -30.823 1.00 83.81 417 GLU A C 1
ATOM 3364 O O . GLU A 1 417 ? 5.717 -5.360 -30.239 1.00 83.81 417 GLU A O 1
ATOM 3369 N N . PRO A 1 418 ? 7.487 -5.103 -31.623 1.00 85.81 418 PRO A N 1
ATOM 3370 C CA . PRO A 1 418 ? 7.759 -6.531 -31.755 1.00 85.81 418 PRO A CA 1
ATOM 3371 C C . PRO A 1 418 ? 8.028 -7.183 -30.396 1.00 85.81 418 PRO A C 1
ATOM 3373 O O . PRO A 1 418 ? 8.696 -6.614 -29.536 1.00 85.81 418 PRO A O 1
ATOM 3376 N N . VAL A 1 419 ? 7.498 -8.387 -30.183 1.00 86.81 419 VAL A N 1
ATOM 3377 C CA . VAL A 1 419 ? 7.570 -9.093 -28.888 1.00 86.81 419 VAL A CA 1
ATOM 3378 C C . VAL A 1 419 ? 8.992 -9.516 -28.486 1.00 86.81 419 VAL A C 1
ATOM 3380 O O . VAL A 1 419 ? 9.257 -9.727 -27.297 1.00 86.81 419 VAL A O 1
ATOM 3383 N N . ASP A 1 420 ? 9.879 -9.611 -29.473 1.00 84.62 420 ASP A N 1
ATOM 3384 C CA . ASP A 1 420 ? 11.308 -9.925 -29.414 1.00 84.62 420 ASP A CA 1
ATOM 3385 C C . ASP A 1 420 ? 12.213 -8.681 -29.430 1.00 84.62 420 ASP A C 1
ATOM 3387 O O . ASP A 1 420 ? 13.434 -8.812 -29.454 1.00 84.62 420 ASP A O 1
ATOM 3391 N N . SER A 1 421 ? 11.634 -7.477 -29.381 1.00 83.44 421 SER A N 1
ATOM 3392 C CA . SER A 1 421 ? 12.387 -6.221 -29.359 1.00 83.44 421 SER A CA 1
ATOM 3393 C C . SER A 1 421 ? 13.362 -6.148 -28.177 1.00 83.44 421 SER A C 1
ATOM 3395 O O . SER A 1 421 ? 13.018 -6.489 -27.037 1.00 83.44 421 SER A O 1
ATOM 3397 N N . THR A 1 422 ? 14.564 -5.623 -28.435 1.00 78.19 422 THR A N 1
ATOM 3398 C CA . THR A 1 422 ? 15.620 -5.393 -27.432 1.00 78.19 422 THR A CA 1
ATOM 3399 C C . THR A 1 422 ? 15.213 -4.380 -26.367 1.00 78.19 422 THR A C 1
ATOM 3401 O O . THR A 1 422 ? 15.831 -4.341 -25.305 1.00 78.19 422 THR A O 1
ATOM 3404 N N . LYS A 1 423 ? 14.145 -3.599 -26.600 1.00 79.69 423 LYS A N 1
ATOM 3405 C CA . LYS A 1 423 ? 13.581 -2.634 -25.639 1.00 79.69 423 LYS A CA 1
ATOM 3406 C C . LYS A 1 423 ? 12.982 -3.282 -24.395 1.00 79.69 423 LYS A C 1
ATOM 3408 O O . LYS A 1 423 ? 12.798 -2.614 -23.375 1.00 79.69 423 LYS A O 1
ATOM 3413 N N . PHE A 1 424 ? 12.623 -4.560 -24.466 1.00 86.12 424 PHE A N 1
ATOM 3414 C CA . PHE A 1 424 ? 12.107 -5.270 -23.310 1.00 86.12 424 PHE A CA 1
ATOM 3415 C C . PHE A 1 424 ? 13.237 -5.886 -22.478 1.00 86.12 424 PHE A C 1
ATOM 3417 O O . PHE A 1 424 ? 14.190 -6.444 -23.013 1.00 86.12 424 PHE A O 1
ATOM 3424 N N . MET A 1 425 ? 13.084 -5.854 -21.154 1.00 87.88 425 MET A N 1
ATOM 3425 C CA . MET A 1 425 ? 14.071 -6.357 -20.198 1.00 87.88 425 MET A CA 1
ATOM 3426 C C . MET A 1 425 ? 14.483 -7.811 -20.476 1.00 87.88 425 MET A C 1
ATOM 3428 O O . MET A 1 425 ? 13.628 -8.672 -20.691 1.00 87.88 425 MET A O 1
ATOM 3432 N N . ASN A 1 426 ? 15.784 -8.087 -20.382 1.00 87.75 426 ASN A N 1
ATOM 3433 C CA . ASN A 1 426 ? 16.353 -9.433 -20.415 1.00 87.75 426 ASN A CA 1
ATOM 3434 C C . ASN A 1 426 ? 17.016 -9.776 -19.061 1.00 87.75 426 ASN A C 1
ATOM 3436 O O . ASN A 1 426 ? 17.271 -8.895 -18.234 1.00 87.75 426 ASN A O 1
ATOM 3440 N N . ILE A 1 427 ? 17.224 -11.062 -18.782 1.00 89.12 427 ILE A N 1
ATOM 3441 C CA . ILE A 1 427 ? 17.738 -11.542 -17.488 1.00 89.12 427 ILE A CA 1
ATOM 3442 C C . ILE A 1 427 ? 19.188 -11.116 -17.258 1.00 89.12 427 ILE A C 1
ATOM 3444 O O . ILE A 1 427 ? 19.541 -10.787 -16.125 1.00 89.12 427 ILE A O 1
ATOM 3448 N N . ALA A 1 428 ? 20.012 -11.100 -18.307 1.00 83.50 428 ALA A N 1
ATOM 3449 C CA . ALA A 1 428 ? 21.404 -10.673 -18.213 1.00 83.50 428 ALA A CA 1
ATOM 3450 C C . ALA A 1 428 ? 21.508 -9.203 -17.774 1.00 83.50 428 ALA A C 1
ATOM 3452 O O . ALA A 1 428 ? 22.195 -8.912 -16.802 1.00 83.50 428 ALA A O 1
ATOM 3453 N N . GLN A 1 429 ? 20.717 -8.317 -18.387 1.00 82.94 429 GLN A N 1
ATOM 3454 C CA . GLN A 1 429 ? 20.603 -6.898 -18.049 1.00 82.94 429 GLN A CA 1
ATOM 3455 C C . GLN A 1 429 ? 20.079 -6.701 -16.627 1.00 82.94 429 GLN A C 1
ATOM 3457 O O . GLN A 1 429 ? 20.616 -5.894 -15.873 1.00 82.94 429 GLN A O 1
ATOM 3462 N N . LEU A 1 430 ? 19.048 -7.456 -16.225 1.00 86.62 430 LEU A N 1
ATOM 3463 C CA . LEU A 1 430 ? 18.552 -7.412 -14.848 1.00 86.62 430 LEU A CA 1
ATOM 3464 C C . LEU A 1 430 ? 19.659 -7.779 -13.846 1.00 86.62 430 LEU A C 1
ATOM 3466 O O . LEU A 1 430 ? 19.770 -7.146 -12.796 1.00 86.62 430 LEU A O 1
ATOM 3470 N N . GLY A 1 431 ? 20.455 -8.804 -14.164 1.00 84.06 431 GLY A N 1
ATOM 3471 C CA . GLY A 1 431 ? 21.592 -9.241 -13.357 1.00 84.06 431 GLY A CA 1
ATOM 3472 C C . GLY A 1 431 ? 22.712 -8.204 -13.308 1.00 84.06 431 GLY A C 1
ATOM 3473 O O . GLY A 1 431 ? 23.217 -7.918 -12.227 1.00 84.06 431 GLY A O 1
ATOM 3474 N N . GLU A 1 432 ? 23.051 -7.609 -14.449 1.00 81.81 432 GLU A N 1
ATOM 3475 C CA . GLU A 1 432 ? 24.076 -6.568 -14.587 1.00 81.81 432 GLU A CA 1
ATOM 3476 C C . GLU A 1 432 ? 23.728 -5.355 -13.729 1.00 81.81 432 GLU A C 1
ATOM 3478 O O . GLU A 1 432 ? 24.460 -4.994 -12.812 1.00 81.81 432 GLU A O 1
ATOM 3483 N N . THR A 1 433 ? 22.518 -4.824 -13.913 1.00 80.50 433 THR A N 1
ATOM 3484 C CA . THR A 1 433 ? 22.019 -3.684 -13.138 1.00 80.50 433 THR A CA 1
ATOM 3485 C C . THR A 1 433 ? 21.889 -4.013 -11.650 1.00 80.50 433 THR A C 1
ATOM 3487 O O . THR A 1 433 ? 22.033 -3.133 -10.799 1.00 80.50 433 THR A O 1
ATOM 3490 N N . PHE A 1 434 ? 21.609 -5.269 -11.295 1.00 82.56 434 PHE A N 1
ATOM 3491 C CA . PHE A 1 434 ? 21.642 -5.696 -9.900 1.00 82.56 434 PHE A CA 1
ATOM 3492 C C . PHE A 1 434 ? 23.066 -5.632 -9.331 1.00 82.56 434 PHE A C 1
ATOM 3494 O O . PHE A 1 434 ? 23.257 -5.020 -8.281 1.00 82.56 434 PHE A O 1
ATOM 3501 N N . LEU A 1 435 ? 24.057 -6.221 -10.002 1.00 79.12 435 LEU A N 1
ATOM 3502 C CA . LEU A 1 435 ? 25.449 -6.221 -9.541 1.00 79.12 435 LEU A CA 1
ATOM 3503 C C . LEU A 1 435 ? 26.004 -4.801 -9.413 1.00 79.12 435 LEU A C 1
ATOM 3505 O O . LEU A 1 435 ? 26.561 -4.460 -8.368 1.00 79.12 435 LEU A O 1
ATOM 3509 N N . GLU A 1 436 ? 25.742 -3.959 -10.405 1.00 76.94 436 GLU A N 1
ATOM 3510 C CA . GLU A 1 436 ? 26.150 -2.558 -10.423 1.00 76.94 436 GLU A CA 1
ATOM 3511 C C . GLU A 1 436 ? 25.518 -1.786 -9.250 1.00 76.94 436 GLU A C 1
ATOM 3513 O O . GLU A 1 436 ? 26.210 -1.184 -8.428 1.00 76.94 436 GLU A O 1
ATOM 3518 N N . LYS A 1 437 ? 24.186 -1.849 -9.093 1.00 73.44 437 LYS A N 1
ATOM 3519 C CA . LYS A 1 437 ? 23.473 -0.980 -8.137 1.00 73.44 437 LYS A CA 1
ATOM 3520 C C . LYS A 1 437 ? 23.494 -1.464 -6.695 1.00 73.44 437 LYS A C 1
ATOM 3522 O O . LYS A 1 437 ? 23.387 -0.629 -5.792 1.00 73.44 437 LYS A O 1
ATOM 3527 N N . TRP A 1 438 ? 23.549 -2.776 -6.473 1.00 71.81 438 TRP A N 1
ATOM 3528 C CA . TRP A 1 438 ? 23.522 -3.372 -5.133 1.00 71.81 438 TRP A CA 1
ATOM 3529 C C . TRP A 1 438 ? 24.897 -3.765 -4.620 1.00 71.81 438 TRP A C 1
ATOM 3531 O O . TRP A 1 438 ? 25.141 -3.638 -3.421 1.00 71.81 438 TRP A O 1
ATOM 3541 N N . VAL A 1 439 ? 25.758 -4.287 -5.492 1.00 73.62 439 VAL A N 1
ATOM 3542 C CA . VAL A 1 439 ? 27.065 -4.826 -5.097 1.00 73.62 439 VAL A CA 1
ATOM 3543 C C . VAL A 1 439 ? 28.191 -3.845 -5.434 1.00 73.62 439 VAL A C 1
ATOM 3545 O O . VAL A 1 439 ? 29.238 -3.898 -4.796 1.00 73.62 439 VAL A O 1
ATOM 3548 N N . GLY A 1 440 ? 27.969 -2.919 -6.374 1.00 70.62 440 GLY A N 1
ATOM 3549 C CA . GLY A 1 440 ? 29.009 -2.024 -6.882 1.00 70.62 440 GLY A CA 1
ATOM 3550 C C . GLY A 1 440 ? 30.012 -2.747 -7.781 1.00 70.62 440 GLY A C 1
ATOM 3551 O O . GLY A 1 440 ? 31.150 -2.305 -7.896 1.00 70.62 440 GLY A O 1
ATOM 3552 N N . LEU A 1 441 ? 29.619 -3.891 -8.353 1.00 73.31 441 LEU A N 1
ATOM 3553 C CA . LEU A 1 441 ? 30.446 -4.656 -9.280 1.00 73.31 441 LEU A CA 1
ATOM 3554 C C . LEU A 1 441 ? 29.993 -4.373 -10.705 1.00 73.31 441 LEU A C 1
ATOM 3556 O O . LEU A 1 441 ? 28.847 -4.654 -11.049 1.00 73.31 441 LEU A O 1
ATOM 3560 N N . ASP A 1 442 ? 30.917 -3.872 -11.514 1.00 73.88 442 ASP A N 1
ATOM 3561 C CA . ASP A 1 442 ? 30.724 -3.697 -12.946 1.00 73.88 442 ASP A CA 1
ATOM 3562 C C . ASP A 1 442 ? 31.140 -4.989 -13.663 1.00 73.88 442 ASP A C 1
ATOM 3564 O O . ASP A 1 442 ? 32.324 -5.298 -13.814 1.00 73.88 442 ASP A O 1
ATOM 3568 N N . ILE A 1 443 ? 30.149 -5.826 -13.976 1.00 73.12 443 ILE A N 1
ATOM 3569 C CA . ILE A 1 443 ? 30.329 -7.072 -14.725 1.00 73.12 443 ILE A CA 1
ATOM 3570 C C . ILE A 1 443 ? 29.371 -7.020 -15.902 1.00 73.12 443 ILE A C 1
ATOM 3572 O O . ILE A 1 443 ? 28.159 -7.078 -15.703 1.00 73.12 443 ILE A O 1
ATOM 3576 N N . ASN A 1 444 ? 29.928 -7.005 -17.111 1.00 72.25 444 ASN A N 1
ATOM 3577 C CA . ASN A 1 444 ? 29.179 -6.975 -18.360 1.00 72.25 444 ASN A CA 1
ATOM 3578 C C . ASN A 1 444 ? 28.513 -8.340 -18.644 1.00 72.25 444 ASN A C 1
ATOM 3580 O O . ASN A 1 444 ? 28.992 -9.166 -19.424 1.00 72.25 444 ASN A O 1
ATOM 3584 N N . LEU A 1 445 ? 27.430 -8.636 -17.917 1.00 71.75 445 LEU A N 1
ATOM 3585 C CA . LEU A 1 445 ? 26.677 -9.885 -18.054 1.00 71.75 445 LEU A CA 1
ATOM 3586 C C . LEU A 1 445 ? 25.958 -9.958 -19.398 1.00 71.75 445 LEU A C 1
ATOM 3588 O O . LEU A 1 445 ? 25.716 -11.065 -19.882 1.00 71.75 445 LEU A O 1
ATOM 3592 N N . THR A 1 446 ? 25.605 -8.814 -19.981 1.00 69.06 446 THR A N 1
ATOM 3593 C CA . THR A 1 446 ? 24.984 -8.746 -21.305 1.00 69.06 446 THR A CA 1
ATOM 3594 C C . THR A 1 446 ? 25.930 -9.262 -22.387 1.00 69.06 446 THR A C 1
ATOM 3596 O O . THR A 1 446 ? 25.550 -10.173 -23.124 1.00 69.06 446 THR A O 1
ATOM 3599 N N . GLU A 1 447 ? 27.196 -8.840 -22.376 1.00 67.88 447 GLU A N 1
ATOM 3600 C CA . GLU A 1 447 ? 28.242 -9.384 -23.253 1.00 67.88 447 GLU A CA 1
ATOM 3601 C C . GLU A 1 447 ? 28.462 -10.891 -23.027 1.00 67.88 447 GLU A C 1
ATOM 3603 O O . GLU A 1 447 ? 28.426 -11.680 -23.973 1.00 67.88 447 GLU A O 1
ATOM 3608 N N . ILE A 1 448 ? 28.595 -11.326 -21.766 1.00 66.69 448 ILE A N 1
ATOM 3609 C CA . ILE A 1 448 ? 28.808 -12.746 -21.416 1.00 66.69 448 ILE A CA 1
ATOM 3610 C C . ILE A 1 448 ? 27.648 -13.631 -21.892 1.00 66.69 448 ILE A C 1
ATOM 3612 O O . ILE A 1 448 ? 27.854 -14.769 -22.322 1.00 66.69 448 ILE A O 1
ATOM 3616 N N . ALA A 1 449 ? 26.417 -13.136 -21.782 1.00 67.75 449 ALA A N 1
ATOM 3617 C CA . ALA A 1 449 ? 25.222 -13.871 -22.173 1.00 67.75 449 ALA A CA 1
ATOM 3618 C C . ALA A 1 449 ? 24.893 -13.736 -23.671 1.00 67.75 449 ALA A C 1
ATOM 3620 O O . ALA A 1 449 ? 23.941 -14.375 -24.132 1.00 67.75 449 ALA A O 1
ATOM 3621 N N . GLY A 1 450 ? 25.649 -12.922 -24.419 1.00 59.94 450 GLY A N 1
ATOM 3622 C CA . GLY A 1 450 ? 25.375 -12.590 -25.817 1.00 59.94 450 GLY A CA 1
ATOM 3623 C C . GLY A 1 450 ? 24.049 -11.847 -26.003 1.00 59.94 450 GLY A C 1
ATOM 3624 O O . GLY A 1 450 ? 23.366 -12.054 -27.006 1.00 59.94 450 GLY A O 1
ATOM 3625 N N . SER A 1 451 ? 23.631 -11.057 -25.010 1.00 61.06 451 SER A N 1
ATOM 3626 C CA . SER A 1 451 ? 22.461 -10.189 -25.113 1.00 61.06 451 SER A CA 1
ATOM 3627 C C . SER A 1 451 ? 22.858 -8.811 -25.618 1.00 61.06 451 SER A C 1
ATOM 3629 O O . SER A 1 451 ? 23.992 -8.369 -25.466 1.00 61.06 451 SER A O 1
ATOM 3631 N N . VAL A 1 452 ? 21.893 -8.124 -26.220 1.00 58.88 452 VAL A N 1
ATOM 3632 C CA . VAL A 1 452 ? 22.075 -6.747 -26.665 1.00 58.88 452 VAL A CA 1
ATOM 3633 C C . VAL A 1 452 ? 21.118 -5.880 -25.877 1.00 58.88 452 VAL A C 1
ATOM 3635 O O . VAL A 1 452 ? 19.912 -6.152 -25.832 1.00 58.88 452 VAL A O 1
ATOM 3638 N N . SER A 1 453 ? 21.658 -4.840 -25.257 1.00 49.47 453 SER A N 1
ATOM 3639 C CA . SER A 1 453 ? 20.903 -3.819 -24.549 1.00 49.47 453 SER A CA 1
ATOM 3640 C C . SER A 1 453 ? 21.229 -2.444 -25.122 1.00 49.47 453 SER A C 1
ATOM 3642 O O . SER A 1 453 ? 22.321 -1.916 -24.964 1.00 49.47 453 SER A O 1
ATOM 3644 N N . GLY A 1 454 ? 20.254 -1.844 -25.799 1.00 50.88 454 GLY A N 1
ATOM 3645 C CA . GLY A 1 454 ? 20.392 -0.494 -26.333 1.00 50.88 454 GLY A CA 1
ATOM 3646 C C . GLY A 1 454 ? 19.422 -0.212 -27.478 1.00 50.88 454 GLY A C 1
ATOM 3647 O O . GLY A 1 454 ? 18.896 -1.155 -28.085 1.00 50.88 454 GLY A O 1
ATOM 3648 N N . PRO A 1 455 ? 19.157 1.069 -27.784 1.00 41.75 455 PRO A N 1
ATOM 3649 C CA . PRO A 1 455 ? 18.412 1.461 -28.966 1.00 41.75 455 PRO A CA 1
ATOM 3650 C C . PRO A 1 455 ? 19.349 1.375 -30.168 1.00 41.75 455 PRO A C 1
ATOM 3652 O O . PRO A 1 455 ? 20.011 2.334 -30.536 1.00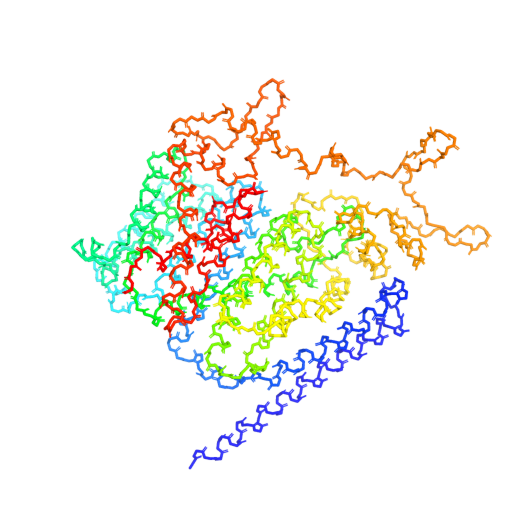 41.75 455 PRO A O 1
ATOM 3655 N N . GLY A 1 456 ? 19.429 0.191 -30.760 1.00 42.91 456 GLY A N 1
ATOM 3656 C CA . GLY A 1 456 ? 20.177 -0.047 -31.984 1.00 42.91 456 GLY A CA 1
ATOM 3657 C C . GLY A 1 456 ? 19.392 -1.010 -32.854 1.00 42.91 456 GLY A C 1
ATOM 3658 O O . GLY A 1 456 ? 19.026 -2.099 -32.409 1.00 42.91 456 GLY A O 1
ATOM 3659 N N . ASN A 1 457 ? 19.106 -0.618 -34.096 1.00 37.97 457 ASN A N 1
ATOM 3660 C CA . ASN A 1 457 ? 18.676 -1.594 -35.091 1.00 37.97 457 ASN A CA 1
ATOM 3661 C C . ASN A 1 457 ? 19.840 -2.566 -35.320 1.00 37.97 457 ASN A C 1
ATOM 3663 O O . ASN A 1 457 ? 20.990 -2.139 -35.403 1.00 37.97 457 ASN A O 1
ATOM 3667 N N . ALA A 1 458 ? 19.546 -3.860 -35.440 1.00 40.56 458 ALA A N 1
ATOM 3668 C CA . ALA A 1 458 ? 20.531 -4.829 -35.899 1.00 40.56 458 ALA A CA 1
ATOM 3669 C C . ALA A 1 458 ? 21.006 -4.415 -37.301 1.00 40.56 458 ALA A C 1
ATOM 3671 O O . ALA A 1 458 ? 20.200 -4.389 -38.236 1.00 40.56 458 ALA A O 1
ATOM 3672 N N . VAL A 1 459 ? 22.286 -4.073 -37.453 1.00 40.38 459 VAL A N 1
ATOM 3673 C CA . VAL A 1 459 ? 22.894 -3.846 -38.766 1.00 40.38 459 VAL A CA 1
ATOM 3674 C C . VAL A 1 459 ? 23.817 -5.025 -39.038 1.00 40.38 459 VAL A C 1
ATOM 3676 O O . VAL A 1 459 ? 24.702 -5.347 -38.250 1.00 40.38 459 VAL A O 1
ATOM 3679 N N . THR A 1 460 ? 23.571 -5.730 -40.137 1.00 39.47 460 THR A N 1
ATOM 3680 C CA . THR A 1 460 ? 24.474 -6.784 -40.600 1.00 39.47 460 THR A CA 1
ATOM 3681 C C . THR A 1 460 ? 25.596 -6.116 -41.384 1.00 39.47 460 THR A C 1
ATOM 3683 O O . THR A 1 460 ? 25.328 -5.483 -42.407 1.00 39.47 460 THR A O 1
ATOM 3686 N N . GLU A 1 461 ? 26.832 -6.215 -40.901 1.00 42.62 461 GLU A N 1
ATOM 3687 C CA . GLU A 1 461 ? 28.001 -5.783 -41.670 1.00 42.62 461 GLU A CA 1
ATOM 3688 C C . GLU A 1 461 ? 28.233 -6.721 -42.874 1.00 42.62 461 GLU A C 1
ATOM 3690 O O . GLU A 1 461 ? 27.721 -7.843 -42.928 1.00 42.62 461 GLU A O 1
ATOM 3695 N N . GLU A 1 462 ? 29.012 -6.276 -43.869 1.00 43.56 462 GLU A N 1
ATOM 3696 C CA . GLU A 1 462 ? 29.304 -7.039 -45.102 1.00 43.56 462 GLU A CA 1
ATOM 3697 C C . GLU A 1 462 ? 29.989 -8.403 -44.854 1.00 43.56 462 GLU A C 1
ATOM 3699 O O . GLU A 1 462 ? 30.007 -9.260 -45.738 1.00 43.56 462 GLU A O 1
ATOM 3704 N N . ASN A 1 463 ? 30.520 -8.632 -43.651 1.00 42.94 463 ASN A N 1
ATOM 3705 C CA . ASN A 1 463 ? 31.125 -9.887 -43.186 1.00 42.94 463 ASN A CA 1
ATOM 3706 C C . ASN A 1 463 ? 30.102 -10.914 -42.643 1.00 42.94 463 ASN A C 1
ATOM 3708 O O . ASN A 1 463 ? 30.480 -12.050 -42.355 1.00 42.94 463 ASN A O 1
ATOM 3712 N N . GLY A 1 464 ? 28.817 -10.553 -42.531 1.00 38.25 464 GLY A N 1
ATOM 3713 C CA . GLY A 1 464 ? 27.761 -11.419 -42.000 1.00 38.25 464 GLY A CA 1
ATOM 3714 C C . GLY A 1 464 ? 27.651 -11.436 -40.471 1.00 38.25 464 GLY A C 1
ATOM 3715 O O . GLY A 1 464 ? 26.815 -12.172 -39.941 1.00 38.25 464 GLY A O 1
ATOM 3716 N N . GLU A 1 465 ? 28.444 -10.631 -39.757 1.00 32.38 465 GLU A N 1
ATOM 3717 C CA . GLU A 1 465 ? 28.292 -10.430 -38.315 1.00 32.38 465 GLU A CA 1
ATOM 3718 C C . GLU A 1 465 ? 27.183 -9.407 -38.036 1.00 32.38 465 GLU A C 1
ATOM 3720 O O . GLU A 1 465 ? 27.034 -8.388 -38.714 1.00 32.38 465 GLU A O 1
ATOM 3725 N N . THR A 1 466 ? 26.337 -9.718 -37.053 1.00 35.56 466 THR A N 1
ATOM 3726 C CA . THR A 1 466 ? 25.266 -8.811 -36.623 1.00 35.56 466 THR A CA 1
ATOM 3727 C C . THR A 1 466 ? 25.843 -7.878 -35.571 1.00 35.56 466 THR A C 1
ATOM 3729 O O . THR A 1 466 ? 26.042 -8.296 -34.432 1.00 35.56 466 THR A O 1
ATOM 3732 N N . VAL A 1 467 ? 26.119 -6.633 -35.956 1.00 39.31 467 VAL A N 1
ATOM 3733 C CA . VAL A 1 467 ? 26.620 -5.600 -35.048 1.00 39.31 467 VAL A CA 1
ATOM 3734 C C . VAL A 1 467 ? 25.454 -4.696 -34.667 1.00 39.31 467 VAL A C 1
ATOM 3736 O O . VAL A 1 467 ? 24.652 -4.268 -35.501 1.00 39.31 467 VAL A O 1
ATOM 3739 N N . TYR A 1 468 ? 25.329 -4.424 -33.376 1.00 42.66 468 TYR A N 1
ATOM 3740 C CA . TYR A 1 468 ? 24.337 -3.494 -32.864 1.00 42.66 468 TYR A CA 1
ATOM 3741 C C . TYR A 1 468 ? 25.031 -2.150 -32.698 1.00 42.66 468 TYR A C 1
ATOM 3743 O O . TYR A 1 468 ? 26.037 -2.058 -32.000 1.00 42.66 468 TYR A O 1
ATOM 3751 N N . GLN A 1 469 ? 24.536 -1.119 -33.387 1.00 37.88 469 GLN A N 1
ATOM 3752 C CA . GLN A 1 469 ? 25.016 0.237 -33.145 1.00 37.88 469 GLN A CA 1
ATOM 3753 C C . GLN A 1 469 ? 24.595 0.643 -31.734 1.00 37.88 469 GLN A C 1
ATOM 3755 O O . GLN A 1 469 ? 23.424 0.932 -31.489 1.00 37.88 469 GLN A O 1
ATOM 3760 N N . ASP A 1 470 ? 25.555 0.645 -30.812 1.00 37.72 470 ASP A N 1
ATOM 3761 C CA . ASP A 1 470 ? 25.438 1.380 -29.562 1.00 37.72 470 ASP A CA 1
ATOM 3762 C C . ASP A 1 470 ? 25.239 2.863 -29.903 1.00 37.72 470 ASP A C 1
ATOM 3764 O O . ASP A 1 470 ? 25.932 3.406 -30.769 1.00 37.72 470 ASP A O 1
ATOM 3768 N N . ASN A 1 471 ? 24.318 3.540 -29.213 1.00 36.91 471 ASN A N 1
ATOM 3769 C CA . ASN A 1 471 ? 24.220 5.001 -29.241 1.00 36.91 471 ASN A CA 1
ATOM 3770 C C . ASN A 1 471 ? 25.448 5.604 -28.533 1.00 36.91 471 ASN A C 1
ATOM 3772 O O . ASN A 1 471 ? 25.380 6.081 -27.399 1.00 36.91 471 ASN A O 1
ATOM 3776 N N . VAL A 1 472 ? 26.595 5.541 -29.209 1.00 35.69 472 VAL A N 1
ATOM 3777 C CA . VAL A 1 472 ? 27.825 6.244 -28.863 1.00 35.69 472 VAL A CA 1
ATOM 3778 C C . VAL A 1 472 ? 27.636 7.687 -29.316 1.00 35.69 472 VAL A C 1
ATOM 3780 O O . VAL A 1 472 ? 27.765 8.000 -30.498 1.00 35.69 472 VAL A O 1
ATOM 3783 N N . VAL A 1 473 ? 27.301 8.577 -28.384 1.00 38.72 473 VAL A N 1
ATOM 3784 C CA . VAL A 1 473 ? 27.187 10.020 -28.674 1.00 38.72 473 VAL A CA 1
ATOM 3785 C C . VAL A 1 473 ? 28.561 10.699 -28.691 1.00 38.72 473 VAL A C 1
ATOM 3787 O O . VAL A 1 473 ? 28.722 11.790 -29.234 1.00 38.72 473 VAL A O 1
ATOM 3790 N N . GLY A 1 474 ? 29.595 10.000 -28.221 1.00 39.06 474 GLY A N 1
ATOM 3791 C CA . GLY A 1 474 ? 30.989 10.339 -28.471 1.00 39.06 474 GLY A CA 1
ATOM 3792 C C . GLY A 1 474 ? 31.939 9.315 -27.864 1.00 39.06 474 GLY A C 1
ATOM 3793 O O . GLY A 1 474 ? 31.538 8.465 -27.076 1.00 39.06 474 GLY A O 1
ATOM 3794 N N . THR A 1 475 ? 33.214 9.396 -28.219 1.00 39.19 475 THR A N 1
ATOM 3795 C CA . THR A 1 475 ? 34.284 8.631 -27.573 1.00 39.19 475 THR A CA 1
ATOM 3796 C C . THR A 1 475 ? 35.228 9.596 -26.876 1.00 39.19 475 THR A C 1
ATOM 3798 O O . THR A 1 475 ? 35.706 10.536 -27.513 1.00 39.19 475 THR A O 1
ATOM 3801 N N . THR A 1 476 ? 35.521 9.357 -25.601 1.00 39.41 476 THR A N 1
ATOM 3802 C CA . THR A 1 476 ? 36.514 10.135 -24.851 1.00 39.41 476 THR A CA 1
ATOM 3803 C C . THR A 1 476 ? 37.722 9.249 -24.592 1.00 39.41 476 THR A C 1
ATOM 3805 O O . THR A 1 476 ? 37.583 8.135 -24.092 1.00 39.41 476 THR A O 1
ATOM 3808 N N . GLU A 1 477 ? 38.911 9.728 -24.946 1.00 37.34 477 GLU A N 1
ATOM 3809 C CA . GLU A 1 477 ? 40.159 9.016 -24.686 1.00 37.34 477 GLU A CA 1
ATOM 3810 C C . GLU A 1 477 ? 40.739 9.496 -23.350 1.00 37.34 477 GLU A C 1
ATOM 3812 O O . GLU A 1 477 ? 41.055 10.676 -23.187 1.00 37.34 477 GLU A O 1
ATOM 3817 N N . ILE A 1 478 ? 40.842 8.586 -22.380 1.00 39.72 478 ILE A N 1
ATOM 3818 C CA . ILE A 1 478 ? 41.507 8.823 -21.093 1.00 39.72 478 ILE A CA 1
ATOM 3819 C C . ILE A 1 478 ? 42.597 7.759 -20.968 1.00 39.72 478 ILE A C 1
ATOM 3821 O O . ILE A 1 478 ? 42.327 6.571 -21.125 1.00 39.72 478 ILE A O 1
ATOM 3825 N N . ASP A 1 479 ? 43.839 8.186 -20.738 1.00 38.16 479 ASP A N 1
ATOM 3826 C CA . ASP A 1 479 ? 45.010 7.309 -20.579 1.00 38.16 479 ASP A CA 1
ATOM 3827 C C . ASP A 1 479 ? 45.208 6.275 -21.710 1.00 38.16 479 ASP A C 1
ATOM 3829 O O . ASP A 1 479 ? 45.600 5.131 -21.480 1.00 38.16 479 ASP A O 1
ATOM 3833 N N . GLY A 1 480 ? 44.948 6.677 -22.960 1.00 43.38 480 GLY A N 1
ATOM 3834 C CA . GLY A 1 480 ? 45.153 5.831 -24.144 1.00 43.38 480 GLY A CA 1
ATOM 3835 C C . GLY A 1 480 ? 44.133 4.698 -24.303 1.00 43.38 480 GLY A C 1
ATOM 3836 O O . GLY A 1 480 ? 44.340 3.795 -25.114 1.00 43.38 480 GLY A O 1
ATOM 3837 N N . GLN A 1 481 ? 43.043 4.724 -23.529 1.00 28.45 481 GLN A N 1
ATOM 3838 C CA . GLN A 1 481 ? 41.888 3.849 -23.705 1.00 28.45 481 GLN A CA 1
ATOM 3839 C C . GLN A 1 481 ? 40.683 4.665 -24.181 1.00 28.45 481 GLN A C 1
ATOM 3841 O O . GLN A 1 481 ? 40.390 5.744 -23.662 1.00 28.45 481 GLN A O 1
ATOM 3846 N N . VAL A 1 482 ? 40.005 4.149 -25.207 1.00 35.62 482 VAL A N 1
ATOM 3847 C CA . VAL A 1 482 ? 38.842 4.784 -25.834 1.00 35.62 482 VAL A CA 1
ATOM 3848 C C . VAL A 1 482 ? 37.589 4.348 -25.081 1.00 35.62 482 VAL A C 1
ATOM 3850 O O . VAL A 1 482 ? 37.196 3.186 -25.155 1.00 35.62 482 VAL A O 1
ATOM 3853 N N . TYR A 1 483 ? 36.954 5.279 -24.374 1.00 36.00 483 TYR A N 1
ATOM 3854 C CA . TYR A 1 483 ? 35.701 5.034 -23.664 1.00 36.00 483 TYR A CA 1
ATOM 3855 C C . TYR A 1 483 ? 34.527 5.542 -24.501 1.00 36.00 483 TYR A C 1
ATOM 3857 O O . TYR A 1 483 ? 34.489 6.711 -24.895 1.00 36.00 483 TYR A O 1
ATOM 3865 N N . SER A 1 484 ? 33.555 4.672 -24.776 1.00 34.38 484 SER A N 1
ATOM 3866 C CA . SER A 1 484 ? 32.298 5.038 -25.435 1.00 34.38 484 SER A CA 1
ATOM 3867 C C . SER A 1 484 ? 31.382 5.779 -24.458 1.00 34.38 484 SER A C 1
ATOM 3869 O O . SER A 1 484 ? 30.926 5.203 -23.469 1.00 34.38 484 SER A O 1
ATOM 3871 N N . VAL A 1 485 ? 31.084 7.044 -24.745 1.00 35.41 485 VAL A N 1
ATOM 3872 C CA . VAL A 1 485 ? 30.093 7.842 -24.019 1.00 35.41 485 VAL A CA 1
ATOM 3873 C C . VAL A 1 485 ? 28.710 7.461 -24.538 1.00 35.41 485 VAL A C 1
ATOM 3875 O O . VAL A 1 485 ? 28.324 7.815 -25.655 1.00 35.41 485 VAL A O 1
ATOM 3878 N N . LYS A 1 486 ? 27.977 6.702 -23.723 1.00 36.53 486 LYS A N 1
ATOM 3879 C CA . LYS A 1 486 ? 26.570 6.368 -23.950 1.00 36.53 486 LYS A CA 1
ATOM 3880 C C . LYS A 1 486 ? 25.713 7.560 -23.507 1.00 36.53 486 LYS A C 1
ATOM 3882 O O . LYS A 1 486 ? 25.883 8.046 -22.389 1.00 36.53 486 LYS A O 1
ATOM 3887 N N . ASP A 1 487 ? 24.809 8.041 -24.360 1.00 31.28 487 ASP A N 1
ATOM 3888 C CA . ASP A 1 487 ? 23.878 9.124 -23.999 1.00 31.28 487 ASP A CA 1
ATOM 3889 C C . ASP A 1 487 ? 22.760 8.575 -23.118 1.00 31.28 487 ASP A C 1
ATOM 3891 O O . ASP A 1 487 ? 21.669 8.232 -23.566 1.00 31.28 487 ASP A O 1
ATOM 3895 N N . TYR A 1 488 ? 23.070 8.430 -21.834 1.00 38.31 488 TYR A N 1
ATOM 3896 C CA . TYR A 1 488 ? 22.067 8.273 -20.800 1.00 38.31 488 TYR A CA 1
ATOM 3897 C C . TYR A 1 488 ? 21.745 9.659 -20.254 1.00 38.31 488 TYR A C 1
ATOM 3899 O O . TYR A 1 488 ? 22.183 10.032 -19.165 1.00 38.31 488 TYR A O 1
ATOM 3907 N N . THR A 1 489 ? 20.923 10.432 -20.959 1.00 27.91 489 THR A N 1
ATOM 3908 C CA . THR A 1 489 ? 20.306 11.645 -20.399 1.00 27.91 489 THR A CA 1
ATOM 3909 C C . THR A 1 489 ? 19.179 11.300 -19.405 1.00 27.91 489 THR A C 1
ATOM 3911 O O . THR A 1 489 ? 18.091 11.860 -19.404 1.00 27.91 489 THR A O 1
ATOM 3914 N N . PHE A 1 490 ? 19.491 10.403 -18.466 1.00 27.41 490 PHE A N 1
ATOM 3915 C CA . PHE A 1 490 ? 19.168 10.560 -17.053 1.00 27.41 490 PHE A CA 1
ATOM 3916 C C . PHE A 1 490 ? 20.505 10.642 -16.313 1.00 27.41 490 PHE A C 1
ATOM 3918 O O . PHE A 1 490 ? 20.951 9.692 -15.671 1.00 27.41 490 PHE A O 1
ATOM 3925 N N . HIS A 1 491 ? 21.164 11.794 -16.429 1.00 26.59 491 HIS A N 1
ATOM 3926 C CA . HIS A 1 491 ? 22.290 12.118 -15.571 1.00 26.59 491 HIS A CA 1
ATOM 3927 C C . HIS A 1 491 ? 21.742 12.191 -14.141 1.00 26.59 491 HIS A C 1
ATOM 3929 O O . HIS A 1 491 ? 21.043 13.135 -13.773 1.00 26.59 491 HIS A O 1
ATOM 3935 N N . ASN A 1 492 ? 21.953 11.134 -13.357 1.00 33.53 492 ASN A N 1
ATOM 3936 C CA . ASN A 1 492 ? 21.788 11.201 -11.916 1.00 33.53 492 ASN A CA 1
ATOM 3937 C C . ASN A 1 492 ? 23.034 11.965 -11.439 1.00 33.53 492 ASN A C 1
ATOM 3939 O O . ASN A 1 492 ? 24.120 11.416 -11.603 1.00 33.53 492 ASN A O 1
ATOM 3943 N N . PRO A 1 493 ? 22.927 13.210 -10.938 1.00 30.47 493 PRO A N 1
ATOM 3944 C CA . PRO A 1 493 ? 24.082 14.107 -10.806 1.00 30.47 493 PRO A CA 1
ATOM 3945 C C . PRO A 1 493 ? 25.214 13.600 -9.903 1.00 30.47 493 PRO A C 1
ATOM 3947 O O . PRO A 1 493 ? 26.303 14.156 -9.938 1.00 30.47 493 PRO A O 1
ATOM 3950 N N . ASP A 1 494 ? 24.994 12.534 -9.131 1.00 42.00 494 ASP A N 1
ATOM 3951 C CA . ASP A 1 494 ? 25.918 12.099 -8.092 1.00 42.00 494 ASP A CA 1
ATOM 3952 C C . ASP A 1 494 ? 26.248 10.603 -8.206 1.00 42.00 494 ASP A C 1
ATOM 3954 O O . ASP A 1 494 ? 25.790 9.775 -7.415 1.00 42.00 494 ASP A O 1
ATOM 3958 N N . GLU A 1 495 ? 27.092 10.235 -9.172 1.00 36.59 495 GLU A N 1
ATOM 3959 C CA . GLU A 1 495 ? 27.700 8.893 -9.255 1.00 36.59 495 GLU A CA 1
ATOM 3960 C C . GLU A 1 495 ? 28.684 8.593 -8.099 1.00 36.59 495 GLU A C 1
ATOM 3962 O O . GLU A 1 495 ? 29.160 7.467 -7.967 1.00 36.59 495 GLU A O 1
ATOM 3967 N N . GLY A 1 496 ? 28.924 9.553 -7.195 1.00 37.06 496 GLY A N 1
ATOM 3968 C CA . GLY A 1 496 ? 29.781 9.400 -6.012 1.00 37.06 496 GLY A CA 1
ATOM 3969 C C . GLY A 1 496 ? 29.087 9.485 -4.644 1.00 37.06 496 GLY A C 1
ATOM 3970 O O . GLY A 1 496 ? 29.729 9.177 -3.639 1.00 37.06 496 GLY A O 1
ATOM 3971 N N . ASP A 1 497 ? 27.808 9.879 -4.557 1.00 45.09 497 ASP A N 1
ATOM 3972 C CA . ASP A 1 497 ? 27.128 10.047 -3.264 1.00 45.09 497 ASP A CA 1
ATOM 3973 C C . ASP A 1 497 ? 26.218 8.855 -2.926 1.00 45.09 497 ASP A C 1
ATOM 3975 O O . ASP A 1 497 ? 25.179 8.609 -3.544 1.00 45.09 497 ASP A O 1
ATOM 3979 N N . VAL A 1 498 ? 26.574 8.131 -1.861 1.00 46.22 498 VAL A N 1
ATOM 3980 C CA . VAL A 1 498 ? 25.764 7.046 -1.278 1.00 46.22 498 VAL A CA 1
ATOM 3981 C C . VAL A 1 498 ? 24.365 7.544 -0.878 1.00 46.22 498 VAL A C 1
ATOM 3983 O O . VAL A 1 498 ? 23.410 6.759 -0.861 1.00 46.22 498 VAL A O 1
ATOM 3986 N N . SER A 1 499 ? 24.224 8.841 -0.588 1.00 52.66 499 SER A N 1
ATOM 3987 C CA . SER A 1 499 ? 22.978 9.482 -0.176 1.00 52.66 499 SER A CA 1
ATOM 3988 C C . SER A 1 499 ? 22.130 10.046 -1.324 1.00 52.66 499 SER A C 1
ATOM 3990 O O . SER A 1 499 ? 20.986 10.410 -1.059 1.00 52.66 499 SER A O 1
ATOM 3992 N N . ASN A 1 500 ? 22.611 10.075 -2.578 1.00 58.41 500 ASN A N 1
ATOM 3993 C CA . ASN A 1 500 ? 21.968 10.793 -3.697 1.00 58.41 500 ASN A CA 1
ATOM 3994 C C . ASN A 1 500 ? 21.560 12.247 -3.317 1.00 58.41 500 ASN A C 1
ATOM 3996 O O . ASN A 1 500 ? 20.398 12.621 -3.495 1.00 58.41 500 ASN A O 1
ATOM 4000 N N . GLY A 1 501 ? 22.445 13.026 -2.688 1.00 62.09 501 GLY A N 1
ATOM 4001 C CA . GLY A 1 501 ? 22.210 14.429 -2.312 1.00 62.09 501 GLY A CA 1
ATOM 4002 C C . GLY A 1 501 ? 21.285 14.647 -1.103 1.00 62.09 501 GLY A C 1
ATOM 4003 O O . GLY A 1 501 ? 20.924 15.777 -0.773 1.00 62.09 501 GLY A O 1
ATOM 4004 N N . ARG A 1 502 ? 20.865 13.586 -0.400 1.00 72.56 502 ARG A N 1
ATOM 4005 C CA . ARG A 1 502 ? 19.861 13.677 0.681 1.00 72.56 502 ARG A CA 1
ATOM 4006 C C . ARG A 1 502 ? 20.343 14.410 1.921 1.00 72.56 502 ARG A C 1
ATOM 4008 O O . ARG A 1 502 ? 19.536 15.073 2.565 1.00 72.56 502 ARG A O 1
ATOM 4015 N N . PHE A 1 503 ? 21.616 14.288 2.287 1.00 78.44 503 PHE A N 1
ATOM 4016 C CA . PHE A 1 503 ? 22.117 14.966 3.486 1.00 78.44 503 PHE A CA 1
ATOM 4017 C C . PHE A 1 503 ? 22.131 16.487 3.327 1.00 78.44 503 PHE A C 1
ATOM 4019 O O . PHE A 1 503 ? 21.755 17.183 4.268 1.00 78.44 503 PHE A O 1
ATOM 4026 N N . GLU A 1 504 ? 22.451 16.991 2.135 1.00 78.38 504 GLU A N 1
ATOM 4027 C CA . GLU A 1 504 ? 22.363 18.422 1.829 1.00 78.38 504 GLU A CA 1
ATOM 4028 C C . GLU A 1 504 ? 20.911 18.919 1.907 1.00 78.38 504 GLU A C 1
ATOM 4030 O O . GLU A 1 504 ? 20.630 19.943 2.531 1.00 78.38 504 GLU A O 1
ATOM 4035 N N . LEU A 1 505 ? 19.959 18.144 1.371 1.00 81.00 505 LEU A N 1
ATOM 4036 C CA . LEU A 1 505 ? 18.528 18.438 1.511 1.00 81.00 505 LEU A CA 1
ATOM 4037 C C . LEU A 1 505 ? 18.101 18.501 2.983 1.00 81.00 505 LEU A C 1
ATOM 4039 O O . LEU A 1 505 ? 17.352 19.395 3.382 1.00 81.00 505 LEU A O 1
ATOM 4043 N N . PHE A 1 506 ? 18.572 17.562 3.804 1.00 87.69 506 PHE A N 1
ATOM 4044 C CA . PHE A 1 506 ? 18.247 17.532 5.229 1.00 87.69 506 PHE A CA 1
ATOM 4045 C C . PHE A 1 506 ? 18.818 18.747 5.958 1.00 87.69 506 PHE A C 1
ATOM 4047 O O . PHE A 1 506 ? 18.130 19.311 6.810 1.00 87.69 506 PHE A O 1
ATOM 4054 N N . GLU A 1 507 ? 20.041 19.161 5.627 1.00 85.75 507 GLU A N 1
ATOM 4055 C CA . GLU A 1 507 ? 20.687 20.337 6.208 1.00 85.75 507 GLU A CA 1
ATOM 4056 C C . GLU A 1 507 ? 19.907 21.618 5.890 1.00 85.75 507 GLU A C 1
ATOM 4058 O O . GLU A 1 507 ? 19.556 22.356 6.814 1.00 85.75 507 GLU A O 1
ATOM 4063 N N . ILE A 1 508 ? 19.537 21.822 4.621 1.00 85.75 508 ILE A N 1
ATOM 4064 C CA . ILE A 1 508 ? 18.752 22.985 4.181 1.00 85.75 508 ILE A CA 1
ATOM 4065 C C . ILE A 1 508 ? 17.405 23.042 4.910 1.00 85.75 508 ILE A C 1
ATOM 4067 O O . ILE A 1 508 ? 17.037 24.076 5.465 1.00 85.75 508 ILE A O 1
ATOM 4071 N N . TYR A 1 509 ? 16.659 21.938 4.974 1.00 89.56 509 TYR A N 1
ATOM 4072 C CA . TYR A 1 509 ? 15.376 21.947 5.684 1.00 89.56 509 TYR A CA 1
ATOM 4073 C C . TYR A 1 509 ? 15.535 22.153 7.195 1.00 89.56 509 TYR A C 1
ATOM 4075 O O . TYR A 1 509 ? 14.678 22.777 7.823 1.00 89.56 509 TYR A O 1
ATOM 4083 N N . THR A 1 510 ? 16.615 21.635 7.787 1.00 90.38 510 THR A N 1
ATOM 4084 C CA . THR A 1 510 ? 16.877 21.762 9.226 1.00 90.38 510 THR A CA 1
ATOM 4085 C C . THR A 1 510 ? 17.244 23.195 9.608 1.00 90.38 510 THR A C 1
ATOM 4087 O O . THR A 1 510 ? 16.787 23.675 10.647 1.00 90.38 510 THR A O 1
ATOM 4090 N N . SER A 1 511 ? 18.010 23.904 8.772 1.00 89.94 511 SER A N 1
ATOM 4091 C CA . SER A 1 511 ? 18.397 25.301 9.021 1.00 89.94 511 SER A CA 1
ATOM 4092 C C . SER A 1 511 ? 17.212 26.270 8.964 1.00 89.94 511 SER A C 1
ATOM 4094 O O . SER A 1 511 ? 17.232 27.301 9.634 1.00 89.94 511 SER A O 1
ATOM 4096 N N . HIS A 1 512 ? 16.150 25.907 8.240 1.00 89.88 512 HIS A N 1
ATOM 4097 C CA . HIS A 1 512 ? 14.932 26.706 8.118 1.00 89.88 512 HIS A CA 1
ATOM 4098 C C . HIS A 1 512 ? 13.857 26.370 9.165 1.00 89.88 512 HIS A C 1
ATOM 4100 O O . HIS A 1 512 ? 12.781 26.961 9.142 1.00 89.88 512 HIS A O 1
ATOM 4106 N N . LEU A 1 513 ? 14.088 25.434 10.094 1.00 93.56 513 LEU A N 1
ATOM 4107 C CA . LEU A 1 513 ? 13.081 25.082 11.102 1.00 93.56 513 LEU A CA 1
ATOM 4108 C C . LEU A 1 513 ? 12.742 26.263 12.023 1.00 93.56 513 LEU A C 1
ATOM 4110 O O . LEU A 1 513 ? 13.611 26.988 12.498 1.00 93.56 513 LEU A O 1
ATOM 4114 N N . ASN A 1 514 ? 11.456 26.403 12.353 1.00 94.69 514 ASN A N 1
ATOM 4115 C CA . ASN A 1 514 ? 10.965 27.423 13.277 1.00 94.69 514 ASN A CA 1
ATOM 4116 C C . ASN A 1 514 ? 9.923 26.838 14.259 1.00 94.69 514 ASN A C 1
ATOM 4118 O O . ASN A 1 514 ? 9.549 25.665 14.186 1.00 94.69 514 ASN A O 1
ATOM 4122 N N . MET A 1 515 ? 9.446 27.643 15.213 1.00 96.06 515 MET A N 1
ATOM 4123 C CA . MET A 1 515 ? 8.547 27.167 16.277 1.00 96.06 515 MET A CA 1
ATOM 4124 C C . MET A 1 515 ? 7.097 26.904 15.838 1.00 96.06 515 MET A C 1
ATOM 4126 O O . MET A 1 515 ? 6.387 26.188 16.542 1.00 96.06 515 MET A O 1
ATOM 4130 N N . THR A 1 516 ? 6.648 27.463 14.714 1.00 93.38 516 THR A N 1
ATOM 4131 C CA . THR A 1 516 ? 5.236 27.478 14.278 1.00 93.38 516 THR A CA 1
ATOM 4132 C C . THR A 1 516 ? 4.980 26.752 12.953 1.00 93.38 516 THR A C 1
ATOM 4134 O O . THR A 1 516 ? 3.829 26.521 12.588 1.00 93.38 516 THR A O 1
ATOM 4137 N N . GLY A 1 517 ? 6.039 26.368 12.245 1.00 92.81 517 GLY A N 1
ATOM 4138 C CA . GLY A 1 517 ? 5.992 25.799 10.903 1.00 92.81 517 GLY A CA 1
ATOM 4139 C C . GLY A 1 517 ? 5.924 26.862 9.806 1.00 92.81 517 GLY A C 1
ATOM 4140 O O . GLY A 1 517 ? 6.115 28.053 10.060 1.00 92.81 517 GLY A O 1
ATOM 4141 N N . HIS A 1 518 ? 5.659 26.410 8.581 1.00 92.06 518 HIS A N 1
ATOM 4142 C CA . HIS A 1 518 ? 5.639 27.240 7.372 1.00 92.06 518 HIS A CA 1
ATOM 4143 C C . HIS A 1 518 ? 4.322 27.098 6.611 1.00 92.06 518 HIS A C 1
ATOM 4145 O O . HIS A 1 518 ? 3.659 26.064 6.687 1.00 92.06 518 HIS A O 1
ATOM 4151 N N . ASP A 1 519 ? 3.961 28.107 5.817 1.00 87.56 519 ASP A N 1
ATOM 4152 C CA . ASP A 1 519 ? 2.761 28.082 4.968 1.00 87.56 519 ASP A CA 1
ATOM 4153 C C . ASP A 1 519 ? 2.919 27.208 3.719 1.00 87.56 519 ASP A C 1
ATOM 4155 O O . ASP A 1 519 ? 1.936 26.651 3.233 1.00 87.56 519 ASP A O 1
ATOM 4159 N N . SER A 1 520 ? 4.145 27.046 3.225 1.00 84.06 520 SER A N 1
ATOM 4160 C CA . SER A 1 520 ? 4.480 26.175 2.097 1.00 84.06 520 SER A CA 1
ATOM 4161 C C . SER A 1 520 ? 5.279 24.963 2.571 1.00 84.06 520 SER A C 1
ATOM 4163 O O . SER A 1 520 ? 5.859 24.988 3.655 1.00 84.06 520 SER A O 1
ATOM 4165 N N . MET A 1 521 ? 5.262 23.877 1.795 1.00 82.12 521 MET A N 1
ATOM 4166 C CA . MET A 1 521 ? 6.177 22.737 1.987 1.00 82.12 521 MET A CA 1
ATOM 4167 C C . MET A 1 521 ? 7.508 22.935 1.243 1.00 82.12 521 MET A C 1
ATOM 4169 O O . MET A 1 521 ? 8.459 22.182 1.467 1.00 82.12 521 MET A O 1
ATOM 4173 N N . LEU A 1 522 ? 7.539 23.933 0.353 1.00 83.50 522 LEU A N 1
ATOM 4174 C CA . LEU A 1 522 ? 8.675 24.277 -0.485 1.00 83.50 522 LEU A CA 1
ATOM 4175 C C . LEU A 1 522 ? 9.700 25.079 0.312 1.00 83.50 522 LEU A C 1
ATOM 4177 O O . LEU A 1 522 ? 9.321 25.961 1.085 1.00 83.50 522 LEU A O 1
ATOM 4181 N N . VAL A 1 523 ? 10.977 24.816 0.052 1.00 78.69 523 VAL A N 1
ATOM 4182 C CA . VAL A 1 523 ? 12.077 25.698 0.453 1.00 78.69 523 VAL A CA 1
ATOM 4183 C C . VAL A 1 523 ? 12.662 26.306 -0.815 1.00 78.69 523 VAL A C 1
ATOM 4185 O O . VAL A 1 523 ? 13.093 25.582 -1.713 1.00 78.69 523 VAL A O 1
ATOM 4188 N N . GLU A 1 524 ? 12.644 27.632 -0.891 1.00 76.38 524 GLU A N 1
ATOM 4189 C CA . GLU A 1 524 ? 13.329 28.394 -1.933 1.00 76.38 524 GLU A CA 1
ATOM 4190 C C . GLU A 1 524 ? 14.662 28.870 -1.362 1.00 76.38 524 GLU A C 1
ATOM 4192 O O . GLU A 1 524 ? 14.693 29.717 -0.468 1.00 76.38 524 GLU A O 1
ATOM 4197 N N . ASP A 1 525 ? 15.758 28.294 -1.851 1.00 66.88 525 ASP A N 1
ATOM 4198 C CA . ASP A 1 525 ? 17.102 28.750 -1.511 1.00 66.88 525 ASP A CA 1
ATOM 4199 C C . ASP A 1 525 ? 17.549 29.738 -2.593 1.00 66.88 525 ASP A C 1
ATOM 4201 O O . ASP A 1 525 ? 17.887 29.356 -3.718 1.00 66.88 525 ASP A O 1
ATOM 4205 N N . VAL A 1 526 ? 17.472 31.028 -2.254 1.00 63.06 526 VAL A N 1
ATOM 4206 C CA . VAL A 1 526 ? 17.788 32.139 -3.163 1.00 63.06 526 VAL A CA 1
ATOM 4207 C C . VAL A 1 526 ? 19.273 32.143 -3.535 1.00 63.06 526 VAL A C 1
ATOM 4209 O O . VAL A 1 526 ? 19.610 32.497 -4.663 1.00 63.06 526 VAL A O 1
ATOM 4212 N N . ASP A 1 527 ? 20.149 31.701 -2.629 1.00 62.28 527 ASP A N 1
ATOM 4213 C CA . ASP A 1 527 ? 21.598 31.693 -2.843 1.00 62.28 527 ASP A CA 1
ATOM 4214 C C . ASP A 1 527 ? 22.014 30.561 -3.791 1.00 62.28 527 ASP A C 1
ATOM 4216 O O . ASP A 1 527 ? 22.917 30.727 -4.614 1.00 62.28 527 ASP A O 1
ATOM 4220 N N . LYS A 1 528 ? 21.323 29.417 -3.720 1.00 59.22 528 LYS A N 1
ATOM 4221 C CA . LYS A 1 528 ? 21.554 28.260 -4.601 1.00 59.22 528 LYS A CA 1
ATOM 4222 C C . LYS A 1 528 ? 20.672 28.245 -5.854 1.00 59.22 528 LYS A C 1
ATOM 4224 O O . LYS A 1 528 ? 20.887 27.405 -6.724 1.00 59.22 528 LYS A O 1
ATOM 4229 N N . ASN A 1 529 ? 19.706 29.160 -5.970 1.00 59.62 529 ASN A N 1
ATOM 4230 C CA . ASN A 1 529 ? 18.712 29.219 -7.050 1.00 59.62 529 ASN A CA 1
ATOM 4231 C C . ASN A 1 529 ? 17.995 27.869 -7.284 1.00 59.62 529 ASN A C 1
ATOM 4233 O O . ASN A 1 529 ? 17.742 27.468 -8.423 1.00 59.62 529 ASN A O 1
ATOM 4237 N N . ILE A 1 530 ? 17.691 27.153 -6.195 1.00 67.69 530 ILE A N 1
ATOM 4238 C CA . ILE A 1 530 ? 16.991 25.861 -6.215 1.00 67.69 530 ILE A CA 1
ATOM 4239 C C . ILE A 1 530 ? 15.664 25.951 -5.462 1.00 67.69 530 ILE A C 1
ATOM 4241 O O . ILE A 1 530 ? 15.560 26.560 -4.396 1.00 67.69 530 ILE A O 1
ATOM 4245 N N . THR A 1 531 ? 14.644 25.286 -6.002 1.00 69.75 531 THR A N 1
ATOM 4246 C CA . THR A 1 531 ? 13.366 25.066 -5.320 1.00 69.75 531 THR A CA 1
ATOM 4247 C C . THR A 1 531 ? 13.286 23.610 -4.891 1.00 69.75 531 THR A C 1
ATOM 4249 O O . THR A 1 531 ? 13.235 22.703 -5.726 1.00 69.75 531 THR A O 1
ATOM 4252 N N . LEU A 1 532 ? 13.259 23.380 -3.582 1.00 74.00 532 LEU A N 1
ATOM 4253 C CA . LEU A 1 532 ? 13.123 22.049 -3.004 1.00 74.00 532 LEU A CA 1
ATOM 4254 C C . LEU A 1 532 ? 11.660 21.775 -2.667 1.00 74.00 532 LEU A C 1
ATOM 4256 O O . LEU A 1 532 ? 11.007 22.571 -1.997 1.00 74.00 532 LEU A O 1
ATOM 4260 N N . TYR A 1 533 ? 11.145 20.636 -3.134 1.00 74.31 533 TYR A N 1
ATOM 4261 C CA . TYR A 1 533 ? 9.721 20.312 -3.017 1.00 74.31 533 TYR A CA 1
ATOM 4262 C C . TYR A 1 533 ? 9.334 19.671 -1.680 1.00 74.31 533 TYR A C 1
ATOM 4264 O O . TYR A 1 533 ? 8.188 19.788 -1.254 1.00 74.31 533 TYR A O 1
ATOM 4272 N N . HIS A 1 534 ? 10.259 18.940 -1.059 1.00 79.44 534 HIS A N 1
ATOM 4273 C CA . HIS A 1 534 ? 10.105 18.306 0.252 1.00 79.44 534 HIS A CA 1
ATOM 4274 C C . HIS A 1 534 ? 11.467 17.810 0.758 1.00 79.44 534 HIS A C 1
ATOM 4276 O O . HIS A 1 534 ? 12.392 17.574 -0.019 1.00 79.44 534 HIS A O 1
ATOM 4282 N N . ALA A 1 535 ? 11.567 17.578 2.064 1.00 80.00 535 ALA A N 1
ATOM 4283 C CA . ALA A 1 535 ? 12.792 17.185 2.750 1.00 80.00 535 ALA A CA 1
ATOM 4284 C C . ALA A 1 535 ? 13.227 15.734 2.492 1.00 80.00 535 ALA A C 1
ATOM 4286 O O . ALA A 1 535 ? 14.210 15.303 3.080 1.00 80.00 535 ALA A O 1
ATOM 4287 N N . HIS A 1 536 ? 12.459 14.933 1.735 1.00 82.00 536 HIS A N 1
ATOM 4288 C CA . HIS A 1 536 ? 12.649 13.475 1.614 1.00 82.00 536 HIS A CA 1
ATOM 4289 C C . HIS A 1 536 ? 12.863 12.755 2.968 1.00 82.00 536 HIS A C 1
ATOM 4291 O O . HIS A 1 536 ? 13.502 11.709 3.053 1.00 82.00 536 HIS A O 1
ATOM 4297 N N . ASN A 1 537 ? 12.314 13.316 4.049 1.00 90.19 537 ASN A N 1
ATOM 4298 C CA . ASN A 1 537 ? 12.413 12.815 5.413 1.00 90.19 537 ASN A CA 1
ATOM 4299 C C . ASN A 1 537 ? 11.161 13.241 6.178 1.00 90.19 537 ASN A C 1
ATOM 4301 O O . ASN A 1 537 ? 10.871 14.428 6.331 1.00 90.19 537 ASN A O 1
ATOM 4305 N N . SER A 1 538 ? 10.403 12.267 6.671 1.00 93.00 538 SER A N 1
ATOM 4306 C CA . SER A 1 538 ? 9.117 12.505 7.330 1.00 93.00 538 SER A CA 1
ATOM 4307 C C . SER A 1 538 ? 9.240 13.300 8.625 1.00 93.00 538 SER A C 1
ATOM 4309 O O . SER A 1 538 ? 8.330 14.057 8.962 1.00 93.00 538 SER A O 1
ATOM 4311 N N . TYR A 1 539 ? 10.336 13.131 9.363 1.00 94.88 539 TYR A N 1
ATOM 4312 C CA . TYR A 1 539 ? 10.539 13.787 10.654 1.00 94.88 539 TYR A CA 1
ATOM 4313 C C . TYR A 1 539 ? 10.878 15.260 10.469 1.00 94.88 539 TYR A C 1
ATOM 4315 O O . TYR A 1 539 ? 10.232 16.116 11.074 1.00 94.88 539 TYR A O 1
ATOM 4323 N N . ILE A 1 540 ? 11.831 15.539 9.578 1.00 94.19 540 ILE A N 1
ATOM 4324 C CA . ILE A 1 540 ? 12.219 16.905 9.224 1.00 94.19 540 ILE A CA 1
ATOM 4325 C C . ILE A 1 540 ? 11.033 17.619 8.572 1.00 94.19 540 ILE A C 1
ATOM 4327 O O . ILE A 1 540 ? 10.677 18.708 9.010 1.00 94.19 540 ILE A O 1
ATOM 4331 N N . GLN A 1 541 ? 10.344 16.979 7.619 1.00 93.69 541 GLN A N 1
ATOM 4332 C CA . GLN A 1 541 ? 9.186 17.591 6.962 1.00 93.69 541 GLN A CA 1
ATOM 4333 C C . GLN A 1 541 ? 8.064 17.916 7.953 1.00 93.69 541 GLN A C 1
ATOM 4335 O O . GLN A 1 541 ? 7.471 18.984 7.873 1.00 93.69 541 GLN A O 1
ATOM 4340 N N . THR A 1 542 ? 7.773 17.033 8.914 1.00 94.69 542 THR A N 1
ATOM 4341 C CA . THR A 1 542 ? 6.722 17.306 9.911 1.00 94.69 542 THR A CA 1
ATOM 4342 C C . THR A 1 542 ? 7.095 18.490 10.806 1.00 94.69 542 THR A C 1
ATOM 4344 O O . THR A 1 542 ? 6.234 19.312 11.120 1.00 94.69 542 THR A O 1
ATOM 4347 N N . ALA A 1 543 ? 8.369 18.602 11.202 1.00 95.88 543 ALA A N 1
ATOM 4348 C CA . ALA A 1 543 ? 8.867 19.747 11.962 1.00 95.88 543 ALA A CA 1
ATOM 4349 C C . ALA A 1 543 ? 8.842 21.043 11.136 1.00 95.88 543 ALA A C 1
ATOM 4351 O O . ALA A 1 543 ? 8.500 22.099 11.659 1.00 95.88 543 ALA A O 1
ATOM 4352 N N . TYR A 1 544 ? 9.165 20.961 9.847 1.00 94.56 544 TYR A N 1
ATOM 4353 C CA . TYR A 1 544 ? 9.136 22.099 8.935 1.00 94.56 544 TYR A CA 1
ATOM 4354 C C . TYR A 1 544 ? 7.702 22.590 8.689 1.00 94.56 544 TYR A C 1
ATOM 4356 O O . TYR A 1 544 ? 7.428 23.785 8.789 1.00 94.56 544 TYR A O 1
ATOM 4364 N N . ASP A 1 545 ? 6.766 21.674 8.445 1.00 93.12 545 ASP A N 1
ATOM 4365 C CA . ASP A 1 545 ? 5.371 21.997 8.134 1.00 93.12 545 ASP A CA 1
ATOM 4366 C C . ASP A 1 545 ? 4.602 22.546 9.346 1.00 93.12 545 ASP A C 1
ATOM 4368 O O . ASP A 1 545 ? 3.797 23.468 9.199 1.00 93.12 545 ASP A O 1
ATOM 4372 N N . HIS A 1 546 ? 4.837 21.978 10.536 1.00 95.38 546 HIS A N 1
ATOM 4373 C CA . HIS A 1 546 ? 4.013 22.198 11.735 1.00 95.38 546 HIS A CA 1
ATOM 4374 C C . HIS A 1 546 ? 4.789 22.722 12.953 1.00 95.38 546 HIS A C 1
ATOM 4376 O O . HIS A 1 546 ? 4.263 22.747 14.071 1.00 95.38 546 HIS A O 1
ATOM 4382 N N . GLY A 1 547 ? 6.045 23.108 12.758 1.00 96.25 547 GLY A N 1
ATOM 4383 C CA . GLY A 1 547 ? 6.918 23.649 13.789 1.00 96.25 547 GLY A CA 1
ATOM 4384 C C . GLY A 1 547 ? 7.650 22.584 14.604 1.00 96.25 547 GLY A C 1
ATOM 4385 O O . GLY A 1 547 ? 7.204 21.440 14.762 1.00 96.25 547 GLY A O 1
ATOM 4386 N N . ILE A 1 548 ? 8.778 23.001 15.183 1.00 96.75 548 ILE A N 1
ATOM 4387 C CA . ILE A 1 548 ? 9.651 22.167 16.023 1.00 96.75 548 ILE A CA 1
ATOM 4388 C C . ILE A 1 548 ? 8.873 21.416 17.124 1.00 96.75 548 ILE A C 1
ATOM 4390 O O . ILE A 1 548 ? 9.082 20.206 17.254 1.00 96.75 548 ILE A O 1
ATOM 4394 N N . PRO A 1 549 ? 7.940 22.034 17.886 1.00 97.31 549 PRO A N 1
ATOM 4395 C CA . PRO A 1 549 ? 7.190 21.315 18.920 1.00 97.31 549 PRO A CA 1
ATOM 4396 C C . PRO A 1 549 ? 6.384 20.130 18.371 1.00 97.31 549 PRO A C 1
ATOM 4398 O O . PRO A 1 549 ? 6.386 19.048 18.964 1.00 97.31 549 PRO A O 1
ATOM 4401 N N . THR A 1 550 ? 5.727 20.305 17.221 1.00 97.06 550 THR A N 1
ATOM 4402 C CA . THR A 1 550 ? 4.950 19.240 16.572 1.00 97.06 550 THR A CA 1
ATOM 4403 C C . THR A 1 550 ? 5.864 18.147 16.025 1.00 97.06 550 THR A C 1
ATOM 4405 O O . THR A 1 550 ? 5.549 16.964 16.167 1.00 97.06 550 THR A O 1
ATOM 4408 N N . GLY A 1 551 ? 7.025 18.519 15.475 1.00 96.75 551 GLY A N 1
ATOM 4409 C CA . GLY A 1 551 ? 8.066 17.578 15.056 1.00 96.75 551 GLY A CA 1
ATOM 4410 C C . GLY A 1 551 ? 8.587 16.705 16.205 1.00 96.75 551 GLY A C 1
ATOM 4411 O O . GLY A 1 551 ? 8.677 15.485 16.063 1.00 96.75 551 GLY A O 1
ATOM 4412 N N . ILE A 1 552 ? 8.846 17.295 17.378 1.00 97.50 552 ILE A N 1
ATOM 4413 C CA . ILE A 1 552 ? 9.259 16.553 18.583 1.00 97.50 552 ILE A CA 1
ATOM 4414 C C . ILE A 1 552 ? 8.158 15.578 19.018 1.00 97.50 552 ILE A C 1
ATOM 4416 O O . ILE A 1 552 ? 8.438 14.403 19.267 1.00 97.50 552 ILE A O 1
ATOM 4420 N N . LEU A 1 553 ? 6.899 16.031 19.074 1.00 97.88 553 LEU A N 1
ATOM 4421 C CA . LEU A 1 553 ? 5.762 15.159 19.390 1.00 97.88 553 LEU A CA 1
ATOM 4422 C C . LEU A 1 553 ? 5.656 13.994 18.403 1.00 97.88 553 LEU A C 1
ATOM 4424 O O . LEU A 1 553 ? 5.425 12.862 18.824 1.00 97.88 553 LEU A O 1
ATOM 4428 N N . PHE A 1 554 ? 5.862 14.248 17.112 1.00 97.50 554 PHE A N 1
ATOM 4429 C CA . PHE A 1 554 ? 5.831 13.219 16.080 1.00 97.50 554 PHE A CA 1
ATOM 4430 C C . PHE A 1 554 ? 6.912 12.151 16.289 1.00 97.50 554 PHE A C 1
ATOM 4432 O O . PHE A 1 554 ? 6.598 10.959 16.300 1.00 97.50 554 PHE A O 1
ATOM 4439 N N . ILE A 1 555 ? 8.160 12.561 16.545 1.00 97.06 555 ILE A N 1
ATOM 4440 C CA . ILE A 1 555 ? 9.262 11.638 16.863 1.00 97.06 555 ILE A CA 1
ATOM 4441 C C . ILE A 1 555 ? 8.909 10.791 18.091 1.00 97.06 555 ILE A C 1
ATOM 4443 O O . ILE A 1 555 ? 9.046 9.567 18.057 1.00 97.06 555 ILE A O 1
ATOM 4447 N N . LEU A 1 556 ? 8.392 11.415 19.155 1.00 97.44 556 LEU A N 1
ATOM 4448 C CA . LEU A 1 556 ? 7.973 10.703 20.363 1.00 97.44 556 LEU A CA 1
ATOM 4449 C C . LEU A 1 556 ? 6.849 9.699 20.075 1.00 97.44 556 LEU A C 1
ATOM 4451 O O . LEU A 1 556 ? 6.911 8.574 20.569 1.00 97.44 556 LEU A O 1
ATOM 4455 N N . VAL A 1 557 ? 5.849 10.061 19.263 1.00 97.62 557 VAL A N 1
ATOM 4456 C CA . VAL A 1 557 ? 4.765 9.150 18.857 1.00 97.62 557 VAL A CA 1
ATOM 4457 C C . VAL A 1 557 ? 5.324 7.935 18.117 1.00 97.62 557 VAL A C 1
ATOM 4459 O O . VAL A 1 557 ? 4.898 6.813 18.403 1.00 97.62 557 VAL A O 1
ATOM 4462 N N . VAL A 1 558 ? 6.273 8.127 17.197 1.00 96.62 558 VAL A N 1
ATOM 4463 C CA . VAL A 1 558 ? 6.861 7.031 16.412 1.00 96.62 558 VAL A CA 1
ATOM 4464 C C . VAL A 1 558 ? 7.733 6.131 17.292 1.00 96.62 558 VAL A C 1
ATOM 4466 O O . VAL A 1 558 ? 7.480 4.927 17.369 1.00 96.62 558 VAL A O 1
ATOM 4469 N N . VAL A 1 559 ? 8.697 6.700 18.023 1.00 95.38 559 VAL A N 1
ATOM 4470 C CA . VAL A 1 559 ? 9.641 5.942 18.866 1.00 95.38 559 VAL A CA 1
ATOM 4471 C C . VAL A 1 559 ? 8.916 5.223 20.005 1.00 95.38 559 VAL A C 1
ATOM 4473 O O . VAL A 1 559 ? 9.086 4.013 20.189 1.00 95.38 559 VAL A O 1
ATOM 4476 N N . ALA A 1 560 ? 8.045 5.922 20.741 1.00 95.75 560 ALA A N 1
ATOM 4477 C CA . ALA A 1 560 ? 7.240 5.282 21.778 1.00 95.75 560 ALA A CA 1
ATOM 4478 C C . ALA A 1 560 ? 6.256 4.270 21.173 1.00 95.75 560 ALA A C 1
ATOM 4480 O O . ALA A 1 560 ? 5.983 3.246 21.795 1.00 95.75 560 ALA A O 1
ATOM 4481 N N . GLY A 1 561 ? 5.769 4.503 19.950 1.00 94.94 561 GLY A N 1
ATOM 4482 C CA . GLY A 1 561 ? 4.899 3.580 19.223 1.00 94.94 561 GLY A CA 1
ATOM 4483 C C . GLY A 1 561 ? 5.545 2.219 18.982 1.00 94.94 561 GLY A C 1
ATOM 4484 O O . GLY A 1 561 ? 4.895 1.194 19.195 1.00 94.94 561 GLY A O 1
ATOM 4485 N N . VAL A 1 562 ? 6.834 2.176 18.630 1.00 91.56 562 VAL A N 1
AT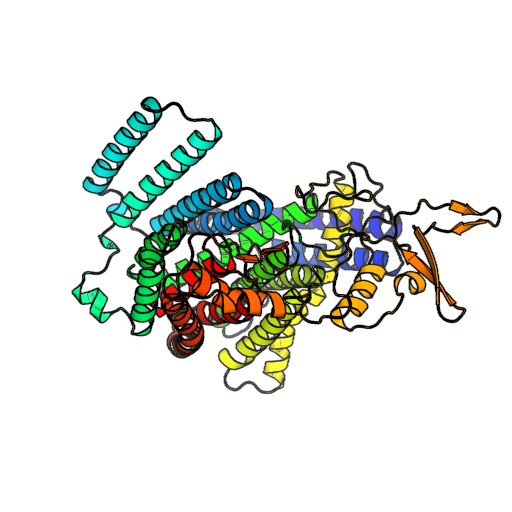OM 4486 C CA . VAL A 1 562 ? 7.590 0.915 18.492 1.00 91.56 562 VAL A CA 1
ATOM 4487 C C . VAL A 1 562 ? 7.665 0.172 19.830 1.00 91.56 562 VAL A C 1
ATOM 4489 O O . VAL A 1 562 ? 7.338 -1.014 19.905 1.00 91.56 562 VAL A O 1
ATOM 4492 N N . ALA A 1 563 ? 8.019 0.863 20.915 1.00 90.38 563 ALA A N 1
ATOM 4493 C CA . ALA A 1 563 ? 8.112 0.239 22.236 1.00 90.38 563 ALA A CA 1
ATOM 4494 C C . ALA A 1 563 ? 6.744 -0.265 22.739 1.00 90.38 563 ALA A C 1
ATOM 4496 O O . ALA A 1 563 ? 6.602 -1.416 23.166 1.00 90.38 563 ALA A O 1
ATOM 4497 N N . VAL A 1 564 ? 5.712 0.577 22.649 1.00 93.00 564 VAL A N 1
ATOM 4498 C CA . VAL A 1 564 ? 4.349 0.270 23.106 1.00 93.00 564 VAL A CA 1
ATOM 4499 C C . VAL A 1 564 ? 3.729 -0.844 22.268 1.00 93.00 564 VAL A C 1
ATOM 4501 O O . VAL A 1 564 ? 3.079 -1.722 22.833 1.00 93.00 564 VAL A O 1
ATOM 4504 N N . SER A 1 565 ? 3.957 -0.876 20.954 1.00 91.38 565 SER A N 1
ATOM 4505 C CA . SER A 1 565 ? 3.484 -1.970 20.096 1.00 91.38 565 SER A CA 1
ATOM 4506 C C . SER A 1 565 ? 4.170 -3.303 20.402 1.00 91.38 565 SER A C 1
ATOM 4508 O O . SER A 1 565 ? 3.495 -4.334 20.413 1.00 91.38 565 SER A O 1
ATOM 4510 N N . GLY A 1 566 ? 5.461 -3.301 20.753 1.00 87.50 566 GLY A N 1
ATOM 4511 C CA . GLY A 1 566 ? 6.163 -4.497 21.231 1.00 87.50 566 GLY A CA 1
ATOM 4512 C C . GLY A 1 566 ? 5.578 -5.036 22.543 1.00 87.50 566 GLY A C 1
ATOM 4513 O O . GLY A 1 566 ? 5.302 -6.233 22.673 1.00 87.50 566 GLY A O 1
ATOM 4514 N N . VAL A 1 567 ? 5.295 -4.149 23.505 1.00 87.88 567 VAL A N 1
ATOM 4515 C CA . VAL A 1 567 ? 4.623 -4.513 24.768 1.00 87.88 567 VAL A CA 1
ATOM 4516 C C . VAL A 1 567 ? 3.190 -4.993 24.519 1.00 87.88 567 VAL A C 1
ATOM 4518 O O . VAL A 1 567 ? 2.769 -5.999 25.099 1.00 87.88 567 VAL A O 1
ATOM 4521 N N . TYR A 1 568 ? 2.445 -4.305 23.650 1.00 87.88 568 TYR A N 1
ATOM 4522 C CA . TYR A 1 568 ? 1.090 -4.680 23.255 1.00 87.88 568 TYR A CA 1
ATOM 4523 C C . TYR A 1 568 ? 1.071 -6.082 22.655 1.00 87.88 568 TYR A C 1
ATOM 4525 O O . TYR A 1 568 ? 0.270 -6.909 23.091 1.00 87.88 568 TYR A O 1
ATOM 4533 N N . TYR A 1 569 ? 1.982 -6.372 21.724 1.00 85.00 569 TYR A N 1
ATOM 4534 C CA . TYR A 1 569 ? 2.124 -7.697 21.144 1.00 85.00 569 TYR A CA 1
ATOM 4535 C C . TYR A 1 569 ? 2.406 -8.738 22.228 1.00 85.00 569 TYR A C 1
ATOM 4537 O O . TYR A 1 569 ? 1.652 -9.697 22.340 1.00 85.00 569 TYR A O 1
ATOM 4545 N N . ARG A 1 570 ? 3.399 -8.525 23.102 1.00 82.31 570 ARG A N 1
ATOM 4546 C CA . ARG A 1 570 ? 3.740 -9.483 24.172 1.00 82.31 570 ARG A CA 1
ATOM 4547 C C . ARG A 1 570 ? 2.564 -9.804 25.101 1.00 82.31 570 ARG A C 1
ATOM 4549 O O . ARG A 1 570 ? 2.451 -10.933 25.572 1.00 82.31 570 ARG A O 1
ATOM 4556 N N . ARG A 1 571 ? 1.705 -8.823 25.387 1.00 83.69 571 ARG A N 1
ATOM 4557 C CA . ARG A 1 571 ? 0.534 -8.999 26.263 1.00 83.69 571 ARG A CA 1
ATOM 4558 C C . ARG A 1 571 ? -0.652 -9.634 25.538 1.00 83.69 571 ARG A C 1
ATOM 4560 O O . ARG A 1 571 ? -1.328 -10.483 26.105 1.00 83.69 571 ARG A O 1
ATOM 4567 N N . ASN A 1 572 ? -0.892 -9.243 24.289 1.00 82.38 572 ASN A N 1
ATOM 4568 C CA . ASN A 1 572 ? -2.119 -9.567 23.557 1.00 82.38 572 ASN A CA 1
ATOM 4569 C C . ASN A 1 572 ? -1.933 -10.654 22.493 1.00 82.38 572 ASN A C 1
ATOM 4571 O O . ASN A 1 572 ? -2.917 -11.128 21.920 1.00 82.38 572 ASN A O 1
ATOM 4575 N N . CYS A 1 573 ? -0.707 -11.139 22.278 1.00 75.81 573 CYS A N 1
ATOM 4576 C CA . CYS A 1 573 ? -0.421 -12.315 21.456 1.00 75.81 573 CYS A CA 1
ATOM 4577 C C . CYS A 1 573 ? -1.028 -13.606 22.033 1.00 75.81 573 CYS A C 1
ATOM 4579 O O . CYS A 1 573 ? -0.816 -14.661 21.460 1.00 75.81 573 CYS A O 1
ATOM 4581 N N . ARG A 1 574 ? -1.733 -13.540 23.173 1.00 73.50 574 ARG A N 1
ATOM 4582 C CA . ARG A 1 574 ? -2.704 -14.498 23.753 1.00 73.50 574 ARG A CA 1
ATOM 4583 C C . ARG A 1 574 ? -4.072 -14.578 23.082 1.00 73.50 574 ARG A C 1
ATOM 4585 O O . ARG A 1 574 ? -4.657 -15.646 22.914 1.00 73.50 574 ARG A O 1
ATOM 4592 N N . GLU A 1 575 ? -4.558 -13.443 22.600 1.00 75.38 575 GLU A N 1
ATOM 4593 C CA . GLU A 1 575 ? -6.001 -13.243 22.398 1.00 75.38 575 GLU A CA 1
ATOM 4594 C C . GLU A 1 575 ? -6.324 -12.524 21.082 1.00 75.38 575 GLU A C 1
ATOM 4596 O O . GLU A 1 575 ? -7.325 -12.813 20.424 1.00 75.38 575 GLU A O 1
ATOM 4601 N N . VAL A 1 576 ? -5.443 -11.626 20.638 1.00 80.19 576 VAL A N 1
ATOM 4602 C CA . VAL A 1 576 ? -5.607 -10.839 19.413 1.00 80.19 576 VAL A CA 1
ATOM 4603 C C . VAL A 1 576 ? -4.762 -11.476 18.309 1.00 80.19 576 VAL A C 1
ATOM 4605 O O . VAL A 1 576 ? -3.540 -11.517 18.410 1.00 80.19 576 VAL A O 1
ATOM 4608 N N . ASN A 1 577 ? -5.391 -12.002 17.255 1.00 82.44 577 ASN A N 1
ATOM 4609 C CA . ASN A 1 577 ? -4.695 -12.691 16.158 1.00 82.44 577 ASN A CA 1
ATOM 4610 C C . ASN A 1 577 ? -3.734 -11.753 15.413 1.00 82.44 577 ASN A C 1
ATOM 4612 O O . ASN A 1 577 ? -2.631 -12.156 15.067 1.00 82.44 577 ASN A O 1
ATOM 4616 N N . PHE A 1 578 ? -4.141 -10.498 15.215 1.00 86.12 578 PHE A N 1
ATOM 4617 C CA . PHE A 1 578 ? -3.356 -9.471 14.524 1.00 86.12 578 PHE A CA 1
ATOM 4618 C C . PHE A 1 578 ? -2.535 -8.595 15.486 1.00 86.12 578 PHE A C 1
ATOM 4620 O O . PHE A 1 578 ? -2.178 -7.475 15.139 1.00 86.12 578 PHE A O 1
ATOM 4627 N N . ALA A 1 579 ? -2.208 -9.081 16.692 1.00 85.06 579 ALA A N 1
ATOM 4628 C CA . ALA A 1 579 ? -1.486 -8.291 17.700 1.00 85.06 579 ALA A CA 1
ATOM 4629 C C . ALA A 1 579 ? -0.120 -7.766 17.223 1.00 85.06 579 ALA A C 1
ATOM 4631 O O . ALA A 1 579 ? 0.392 -6.800 17.776 1.00 85.06 579 ALA A O 1
ATOM 4632 N N . VAL A 1 580 ? 0.480 -8.436 16.234 1.00 84.25 580 VAL A N 1
ATOM 4633 C CA . VAL A 1 580 ? 1.805 -8.121 15.681 1.00 84.25 580 VAL A CA 1
ATOM 4634 C C . VAL A 1 580 ? 1.772 -6.949 14.698 1.00 84.25 580 VAL A C 1
ATOM 4636 O O . VAL A 1 580 ? 2.778 -6.270 14.516 1.00 84.25 580 VAL A O 1
ATOM 4639 N N . TYR A 1 581 ? 0.611 -6.700 14.082 1.00 89.69 581 TYR A N 1
ATOM 4640 C CA . TYR A 1 581 ? 0.451 -5.726 13.004 1.00 89.69 581 TYR A CA 1
ATOM 4641 C C . TYR A 1 581 ? 0.963 -4.324 13.383 1.00 89.69 581 TYR A C 1
ATOM 4643 O O . TYR A 1 581 ? 1.742 -3.766 12.608 1.00 89.69 581 TYR A O 1
ATOM 4651 N N . PRO A 1 582 ? 0.630 -3.766 14.571 1.00 92.06 582 PRO A N 1
ATOM 4652 C CA . PRO A 1 582 ? 1.119 -2.449 14.963 1.00 92.06 582 PRO A CA 1
ATOM 4653 C C . PRO A 1 582 ? 2.640 -2.349 14.981 1.00 92.06 582 PRO A C 1
ATOM 4655 O O . PRO A 1 582 ? 3.195 -1.380 14.479 1.00 92.06 582 PRO A O 1
ATOM 4658 N N . PHE A 1 583 ? 3.313 -3.369 15.517 1.00 88.75 583 PHE A N 1
ATOM 4659 C CA . PHE A 1 583 ? 4.768 -3.378 15.631 1.00 88.75 583 PHE A CA 1
ATOM 4660 C C . PHE A 1 583 ? 5.430 -3.385 14.253 1.00 88.75 583 PHE A C 1
ATOM 4662 O O . PHE A 1 583 ? 6.287 -2.553 13.969 1.00 88.75 583 PHE A O 1
ATOM 4669 N N . VAL A 1 584 ? 4.970 -4.279 13.375 1.00 86.56 584 VAL A N 1
ATOM 4670 C CA . VAL A 1 584 ? 5.493 -4.436 12.012 1.00 86.56 584 VAL A CA 1
ATOM 4671 C C . VAL A 1 584 ? 5.351 -3.138 11.215 1.00 86.56 584 VAL A C 1
ATOM 4673 O O . VAL A 1 584 ? 6.309 -2.695 10.583 1.00 86.56 584 VAL A O 1
ATOM 4676 N N . VAL A 1 585 ? 4.174 -2.510 11.255 1.00 90.88 585 VAL A N 1
ATOM 4677 C CA . VAL A 1 585 ? 3.889 -1.310 10.457 1.00 90.88 585 VAL A CA 1
ATOM 4678 C C . VAL A 1 585 ? 4.573 -0.068 11.016 1.00 90.88 585 VAL A C 1
ATOM 4680 O O . VAL A 1 585 ? 5.176 0.670 10.242 1.00 90.88 585 VAL A O 1
ATOM 4683 N N . ILE A 1 586 ? 4.528 0.165 12.334 1.00 92.94 586 ILE A N 1
ATOM 4684 C CA . ILE A 1 586 ? 5.161 1.349 12.940 1.00 92.94 586 ILE A CA 1
ATOM 4685 C C . ILE A 1 586 ? 6.676 1.299 12.745 1.00 92.94 586 ILE A C 1
ATOM 4687 O O . ILE A 1 586 ? 7.281 2.318 12.431 1.00 92.94 586 ILE A O 1
ATOM 4691 N N . LEU A 1 587 ? 7.286 0.119 12.861 1.00 87.56 587 LEU A N 1
ATOM 4692 C CA . LEU A 1 587 ? 8.711 -0.043 12.601 1.00 87.56 587 LEU A CA 1
ATOM 4693 C C . LEU A 1 587 ? 9.063 0.199 11.125 1.00 87.56 587 LEU A C 1
ATOM 4695 O O . LEU A 1 587 ? 10.019 0.915 10.831 1.00 87.56 587 LEU A O 1
ATOM 4699 N N . SER A 1 588 ? 8.274 -0.364 10.205 1.00 86.56 588 SER A N 1
ATOM 4700 C CA . SER A 1 588 ? 8.447 -0.155 8.759 1.00 86.56 588 SER A CA 1
ATOM 4701 C C . SER A 1 588 ? 8.345 1.329 8.396 1.00 86.56 588 SER A C 1
ATOM 4703 O O . SER A 1 588 ? 9.169 1.848 7.642 1.00 86.56 588 SER A O 1
ATOM 4705 N N . PHE A 1 589 ? 7.371 2.026 8.986 1.00 90.88 589 PHE A N 1
ATOM 4706 C CA . PHE A 1 589 ? 7.206 3.470 8.865 1.00 90.88 589 PHE A CA 1
ATOM 4707 C C . PHE A 1 589 ? 8.398 4.227 9.460 1.00 90.88 589 PHE A C 1
ATOM 4709 O O . PHE A 1 589 ? 8.923 5.128 8.815 1.00 90.88 589 PHE A O 1
ATOM 4716 N N . MET A 1 590 ? 8.863 3.840 10.652 1.00 90.44 590 MET A N 1
ATOM 4717 C CA . MET A 1 590 ? 9.965 4.516 11.335 1.00 90.44 590 MET A CA 1
ATOM 4718 C C . MET A 1 590 ? 11.235 4.525 10.480 1.00 90.44 590 MET A C 1
ATOM 4720 O O . MET A 1 590 ? 11.858 5.571 10.311 1.00 90.44 590 MET A O 1
ATOM 4724 N N . ILE A 1 591 ? 11.592 3.365 9.927 1.00 85.69 591 ILE A N 1
ATOM 4725 C CA . ILE A 1 591 ? 12.802 3.190 9.120 1.00 85.69 591 ILE A CA 1
ATOM 4726 C C . ILE A 1 591 ? 12.654 3.913 7.775 1.00 85.69 591 ILE A C 1
ATOM 4728 O O . ILE A 1 591 ? 13.513 4.707 7.401 1.00 85.69 591 ILE A O 1
ATOM 4732 N N . SER A 1 592 ? 11.531 3.708 7.084 1.00 84.75 592 SER A N 1
ATOM 4733 C CA . SER A 1 592 ? 11.277 4.334 5.780 1.00 84.75 592 SER A CA 1
ATOM 4734 C C . SER A 1 592 ? 11.189 5.858 5.857 1.00 84.75 592 SER A C 1
ATOM 4736 O O . SER A 1 592 ? 11.635 6.548 4.943 1.00 84.75 592 SER A O 1
ATOM 4738 N N . GLY A 1 593 ? 10.651 6.389 6.960 1.00 88.31 593 GLY A N 1
ATOM 4739 C CA . GLY A 1 593 ? 10.462 7.820 7.183 1.00 88.31 593 GLY A CA 1
ATOM 4740 C C . GLY A 1 593 ? 11.758 8.613 7.341 1.00 88.31 593 GLY A C 1
ATOM 4741 O O . GLY A 1 593 ? 11.723 9.831 7.210 1.00 88.31 593 GLY A O 1
ATOM 4742 N N . ILE A 1 594 ? 12.896 7.947 7.573 1.00 86.38 594 ILE A N 1
ATOM 4743 C CA . ILE A 1 594 ? 14.228 8.582 7.559 1.00 86.38 594 ILE A CA 1
ATOM 4744 C C . ILE A 1 594 ? 14.623 8.960 6.126 1.00 86.38 594 ILE A C 1
ATOM 4746 O O . ILE A 1 594 ? 15.327 9.937 5.905 1.00 86.38 594 ILE A O 1
ATOM 4750 N N . THR A 1 595 ? 14.168 8.167 5.158 1.00 79.50 595 THR A N 1
ATOM 4751 C CA . THR A 1 595 ? 14.616 8.216 3.764 1.00 79.50 595 THR A CA 1
ATOM 4752 C C . THR A 1 595 ? 13.560 8.717 2.789 1.00 79.50 595 THR A C 1
ATOM 4754 O O . THR A 1 595 ? 13.852 8.809 1.598 1.00 79.50 595 THR A O 1
ATOM 4757 N N . GLU A 1 596 ? 12.334 8.946 3.253 1.00 84.00 596 GLU A N 1
ATOM 4758 C CA . GLU A 1 596 ? 11.264 9.468 2.416 1.00 84.00 596 GLU A CA 1
ATOM 4759 C C . GLU A 1 596 ? 10.236 10.257 3.238 1.00 84.00 596 GLU A C 1
ATOM 4761 O O . GLU A 1 596 ? 10.015 9.995 4.432 1.00 84.00 596 GLU A O 1
ATOM 4766 N N . TRP A 1 597 ? 9.563 11.212 2.593 1.00 86.38 597 TRP A N 1
ATOM 4767 C CA . TRP A 1 597 ? 8.372 11.839 3.163 1.00 86.38 597 TRP A CA 1
ATOM 4768 C C . TRP A 1 597 ? 7.146 10.944 2.947 1.00 86.38 597 TRP A C 1
ATOM 4770 O O . TRP A 1 597 ? 6.610 10.817 1.848 1.00 86.38 597 TRP A O 1
ATOM 4780 N N . ILE A 1 598 ? 6.707 10.296 4.023 1.00 89.06 598 ILE A N 1
ATOM 4781 C CA . ILE A 1 598 ? 5.641 9.290 4.014 1.00 89.06 598 ILE A CA 1
ATOM 4782 C C . ILE A 1 598 ? 4.548 9.562 5.047 1.00 89.06 598 ILE A C 1
ATOM 4784 O O . ILE A 1 598 ? 3.566 8.818 5.116 1.00 89.06 598 ILE A O 1
ATOM 4788 N N . PHE A 1 599 ? 4.692 10.624 5.848 1.00 90.56 599 PHE A N 1
ATOM 4789 C CA . PHE A 1 599 ? 3.668 11.056 6.793 1.00 90.56 599 PHE A CA 1
ATOM 4790 C C . PHE A 1 599 ? 2.621 11.945 6.112 1.00 90.56 599 PHE A C 1
ATOM 4792 O O . PHE A 1 599 ? 2.617 13.164 6.243 1.00 90.56 599 PHE A O 1
ATOM 4799 N N . HIS A 1 600 ? 1.713 11.307 5.380 1.00 86.50 600 HIS A N 1
ATOM 4800 C CA . HIS A 1 600 ? 0.527 11.946 4.822 1.00 86.50 600 HIS A CA 1
ATOM 4801 C C . HIS A 1 600 ? -0.580 10.888 4.681 1.00 86.50 600 HIS A C 1
ATOM 4803 O O . HIS A 1 600 ? -0.277 9.752 4.306 1.00 86.50 600 HIS A O 1
ATOM 4809 N N . PRO A 1 601 ? -1.863 11.193 4.965 1.00 83.31 601 PRO A N 1
ATOM 4810 C CA . PRO A 1 601 ? -2.938 10.199 4.889 1.00 83.31 601 PRO A CA 1
ATOM 4811 C C . PRO A 1 601 ? -3.111 9.632 3.480 1.00 83.31 601 PRO A C 1
ATOM 4813 O O . PRO A 1 601 ? -3.494 8.478 3.342 1.00 83.31 601 PRO A O 1
ATOM 4816 N N . SER A 1 602 ? -2.791 10.412 2.444 1.00 84.75 602 SER A N 1
ATOM 4817 C CA . SER A 1 602 ? -2.852 9.954 1.051 1.00 84.75 602 SER A CA 1
ATOM 4818 C C . SER A 1 602 ? -1.696 9.039 0.653 1.00 84.75 602 SER A C 1
ATOM 4820 O O . SER A 1 602 ? -1.708 8.561 -0.472 1.00 84.75 602 SER A O 1
ATOM 4822 N N . ILE A 1 603 ? -0.735 8.766 1.544 1.00 87.31 603 ILE A N 1
ATOM 4823 C CA . ILE A 1 603 ? 0.385 7.835 1.343 1.00 87.31 603 ILE A CA 1
ATOM 4824 C C . ILE A 1 603 ? 0.071 6.523 2.083 1.00 87.31 603 ILE A C 1
ATOM 4826 O O . ILE A 1 603 ? -0.298 6.575 3.259 1.00 87.31 603 ILE A O 1
ATOM 4830 N N . PRO A 1 604 ? 0.233 5.321 1.487 1.00 87.56 604 PRO A N 1
ATOM 4831 C CA . PRO A 1 604 ? -0.391 4.113 2.023 1.00 87.56 604 PRO A CA 1
ATOM 4832 C C . PRO A 1 604 ? 0.252 3.692 3.342 1.00 87.56 604 PRO A C 1
ATOM 4834 O O . PRO A 1 604 ? -0.441 3.268 4.261 1.00 87.56 604 PRO A O 1
ATOM 4837 N N . ILE A 1 605 ? 1.576 3.831 3.457 1.00 88.94 605 ILE A N 1
ATOM 4838 C CA . ILE A 1 605 ? 2.305 3.507 4.686 1.00 88.94 605 ILE A CA 1
ATOM 4839 C C . ILE A 1 605 ? 2.027 4.531 5.801 1.00 88.94 605 ILE A C 1
ATOM 4841 O O . ILE A 1 605 ? 1.925 4.138 6.960 1.00 88.94 605 ILE A O 1
ATOM 4845 N N . GLY A 1 606 ? 1.807 5.810 5.466 1.00 92.19 606 GLY A N 1
ATOM 4846 C CA . GLY A 1 606 ? 1.365 6.837 6.417 1.00 92.19 606 GLY A CA 1
ATOM 4847 C C . GLY A 1 606 ? -0.050 6.578 6.934 1.00 92.19 606 GLY A C 1
ATOM 4848 O O . GLY A 1 606 ? -0.304 6.639 8.138 1.00 92.19 606 GLY A O 1
ATOM 4849 N N . PHE A 1 607 ? -0.961 6.181 6.046 1.00 94.38 607 PHE A N 1
ATOM 4850 C CA . PHE A 1 607 ? -2.294 5.718 6.425 1.00 94.38 607 PHE A CA 1
ATOM 4851 C C . PHE A 1 607 ? -2.229 4.456 7.301 1.00 94.38 607 PHE A C 1
ATOM 4853 O O . PHE A 1 607 ? -2.888 4.377 8.340 1.00 94.38 607 PHE A O 1
ATOM 4860 N N . ALA A 1 608 ? -1.397 3.481 6.922 1.00 94.69 608 ALA A N 1
ATOM 4861 C CA . ALA A 1 608 ? -1.196 2.244 7.671 1.00 94.69 608 ALA A CA 1
ATOM 4862 C C . ALA A 1 608 ? -0.662 2.503 9.079 1.00 94.69 608 ALA A C 1
ATOM 4864 O O . ALA A 1 608 ? -1.126 1.864 10.026 1.00 94.69 608 ALA A O 1
ATOM 4865 N N . PHE A 1 609 ? 0.279 3.443 9.210 1.00 95.31 609 PHE A N 1
ATOM 4866 C CA . PHE A 1 609 ? 0.812 3.906 10.485 1.00 95.31 609 PHE A CA 1
ATOM 4867 C C . PHE A 1 609 ? -0.311 4.413 11.390 1.00 95.31 609 PHE A C 1
ATOM 4869 O O . PHE A 1 609 ? -0.438 3.933 12.513 1.00 95.31 609 PHE A O 1
ATOM 4876 N N . LEU A 1 610 ? -1.199 5.275 10.887 1.00 95.88 610 LEU A N 1
ATOM 4877 C CA . LEU A 1 610 ? -2.348 5.762 11.657 1.00 95.88 610 LEU A CA 1
ATOM 4878 C C . LEU A 1 610 ? -3.307 4.617 12.048 1.00 95.88 610 LEU A C 1
ATOM 4880 O O . LEU A 1 610 ? -3.714 4.507 13.203 1.00 95.88 610 LEU A O 1
ATOM 4884 N N . VAL A 1 611 ? -3.604 3.676 11.144 1.00 95.38 611 VAL A N 1
ATOM 4885 C CA . VAL A 1 611 ? -4.403 2.480 11.492 1.00 95.38 611 VAL A CA 1
ATOM 4886 C C . VAL A 1 611 ? -3.717 1.641 12.582 1.00 95.38 611 VAL A C 1
ATOM 4888 O O . VAL A 1 611 ? -4.390 1.149 13.493 1.00 95.38 611 VAL A O 1
ATOM 4891 N N . ALA A 1 612 ? -2.391 1.504 12.533 1.00 94.81 612 ALA A N 1
ATOM 4892 C CA . ALA A 1 612 ? -1.586 0.755 13.498 1.00 94.81 612 ALA A CA 1
ATOM 4893 C C . ALA A 1 612 ? -1.587 1.358 14.910 1.00 94.81 612 ALA A C 1
ATOM 4895 O O . ALA A 1 612 ? -1.422 0.608 15.875 1.00 94.81 612 ALA A O 1
ATOM 4896 N N . LEU A 1 613 ? -1.846 2.660 15.061 1.00 94.94 613 LEU A N 1
ATOM 4897 C CA . LEU A 1 613 ? -1.975 3.297 16.376 1.00 94.94 613 LEU A CA 1
ATOM 4898 C C . LEU A 1 613 ? -3.254 2.878 17.116 1.00 94.94 613 LEU A C 1
ATOM 4900 O O . LEU A 1 613 ? -3.277 2.885 18.346 1.00 94.94 613 LEU A O 1
ATOM 4904 N N . THR A 1 614 ? -4.303 2.468 16.396 1.00 92.94 614 THR A N 1
ATOM 4905 C CA . THR A 1 614 ? -5.630 2.144 16.957 1.00 92.94 614 THR A CA 1
ATOM 4906 C C . THR A 1 614 ? -5.587 1.227 18.195 1.00 92.94 614 THR A C 1
ATOM 4908 O O . THR A 1 614 ? -6.129 1.614 19.231 1.00 92.94 614 THR A O 1
ATOM 4911 N N . PRO A 1 615 ? -4.937 0.044 18.164 1.00 90.75 615 PRO A N 1
ATOM 4912 C CA . PRO A 1 615 ? -4.846 -0.831 19.339 1.00 90.75 615 PRO A CA 1
ATOM 4913 C C . PRO A 1 615 ? -3.946 -0.312 20.471 1.00 90.75 615 PRO A C 1
ATOM 4915 O O . PRO A 1 615 ? -3.944 -0.904 21.548 1.00 90.75 615 PRO A O 1
ATOM 4918 N N . LEU A 1 616 ? -3.158 0.742 20.240 1.00 92.38 616 LEU A N 1
ATOM 4919 C CA . LEU A 1 616 ? -2.221 1.300 21.221 1.00 92.38 616 LEU A CA 1
ATOM 4920 C C . LEU A 1 616 ? -2.817 2.499 21.971 1.00 92.38 616 LEU A C 1
ATOM 4922 O O . LEU A 1 616 ? -2.458 2.751 23.123 1.00 92.38 616 LEU A O 1
ATOM 4926 N N . VAL A 1 617 ? -3.724 3.238 21.324 1.00 88.75 617 VAL A N 1
ATOM 4927 C CA . VAL A 1 617 ? -4.355 4.446 21.879 1.00 88.75 617 VAL A CA 1
ATOM 4928 C C . VAL A 1 617 ? -5.409 4.102 22.936 1.00 88.75 617 VAL A C 1
ATOM 4930 O O . VAL A 1 617 ? -5.481 4.769 23.970 1.00 88.75 617 VAL A O 1
ATOM 4933 N N . ALA A 1 618 ? -6.192 3.045 22.716 1.00 72.00 618 ALA A N 1
ATOM 4934 C CA . ALA A 1 618 ? -7.226 2.597 23.644 1.00 72.00 618 ALA A CA 1
ATOM 4935 C C . ALA A 1 618 ? -6.832 1.270 24.308 1.00 72.00 618 ALA A C 1
ATOM 4937 O O . ALA A 1 618 ? -6.546 0.286 23.627 1.00 72.00 618 ALA A O 1
ATOM 4938 N N . ALA A 1 619 ? -6.857 1.225 25.642 1.00 60.06 619 ALA A N 1
ATOM 4939 C CA . ALA A 1 619 ? -6.761 -0.026 26.384 1.00 60.06 619 ALA A CA 1
ATOM 4940 C C . ALA A 1 619 ? -8.015 -0.881 26.123 1.00 60.06 619 ALA A C 1
ATOM 4942 O O . ALA A 1 619 ? -9.143 -0.380 26.229 1.00 60.06 619 ALA A O 1
ATOM 4943 N N . ALA A 1 620 ? -7.793 -2.147 25.752 1.00 51.31 620 ALA A N 1
ATOM 4944 C CA . ALA A 1 620 ? -8.844 -3.152 25.593 1.00 51.31 620 ALA A CA 1
ATOM 4945 C C . ALA A 1 620 ? -9.512 -3.473 26.937 1.00 51.31 620 ALA A C 1
ATOM 4947 O O . ALA A 1 620 ? -8.767 -3.611 27.936 1.00 51.31 620 ALA A O 1
#

Radius of gyration: 26.64 Å; chains: 1; bounding box: 79×68×77 Å